Protein AF-K1QV09-F1 (afdb_monomer)

Solvent-accessible surface area (backbone atoms only — not comparable to full-atom values): 29333 Å² total; per-residue (Å²): 128,66,85,68,48,65,48,78,70,72,80,50,76,83,91,47,96,79,44,44,46,46,58,80,57,32,39,61,40,34,36,44,50,85,74,53,89,34,79,96,35,33,31,32,52,22,38,44,39,21,44,44,6,27,54,27,40,76,71,75,44,62,47,79,78,47,77,51,70,56,53,52,32,45,47,36,32,73,70,66,77,38,58,78,74,52,46,80,50,80,74,66,55,49,58,65,60,46,36,56,48,43,30,72,78,66,73,44,90,68,84,87,82,87,71,97,44,84,81,54,48,66,77,42,40,64,58,53,41,49,43,28,72,77,72,8,62,67,42,77,43,52,69,68,88,81,91,79,82,88,81,93,79,92,82,89,78,97,71,68,80,55,29,33,27,36,45,28,34,25,71,92,61,61,28,52,36,57,49,69,15,79,54,73,79,80,84,63,57,77,65,46,70,65,67,60,62,66,88,86,58,73,84,58,80,60,53,53,71,87,56,96,83,80,67,69,67,63,93,88,40,73,59,78,79,57,66,84,75,74,82,74,68,48,34,43,71,57,95,43,94,82,65,30,64,79,49,76,37,46,28,70,37,78,43,79,44,73,62,56,65,45,36,83,86,68,56,68,56,37,39,46,77,78,40,69,57,72,55,68,63,40,46,74,40,35,76,72,37,36,39,36,34,36,36,44,49,38,75,49,77,38,53,30,28,41,34,37,28,40,85,85,74,36,55,36,78,47,62,34,33,39,34,29,36,53,56,69,54,42,79,79,59,68,29,32,85,80,18,48,63,40,67,45,85,87,42,61,46,39,50,50,41,100,59,37,27,65,77,33,20,77,42,49,16,58,76,31,71,66,31,47,59,37,58,87,72,33,41,58,91,34,36,47,61,38,59,57,40,76,94,28,42,49,66,31,21,25,33,92,56,93,66,65,34,14,27,26,63,45,66,85,14,36,46,34,43,42,52,84,66,55,59,45,94,87,70,78,46,69,40,54,36,35,39,26,18,42,33,41,33,24,76,37,95,75,34,15,15,47,22,29,33,43,32,33,13,74,83,78,78,62,71,46,68,45,43,36,98,85,72,46,79,34,74,44,82,44,38,62,54,80,48,76,45,72,46,84,59,69,42,73,40,31,28,44,32,43,32,35,70,39,53,45,92,32,30,25,42,12,35,36,43,11,24,37,67,62,131

InterPro domains:
  IPR000152 EGF-type aspartate/asparagine hydroxylation site [PS00010] (341-352)
  IPR000421 Coagulation factor 5/8, C-terminal domain [PF00754] (433-511)
  IPR000421 Coagulation factor 5/8, C-terminal domain [PS50022] (365-516)
  IPR000742 EGF-like domain [PF00008] (330-360)
  IPR000742 EGF-like domain [PS00022] (350-361)
  IPR000742 EGF-like domain [PS50026] (326-362)
  IPR000742 EGF-like domain [SM00181] (329-362)
  IPR001881 EGF-like calcium-binding domain [SM00179] (326-362)
  IPR008979 Galactose-binding-like domain superfamily [SSF49785] (375-518)
  IPR012462 UFSP1/2/DUB, catalytic domain [PF07910] (21-199)
  IPR013783 Immunoglobulin-like fold [G3DSA:2.60.40.10] (247-321)

Organism: Magallana gigas (NCBI:txid29159)

pLDDT: mean 78.15, std 20.39, range [21.75, 97.75]

Nearest PDB structures (foldseek):
  5xda-assembly1_C-2  TM=8.728E-01  e=5.673E-13  Caenorhabditis elegans
  5xda-assembly1_E  TM=8.739E-01  e=8.399E-13  Caenorhabditis elegans
  5xda-assembly1_B  TM=8.704E-01  e=2.436E-12  Caenorhabditis elegans
  5xda-assembly1_A  TM=8.292E-01  e=2.178E-12  Caenorhabditis elegans
  2vm9-assembly1_A  TM=7.515E-01  e=5.525E-07  Dictyostelium discoideum AX2

Radius of gyration: 44.11 Å; Cα contacts (8 Å, |Δi|>4): 1080; chains: 1; bounding box: 99×53×112 Å

Sequence (519 aa):
MNPLLQNVHASLPPLDPAAVLVRGDYLYYHYGCDGVNDQGWGCGYRTLQTMCSWIQGQRGESMRDVPSIKKFQDALVAMEDKPKSFAGSKEWIGSFELCICIDYFYEVPCRLLHVTSGDRLVDHLPDLQKHFWEFGSIIMMGKTFSPKLLTSYIFWGDSDNASKGIVGVSIEKKSLLVVDPHFSGSLPSVEDLYDSGMSGYNLKDVYIRPGPGGTVLFDNEDIFKLIEIAKSLPPVWSKHAHMGFFGTFTGEQRINIKLEAEDPERTRLHFEVVSGDLPKGVSLNNATGYVTGIAPDVDDIFKFTIRAIDEHGKYADAIFKMETVAKDHCATTPCLHGGTCIDTRGWFNCSCTDRYGGPRCEFTCASQSLGVSDKRKIPDAQMSGYLTYSTYLESNGRYGSSGYGWVGSNANSWLQLIRSVITGKDTGKCNLTKVYAVRNQGYSSSYYSTGYTLSISIDGTTFLPVNNTNGGKHTFHASTGNYQYSLPKPVDARFVRFHPTSYHNKPQLKVELYGCHYK

Secondary structure (DSSP, 8-state):
---PPB-TTTTSPPS-TT-EE--S--B---TTTTS---TTT-HHHHHHHHHHHHHHHHTTS-TT----HHHHHHHHHHTTSS-GGGTT------HHHHHHHHHHHH---------SSGGGGGGGHHHHHHHHHHT---EEEP-------------S-------EEEEEEETTTTEEEEE-TT--SSPPPHHHHHH---SSS-TTTT---PPTTS--EETTEEGGGGTTT-S-PPPEE-S-TTT-EEEEEETTPEEEEE--EE-TT-PPPEEEEEES-PPTTEEEETTTTEEEEE--SS-EEEEEEEEEE-TTS-EEEEEEEEEEE---TTTT----TTPEEEEETTEEEEE--TTEESTTS-EEGGGSB-STT-TTTS-GGGEEEESB-TTS-GGGGBTT-SSPPEEBSSTT-EEEEEPPPEE-TTT--EEPEEEEEEEEE---SSSEEEEEEEEEESSSS--EEPB-TTSSBPEEE--SSEEEEEEEEEEE-SEEEEEEEEEESS-EEEEEEEEEE--

Foldseek 3Di:
DADWDKPLVVPDDPPDPQKQFFDFMWTQAAACRVPDRLAPACQQVRLLLRLCLRLCRVVVHHSPPGDDPLRLQVQCVVVVVDPPVSRVDSHHDWPVSSQSSCCSPPVDHDDDDDDPDPVCVLVCLVVVNVCCVPPSGKDKDFDDDDDDDDDDDDDDDPDPRFIWIFGMGDNVQSFTAIRGRHDDDRDDDSVCVVVPCDDDDHPPPGGDGDDPPRFDDDPNDGPVVVVPQPPFDAKAFPPPVDAQEPEEAEFFDKAWDAGGIATPVRAFKFKDWDFWDDAPQWDADRRGRITTGGHWQDFDKTKTKMWIAGPSGHIDIDIHIYGYYHDFQCPVVQAPDPWDWDGDGVHIATREDPQADDRRSPDGQLPAWCALQPCVQFPLVQKDKDQWDPPQGLNQLAPPDPDAFTWHPDQAMKIKGAGDQPQDPPPSDGFWWKFFKKKKAHDDPQKEFQKKWKWFDDVVPDTDTQAAPVRHTDMDGIDNHIDMDTRNDIDTHRMMMIGRNGIHPTYGIHMITGGYTDD

Structure (mmCIF, N/CA/C/O backbone):
data_AF-K1QV09-F1
#
_entry.id   AF-K1QV09-F1
#
loop_
_atom_site.group_PDB
_atom_site.id
_atom_site.type_symbol
_atom_site.label_atom_id
_atom_site.label_alt_id
_atom_site.label_comp_id
_atom_site.label_asym_id
_atom_site.label_entity_id
_atom_site.label_seq_id
_atom_site.pdbx_PDB_ins_code
_atom_site.Cartn_x
_atom_site.Cartn_y
_atom_site.Cartn_z
_atom_site.occupancy
_atom_site.B_iso_or_equiv
_atom_site.auth_seq_id
_atom_site.auth_comp_id
_atom_site.auth_asym_id
_atom_site.auth_atom_id
_atom_site.pdbx_PDB_model_num
ATOM 1 N N . MET A 1 1 ? -45.127 -31.231 25.685 1.00 51.00 1 MET A N 1
ATOM 2 C CA . MET A 1 1 ? -44.381 -30.124 26.320 1.00 51.00 1 MET A CA 1
ATOM 3 C C . MET A 1 1 ? -44.914 -29.973 27.727 1.00 51.00 1 MET A C 1
ATOM 5 O O . MET A 1 1 ? -46.131 -30.000 27.886 1.00 51.00 1 MET A O 1
ATOM 9 N N . ASN A 1 2 ? -44.032 -29.880 28.717 1.00 55.31 2 ASN A N 1
ATOM 10 C CA . ASN A 1 2 ? -44.434 -29.638 30.100 1.00 55.31 2 ASN A CA 1
ATOM 11 C C . ASN A 1 2 ? -45.026 -28.214 30.215 1.00 55.31 2 ASN A C 1
ATOM 13 O O . ASN A 1 2 ? -44.462 -27.293 29.621 1.00 55.31 2 ASN A O 1
ATOM 17 N N . PRO A 1 3 ? -46.175 -28.006 30.886 1.00 70.06 3 PRO A N 1
ATOM 18 C CA . PRO A 1 3 ? -46.755 -26.671 31.037 1.00 70.06 3 PRO A CA 1
ATOM 19 C C . PRO A 1 3 ? -45.872 -25.737 31.883 1.00 70.06 3 PRO A C 1
ATOM 21 O O . PRO A 1 3 ? -45.727 -25.928 33.079 1.00 70.06 3 PRO A O 1
ATOM 24 N N . LEU A 1 4 ? -45.304 -24.694 31.275 1.00 81.88 4 LEU A N 1
ATOM 25 C CA . LEU A 1 4 ? -44.550 -23.672 32.014 1.00 81.88 4 LEU A CA 1
ATOM 26 C C . LEU A 1 4 ? -45.464 -22.901 32.976 1.00 81.88 4 LEU A C 1
ATOM 28 O O . LEU A 1 4 ? -46.599 -22.573 32.621 1.00 81.88 4 LEU A O 1
ATOM 32 N N . LEU A 1 5 ? -44.949 -22.582 34.163 1.00 80.50 5 LEU A N 1
ATOM 33 C CA . LEU A 1 5 ? -45.654 -21.777 35.159 1.00 80.50 5 LEU A CA 1
ATOM 34 C C . LEU A 1 5 ? -45.549 -20.287 34.818 1.00 80.50 5 LEU A C 1
ATOM 36 O O . LEU A 1 5 ? -44.491 -19.816 34.401 1.00 80.50 5 LEU A O 1
ATOM 40 N N . GLN A 1 6 ? -46.638 -19.548 35.015 1.00 84.88 6 GLN A N 1
ATOM 41 C CA . GLN A 1 6 ? -46.689 -18.099 34.820 1.00 84.88 6 GLN A CA 1
ATOM 42 C C . GLN A 1 6 ? -46.534 -17.387 36.164 1.00 84.88 6 GLN A C 1
ATOM 44 O O . GLN A 1 6 ? -47.170 -17.782 37.137 1.00 84.88 6 GLN A O 1
ATOM 49 N N . ASN A 1 7 ? -45.721 -16.328 36.204 1.00 79.19 7 ASN A N 1
ATOM 50 C CA . ASN A 1 7 ? -45.558 -15.446 37.364 1.00 79.19 7 ASN A CA 1
ATOM 51 C C . ASN A 1 7 ? -45.355 -16.192 38.691 1.00 79.19 7 ASN A C 1
ATOM 53 O O . ASN A 1 7 ? -46.034 -15.910 39.672 1.00 79.19 7 ASN A O 1
ATOM 57 N N . VAL A 1 8 ? -44.387 -17.110 38.744 1.00 73.44 8 VAL A N 1
ATOM 58 C CA . VAL A 1 8 ? -44.103 -17.937 39.939 1.00 73.44 8 VAL A CA 1
ATOM 59 C C . VAL A 1 8 ? -43.869 -17.121 41.218 1.00 73.44 8 VAL A C 1
ATOM 61 O O . VAL A 1 8 ? -44.097 -17.603 42.319 1.00 73.44 8 VAL A O 1
ATOM 64 N N . HIS A 1 9 ? -43.470 -15.857 41.073 1.00 69.69 9 HIS A N 1
ATOM 65 C CA . HIS A 1 9 ? -43.311 -14.913 42.174 1.00 69.69 9 HIS A CA 1
ATOM 66 C C . HIS A 1 9 ? -44.628 -14.409 42.799 1.00 69.69 9 HIS A C 1
ATOM 68 O O . HIS A 1 9 ? -44.619 -13.954 43.938 1.00 69.69 9 HIS A O 1
ATOM 74 N N . ALA A 1 10 ? -45.750 -14.442 42.074 1.00 66.62 10 ALA A N 1
ATOM 75 C CA . ALA A 1 10 ? -47.013 -13.834 42.502 1.00 66.62 10 ALA A CA 1
ATOM 76 C C . ALA A 1 10 ? -47.698 -14.608 43.636 1.00 66.62 10 ALA A C 1
ATOM 78 O O . ALA A 1 10 ? -48.482 -14.035 44.389 1.00 66.62 10 ALA A O 1
ATOM 79 N N . SER A 1 11 ? -47.380 -15.892 43.778 1.00 57.38 11 SER A N 1
ATOM 80 C CA . SER A 1 11 ? -47.891 -16.728 44.862 1.00 57.38 11 SER A CA 1
ATOM 81 C C . SER A 1 11 ? -47.088 -16.581 46.161 1.00 57.38 11 SER A C 1
ATOM 83 O O . SER A 1 11 ? -47.414 -17.231 47.154 1.00 57.38 11 SER A O 1
ATOM 85 N N . LEU A 1 12 ? -46.042 -15.734 46.178 1.00 58.56 12 LEU A N 1
ATOM 86 C CA . LEU A 1 12 ? -45.199 -15.526 47.359 1.00 58.56 12 LEU A CA 1
ATOM 87 C C . LEU A 1 12 ? -45.936 -14.682 48.392 1.00 58.56 12 LEU A C 1
ATOM 89 O O . LEU A 1 12 ? -46.602 -13.710 48.029 1.00 58.56 12 LEU A O 1
ATOM 93 N N . PRO A 1 13 ? -45.773 -14.989 49.694 1.00 54.19 13 PRO A N 1
ATOM 94 C CA . PRO A 1 13 ? -46.144 -14.053 50.739 1.00 54.19 13 PRO A CA 1
ATOM 95 C C . PRO A 1 13 ? -45.518 -12.680 50.447 1.00 54.19 13 PRO A C 1
ATOM 97 O O . PRO A 1 13 ? -44.365 -12.631 50.004 1.00 54.19 13 PRO A O 1
ATOM 100 N N . PRO A 1 14 ? -46.225 -11.564 50.703 1.00 52.19 14 PRO A N 1
ATOM 101 C CA . PRO A 1 14 ? -45.691 -10.234 50.440 1.00 52.19 14 PRO A CA 1
ATOM 102 C C . PRO A 1 14 ? -44.336 -10.053 51.137 1.00 52.19 14 PRO A C 1
ATOM 104 O O . PRO A 1 14 ? -44.251 -10.122 52.363 1.00 52.19 14 PRO A O 1
ATOM 107 N N . LEU A 1 15 ? -43.274 -9.843 50.352 1.00 51.12 15 LEU A N 1
ATOM 108 C CA . LEU A 1 15 ? -41.904 -9.652 50.848 1.00 51.12 15 LEU A CA 1
ATOM 109 C C . LEU A 1 15 ? -41.826 -8.482 51.842 1.00 51.12 15 LEU A C 1
ATOM 111 O O . LEU A 1 15 ? -41.184 -8.586 52.890 1.00 51.12 15 LEU A O 1
ATOM 115 N N . ASP A 1 16 ? -42.472 -7.379 51.458 1.00 61.12 16 ASP A N 1
ATOM 116 C CA . ASP A 1 16 ? -42.495 -6.058 52.088 1.00 61.12 16 ASP A CA 1
ATOM 117 C C . ASP A 1 16 ? -43.430 -5.154 51.239 1.00 61.12 16 ASP A C 1
ATOM 119 O O . ASP A 1 16 ? -43.328 -5.215 50.011 1.00 61.12 16 ASP A O 1
ATOM 123 N N . PRO A 1 17 ? -44.332 -4.329 51.816 1.00 65.25 17 PRO A N 1
ATOM 124 C CA . PRO A 1 17 ? -45.145 -3.372 51.053 1.00 65.25 17 PRO A CA 1
ATOM 125 C C . PRO A 1 17 ? -44.344 -2.393 50.179 1.00 65.25 17 PRO A C 1
ATOM 127 O O . PRO A 1 17 ? -44.890 -1.873 49.208 1.00 65.25 17 PRO A O 1
ATOM 130 N N . ALA A 1 18 ? -43.075 -2.133 50.513 1.00 67.50 18 ALA A N 1
ATOM 131 C CA . ALA A 1 18 ? -42.184 -1.248 49.759 1.00 67.50 18 ALA A CA 1
ATOM 132 C C . ALA A 1 18 ? -41.360 -1.965 48.666 1.00 67.50 18 ALA A C 1
ATOM 134 O O . ALA A 1 18 ? -40.564 -1.322 47.971 1.00 67.50 18 ALA A O 1
ATOM 135 N N . ALA A 1 19 ? -41.520 -3.285 48.501 1.00 68.94 19 ALA A N 1
ATOM 136 C CA . ALA A 1 19 ? -40.838 -4.031 47.450 1.00 68.94 19 ALA A CA 1
ATOM 137 C C . ALA A 1 19 ? -41.364 -3.634 46.063 1.00 68.94 19 ALA A C 1
ATOM 139 O O . ALA A 1 19 ? -42.570 -3.537 45.840 1.00 68.94 19 ALA A O 1
ATOM 140 N N . VAL A 1 20 ? -40.450 -3.448 45.111 1.00 80.06 20 VAL A N 1
ATOM 141 C CA . VAL A 1 20 ? -40.792 -3.175 43.711 1.00 80.06 20 VAL A CA 1
ATOM 142 C C . VAL A 1 20 ? -40.515 -4.436 42.910 1.00 80.06 20 VAL A C 1
ATOM 144 O O . VAL A 1 20 ? -39.412 -4.979 42.964 1.00 80.06 20 VAL A O 1
ATOM 147 N N . LEU A 1 21 ? -41.539 -4.922 42.216 1.00 80.75 21 LEU A N 1
ATOM 148 C CA . LEU A 1 21 ? -41.515 -6.181 41.479 1.00 80.75 21 LEU A CA 1
ATOM 149 C C . LEU A 1 21 ? -41.510 -5.928 39.968 1.00 80.75 21 LEU A C 1
ATOM 151 O O . LEU A 1 21 ? -41.811 -4.826 39.500 1.00 80.75 21 LEU A O 1
ATOM 155 N N . VAL A 1 22 ? -41.189 -6.976 39.214 1.00 84.75 22 VAL A N 1
ATOM 156 C CA . VAL A 1 22 ? -41.410 -7.048 37.767 1.00 84.75 22 VAL A CA 1
ATOM 157 C C . VAL A 1 22 ? -42.859 -6.684 37.430 1.00 84.75 22 VAL A C 1
ATOM 159 O O . VAL A 1 22 ? -43.793 -7.018 38.161 1.00 84.75 22 VAL A O 1
ATOM 162 N N . ARG A 1 23 ? -43.050 -5.973 36.319 1.00 87.50 23 ARG A N 1
ATOM 163 C CA . ARG A 1 23 ? -44.355 -5.502 35.857 1.00 87.50 23 ARG A CA 1
ATOM 164 C C . ARG A 1 23 ? -44.702 -6.196 34.548 1.00 87.50 23 ARG A C 1
ATOM 166 O O . ARG A 1 23 ? -43.941 -6.117 33.591 1.00 87.50 23 ARG A O 1
ATOM 173 N N . GLY A 1 24 ? -45.857 -6.851 34.512 1.00 86.19 24 GLY A N 1
ATOM 174 C CA . GLY A 1 24 ? -46.278 -7.687 33.390 1.00 86.19 24 GLY A CA 1
ATOM 175 C C . GLY A 1 24 ? -45.937 -9.164 33.584 1.00 86.19 24 GLY A C 1
ATOM 176 O O . GLY A 1 24 ? -45.254 -9.542 34.535 1.00 86.19 24 GLY A O 1
ATOM 177 N N . ASP A 1 25 ? -46.456 -9.991 32.682 1.00 89.62 25 ASP A N 1
ATOM 178 C CA . ASP A 1 25 ? -46.416 -11.444 32.811 1.00 89.62 25 ASP A CA 1
ATOM 179 C C . ASP A 1 25 ? -45.140 -12.058 32.222 1.00 89.62 25 ASP A C 1
ATOM 181 O O . ASP A 1 25 ? -44.584 -11.547 31.249 1.00 89.62 25 ASP A O 1
ATOM 185 N N . TYR A 1 26 ? -44.693 -13.178 32.794 1.00 89.06 26 TYR A N 1
ATOM 186 C CA . TYR A 1 26 ? -43.620 -14.011 32.246 1.00 89.06 26 TYR A CA 1
ATOM 187 C C . TYR A 1 26 ? -43.848 -15.500 32.531 1.00 89.06 26 TYR A C 1
ATOM 189 O O . TYR A 1 26 ? -44.560 -15.874 33.468 1.00 89.06 26 TYR A O 1
ATOM 197 N N . LEU A 1 27 ? -43.193 -16.357 31.746 1.00 87.62 27 LEU A N 1
ATOM 198 C CA . LEU A 1 27 ? -43.155 -17.806 31.942 1.00 87.62 27 LEU A CA 1
ATOM 199 C C . LEU A 1 27 ? -41.819 -18.244 32.545 1.00 87.62 27 LEU A C 1
ATOM 201 O O . LEU A 1 27 ? -40.757 -17.778 32.140 1.00 87.62 27 LEU A O 1
ATOM 205 N N . TYR A 1 28 ? -41.875 -19.177 33.491 1.00 83.75 28 TYR A N 1
ATOM 206 C CA . TYR A 1 28 ? -40.709 -19.734 34.166 1.00 83.75 28 TYR A CA 1
ATOM 207 C C . TYR A 1 28 ? -40.062 -20.852 33.338 1.00 83.75 28 TYR A C 1
ATOM 209 O O . TYR A 1 28 ? -40.565 -21.977 33.306 1.00 83.75 28 TYR A O 1
ATOM 217 N N . TYR A 1 29 ? -38.941 -20.545 32.679 1.00 87.88 29 TYR A N 1
ATOM 218 C CA . TYR A 1 29 ? -38.113 -21.537 31.985 1.00 87.88 29 TYR A CA 1
ATOM 219 C C . TYR A 1 29 ? -37.031 -22.081 32.922 1.00 87.88 29 TYR A C 1
ATOM 221 O O . TYR A 1 29 ? -36.324 -21.326 33.588 1.00 87.88 29 TYR A O 1
ATOM 229 N N . HIS A 1 30 ? -36.874 -23.402 32.927 1.00 79.62 30 HIS A N 1
ATOM 230 C CA . HIS A 1 30 ? -35.949 -24.135 33.793 1.00 79.62 30 HIS A CA 1
ATOM 231 C C . HIS A 1 30 ? -35.324 -25.324 33.047 1.00 79.62 30 HIS A C 1
ATOM 233 O O . HIS A 1 30 ? -35.689 -25.609 31.899 1.00 79.62 30 HIS A O 1
ATOM 239 N N . TYR A 1 31 ? -34.385 -26.031 33.677 1.00 81.19 31 TYR A N 1
ATOM 240 C CA . TYR A 1 31 ? -33.729 -27.187 33.059 1.00 81.19 31 TYR A CA 1
ATOM 241 C C . TYR A 1 31 ? -34.718 -28.239 32.553 1.00 81.19 31 TYR A C 1
ATOM 243 O O . TYR A 1 31 ? -35.668 -28.619 33.239 1.00 81.19 31 TYR A O 1
ATOM 251 N N . GLY A 1 32 ? -34.484 -28.721 31.329 1.00 83.38 32 GLY A N 1
ATOM 252 C CA . GLY A 1 32 ? -35.280 -29.784 30.716 1.00 83.38 32 GLY A CA 1
ATOM 253 C C . GLY A 1 32 ? -36.707 -29.412 30.301 1.00 83.38 32 GLY A C 1
ATOM 254 O O . GLY A 1 32 ? -37.416 -30.282 29.794 1.00 83.38 32 GLY A O 1
ATOM 255 N N . CYS A 1 33 ? -37.155 -28.163 30.479 1.00 82.50 33 CYS A N 1
ATOM 256 C CA . CYS A 1 33 ? -38.563 -27.789 30.275 1.00 82.50 33 CYS A CA 1
ATOM 257 C C . CYS A 1 33 ? -39.073 -27.990 28.829 1.00 82.50 33 CYS A C 1
ATOM 259 O O . CYS A 1 33 ? -40.247 -28.306 28.618 1.00 82.50 33 CYS A O 1
ATOM 261 N N . ASP A 1 34 ? -38.185 -27.884 27.838 1.00 88.56 34 ASP A N 1
ATOM 262 C CA . ASP A 1 34 ? -38.455 -28.075 26.405 1.00 88.56 34 ASP A CA 1
ATOM 263 C C . ASP A 1 34 ? -37.910 -29.406 25.847 1.00 88.56 34 ASP A C 1
ATOM 265 O O . ASP A 1 34 ? -37.913 -29.623 24.635 1.00 88.56 34 ASP A O 1
ATOM 269 N N . GLY A 1 35 ? -37.471 -30.319 26.721 1.00 87.25 35 GLY A N 1
ATOM 270 C CA . GLY A 1 35 ? -36.917 -31.626 26.353 1.00 87.25 35 GLY A CA 1
ATOM 271 C C . GLY A 1 35 ? -35.411 -31.638 26.066 1.00 87.25 35 GLY A C 1
ATOM 272 O O . GLY A 1 35 ? -34.852 -32.711 25.839 1.00 87.25 35 GLY A O 1
ATOM 273 N N . VAL A 1 36 ? -34.729 -30.487 26.100 1.00 89.75 36 VAL A N 1
ATOM 274 C CA . VAL A 1 36 ? -33.262 -30.420 25.994 1.00 89.75 36 VAL A CA 1
ATOM 275 C C . VAL A 1 36 ? -32.627 -30.724 27.353 1.00 89.75 36 VAL A C 1
ATOM 277 O O . VAL A 1 36 ? -32.971 -30.092 28.343 1.00 89.75 36 VAL A O 1
ATOM 280 N N . ASN A 1 37 ? -31.670 -31.660 27.414 1.00 88.75 37 ASN A N 1
ATOM 281 C CA . ASN A 1 37 ? -30.888 -31.900 28.633 1.00 88.75 37 ASN A CA 1
ATOM 282 C C . ASN A 1 37 ? -29.763 -30.861 28.769 1.00 88.75 37 ASN A C 1
ATOM 284 O O . ASN A 1 37 ? -28.649 -31.048 28.266 1.00 88.75 37 ASN A O 1
ATOM 288 N N . ASP A 1 38 ? -30.083 -29.765 29.447 1.00 87.56 38 ASP A N 1
ATOM 289 C CA . ASP A 1 38 ? -29.214 -28.608 29.635 1.00 87.56 38 ASP A CA 1
ATOM 290 C C . ASP A 1 38 ? -28.715 -28.420 31.080 1.00 87.56 38 ASP A C 1
ATOM 292 O O . ASP A 1 38 ? -28.178 -27.372 31.441 1.00 87.56 38 ASP A O 1
ATOM 296 N N . GLN A 1 39 ? -28.837 -29.457 31.911 1.00 81.62 39 GLN A N 1
ATOM 297 C CA . GLN A 1 39 ? -28.374 -29.426 33.295 1.00 81.62 39 GLN A CA 1
ATOM 298 C C . GLN A 1 39 ? -26.857 -29.176 33.370 1.00 81.62 39 GLN A C 1
ATOM 300 O O . GLN A 1 39 ? -26.063 -29.846 32.706 1.00 81.62 39 GLN A O 1
ATOM 305 N N . GLY A 1 40 ? -26.459 -28.201 34.192 1.00 77.19 40 GLY A N 1
ATOM 306 C CA . GLY A 1 40 ? -25.058 -27.842 34.438 1.00 77.19 40 GLY A CA 1
ATOM 307 C C . GLY A 1 40 ? -24.457 -26.814 33.471 1.00 77.19 40 GLY A C 1
ATOM 308 O O . GLY A 1 40 ? -23.327 -26.387 33.689 1.00 77.19 40 GLY A O 1
ATOM 309 N N . TRP A 1 41 ? -25.182 -26.394 32.429 1.00 81.75 41 TRP A N 1
ATOM 310 C CA . TRP A 1 41 ? -24.689 -25.392 31.465 1.00 81.75 41 TRP A CA 1
ATOM 311 C C . TRP A 1 41 ? -25.774 -24.465 30.891 1.00 81.75 41 TRP A C 1
ATOM 313 O O . TRP A 1 41 ? -25.466 -23.401 30.354 1.00 81.75 41 TRP A O 1
ATOM 323 N N . GLY A 1 42 ? -27.047 -24.841 31.017 1.00 86.25 42 GLY A N 1
ATOM 324 C CA . GLY A 1 42 ? -28.185 -24.163 30.403 1.00 86.25 42 GLY A CA 1
ATOM 325 C C . GLY A 1 42 ? -28.715 -22.926 31.134 1.00 86.25 42 GLY A C 1
ATOM 326 O O . GLY A 1 42 ? -29.570 -22.229 30.592 1.00 86.25 42 GLY A O 1
ATOM 327 N N . CYS A 1 43 ? -28.252 -22.634 32.357 1.00 82.12 43 CYS A N 1
ATOM 328 C CA . CYS A 1 43 ? -28.901 -21.667 33.257 1.00 82.12 43 CYS A CA 1
ATOM 329 C C . CYS A 1 43 ? -29.031 -20.263 32.644 1.00 82.12 43 CYS A C 1
ATOM 331 O O . CYS A 1 43 ? -30.073 -19.615 32.791 1.00 82.12 43 CYS A O 1
ATOM 333 N N . GLY A 1 44 ? -28.012 -19.816 31.901 1.00 87.44 44 GLY A N 1
ATOM 334 C CA . GLY A 1 44 ? -28.041 -18.549 31.171 1.00 87.44 44 GLY A CA 1
ATOM 335 C C . GLY A 1 44 ? -29.122 -18.520 30.089 1.00 87.44 44 GLY A C 1
ATOM 336 O O . GLY A 1 44 ? -29.896 -17.569 30.011 1.00 87.44 44 GLY A O 1
ATOM 337 N N . TYR A 1 45 ? -29.261 -19.605 29.322 1.00 94.50 45 TYR A N 1
ATOM 338 C CA . TYR A 1 45 ? -30.284 -19.721 28.281 1.00 94.50 45 TYR A CA 1
ATOM 339 C C . TYR A 1 45 ? -31.702 -19.776 28.857 1.00 94.50 45 TYR A C 1
ATOM 341 O O . TYR A 1 45 ? -32.609 -19.167 28.300 1.00 94.50 45 TYR A O 1
ATOM 349 N N . ARG A 1 46 ? -31.913 -20.465 29.984 1.00 91.44 46 ARG A N 1
ATOM 350 C CA . ARG A 1 46 ? -33.229 -20.536 30.645 1.00 91.44 46 ARG A CA 1
ATOM 351 C C . ARG A 1 46 ? -33.651 -19.198 31.247 1.00 91.44 46 ARG A C 1
ATOM 353 O O . ARG A 1 46 ? -34.809 -18.796 31.123 1.00 91.44 46 ARG A O 1
ATOM 360 N N . THR A 1 47 ? -32.696 -18.458 31.808 1.00 88.44 47 THR A N 1
ATOM 361 C CA . THR A 1 47 ? -32.937 -17.076 32.249 1.00 88.44 47 THR A CA 1
ATOM 362 C C . THR A 1 47 ? -33.283 -16.179 31.056 1.00 88.44 47 THR A C 1
ATOM 364 O O . THR A 1 47 ? -34.257 -15.431 31.114 1.00 88.44 47 THR A O 1
ATOM 367 N N . LEU A 1 48 ? -32.562 -16.318 29.938 1.00 94.75 48 LEU A N 1
ATOM 368 C CA . LEU A 1 48 ? -32.851 -15.609 28.690 1.00 94.75 48 LEU A CA 1
ATOM 369 C C . LEU A 1 48 ? -34.246 -15.939 28.139 1.00 94.75 48 LEU A C 1
ATOM 371 O O . LEU A 1 48 ? -34.990 -15.021 27.823 1.00 94.75 48 LEU A O 1
ATOM 375 N N . GLN A 1 49 ? -34.662 -17.208 28.102 1.00 96.38 49 GLN A N 1
ATOM 376 C CA . GLN A 1 49 ? -36.017 -17.587 27.669 1.00 96.38 49 GLN A CA 1
ATOM 377 C C . GLN A 1 49 ? -37.109 -16.991 28.566 1.00 96.38 49 GLN A C 1
ATOM 379 O O . GLN A 1 49 ? -38.127 -16.515 28.063 1.00 96.38 49 GLN A O 1
ATOM 384 N N . THR A 1 50 ? -36.874 -16.954 29.880 1.00 90.56 50 THR A N 1
ATOM 385 C CA . THR A 1 50 ? -37.766 -16.288 30.841 1.00 90.56 50 THR A CA 1
ATOM 386 C C . THR A 1 50 ? -37.904 -14.797 30.504 1.00 90.56 50 THR A C 1
ATOM 388 O O . THR A 1 50 ? -39.023 -14.294 30.401 1.00 90.56 50 THR A O 1
ATOM 391 N N . MET A 1 51 ? -36.798 -14.100 30.218 1.00 93.81 51 MET A N 1
ATOM 392 C CA . MET A 1 51 ? -36.817 -12.697 29.774 1.00 93.81 51 MET A CA 1
ATOM 393 C C . MET A 1 51 ? -37.513 -12.512 28.416 1.00 93.81 51 MET A C 1
ATOM 395 O O . MET A 1 51 ? -38.332 -11.608 28.270 1.00 93.81 51 MET A O 1
ATOM 399 N N . CYS A 1 52 ? -37.251 -13.379 27.434 1.00 95.06 52 CYS A N 1
ATOM 400 C CA . CYS A 1 52 ? -37.919 -13.347 26.131 1.00 95.06 52 CYS A CA 1
ATOM 401 C C . CYS A 1 52 ? -39.435 -13.518 26.264 1.00 95.06 52 CYS A C 1
ATOM 403 O O . CYS A 1 52 ? -40.189 -12.831 25.582 1.00 95.06 52 CYS A O 1
ATOM 405 N N . SER A 1 53 ? -39.892 -14.387 27.170 1.00 95.50 53 SER A N 1
ATOM 406 C CA . SER A 1 53 ? -41.324 -14.582 27.413 1.00 95.50 53 SER A CA 1
ATOM 407 C C . SER A 1 53 ? -41.994 -13.314 27.942 1.00 95.50 53 SER A C 1
ATOM 409 O O . SER A 1 53 ? -43.092 -12.981 27.504 1.00 95.50 53 SER A O 1
ATOM 411 N N . TRP A 1 54 ? -41.295 -12.563 28.802 1.00 93.75 54 TRP A N 1
ATOM 412 C CA . TRP A 1 54 ? -41.755 -11.268 29.296 1.00 93.75 54 TRP A CA 1
ATOM 413 C C . TRP A 1 54 ? -41.854 -10.238 28.165 1.00 93.75 54 TRP A C 1
ATOM 415 O O . TRP A 1 54 ? -42.882 -9.577 28.033 1.00 93.75 54 TRP A O 1
ATOM 425 N N . ILE A 1 55 ? -40.828 -10.144 27.305 1.00 90.38 55 ILE A N 1
ATOM 426 C CA . ILE A 1 55 ? -40.818 -9.233 26.143 1.00 90.38 55 ILE A CA 1
ATOM 427 C C . ILE A 1 55 ? -42.001 -9.530 25.214 1.00 90.38 55 ILE A C 1
ATOM 429 O O . ILE A 1 55 ? -42.723 -8.609 24.834 1.00 90.38 55 ILE A O 1
ATOM 433 N N . GLN A 1 56 ? -42.235 -10.805 24.894 1.00 89.88 56 GLN A N 1
ATOM 434 C CA . GLN A 1 56 ? -43.370 -11.226 24.068 1.00 89.88 56 GLN A CA 1
ATOM 435 C C . GLN A 1 56 ? -44.709 -10.871 24.723 1.00 89.88 56 GLN A C 1
ATOM 437 O O . GLN A 1 56 ? -45.588 -10.318 24.062 1.00 89.88 56 GLN A O 1
ATOM 442 N N . GLY A 1 57 ? -44.836 -11.091 26.036 1.00 87.75 57 GLY A N 1
ATOM 443 C CA . GLY A 1 57 ? -46.010 -10.679 26.804 1.00 87.75 57 GLY A CA 1
ATOM 444 C C . GLY A 1 57 ? -46.277 -9.173 26.716 1.00 87.75 57 GLY A C 1
ATOM 445 O O . GLY A 1 57 ? -47.417 -8.767 26.501 1.00 87.75 57 GLY A O 1
ATOM 446 N N . GLN A 1 58 ? -45.234 -8.336 26.784 1.00 85.00 58 GLN A N 1
ATOM 447 C CA . GLN A 1 58 ? -45.376 -6.878 26.636 1.00 85.00 58 GLN A CA 1
ATOM 448 C C . GLN A 1 58 ? -45.775 -6.446 25.218 1.00 85.00 58 GLN A C 1
ATOM 450 O O . GLN A 1 58 ? -46.374 -5.387 25.044 1.00 85.00 58 GLN A O 1
ATOM 455 N N . ARG A 1 59 ? -45.470 -7.259 24.202 1.00 86.31 59 ARG A N 1
ATOM 456 C CA . ARG A 1 59 ? -45.863 -7.022 22.802 1.00 86.31 59 ARG A CA 1
ATOM 457 C C . ARG A 1 59 ? -47.272 -7.512 22.471 1.00 86.31 59 ARG A C 1
ATOM 459 O O . ARG A 1 59 ? -47.739 -7.290 21.358 1.00 86.31 59 ARG A O 1
ATOM 466 N N . GLY A 1 60 ? -47.956 -8.161 23.416 1.00 85.19 60 GLY A N 1
ATOM 467 C CA . GLY A 1 60 ? -49.231 -8.831 23.157 1.00 85.19 60 GLY A CA 1
ATOM 468 C C . GLY A 1 60 ? -49.082 -10.094 22.301 1.00 85.19 60 GLY A C 1
ATOM 469 O O . GLY A 1 60 ? -50.059 -10.554 21.711 1.00 85.19 60 GLY A O 1
ATOM 470 N N . GLU A 1 61 ? -47.869 -10.645 22.219 1.00 89.69 61 GLU A N 1
ATOM 471 C CA . GLU A 1 61 ? -47.562 -11.886 21.514 1.00 89.69 61 GLU A CA 1
ATOM 472 C C . GLU A 1 61 ? -47.628 -13.096 22.462 1.00 89.69 61 GLU A C 1
ATOM 474 O O . GLU A 1 61 ? -47.728 -12.977 23.686 1.00 89.69 61 GLU A O 1
ATOM 479 N N . SER A 1 62 ? -47.574 -14.304 21.899 1.00 92.69 62 SER A N 1
ATOM 480 C CA . SER A 1 62 ? -47.518 -15.536 22.688 1.00 92.69 62 SER A CA 1
ATOM 481 C C . SER A 1 62 ? -46.216 -15.596 23.494 1.00 92.69 62 SER A C 1
ATOM 483 O O . SER A 1 62 ? -45.127 -15.696 22.933 1.00 92.69 62 SER A O 1
ATOM 485 N N . MET A 1 63 ? -46.317 -15.648 24.828 1.00 90.06 63 MET A N 1
ATOM 486 C CA . MET A 1 63 ? -45.161 -15.821 25.729 1.00 90.06 63 MET A CA 1
ATOM 487 C C . MET A 1 63 ? -44.399 -17.145 25.518 1.00 90.06 63 MET A C 1
ATOM 489 O O . MET A 1 63 ? -43.311 -17.338 26.066 1.00 90.06 63 MET A O 1
ATOM 493 N N . ARG A 1 64 ? -44.967 -18.086 24.752 1.00 91.00 64 ARG A N 1
ATOM 494 C CA . ARG A 1 64 ? -44.316 -19.352 24.379 1.00 91.00 64 ARG A CA 1
ATOM 495 C C . ARG A 1 64 ? -43.478 -19.244 23.107 1.00 91.00 64 ARG A C 1
ATOM 497 O O . ARG A 1 64 ? -42.668 -20.134 22.857 1.00 91.00 64 ARG A O 1
ATOM 504 N N . ASP A 1 65 ? -43.626 -18.167 22.341 1.00 92.62 65 ASP A N 1
ATOM 505 C CA . ASP A 1 65 ? -42.914 -17.963 21.080 1.00 92.62 65 ASP A CA 1
ATOM 506 C C . ASP A 1 65 ? -41.533 -17.349 21.356 1.00 92.62 65 ASP A C 1
ATOM 508 O O . ASP A 1 65 ? -41.220 -16.231 20.949 1.00 92.62 65 ASP A O 1
ATOM 512 N N . VAL A 1 66 ? -40.702 -18.089 22.095 1.00 95.56 66 VAL A N 1
ATOM 513 C CA . VAL A 1 66 ? -39.322 -17.709 22.430 1.00 95.56 66 VAL A CA 1
ATOM 514 C C . VAL A 1 66 ? -38.314 -18.589 21.677 1.00 95.56 66 VAL A C 1
ATOM 516 O O . VAL A 1 66 ? -38.607 -19.751 21.368 1.00 95.56 66 VAL A O 1
ATOM 519 N N . PRO A 1 67 ? -37.102 -18.092 21.366 1.00 96.69 67 PRO A N 1
ATOM 520 C CA . PRO A 1 67 ? -36.080 -18.906 20.728 1.00 96.69 67 PRO A CA 1
ATOM 521 C C . PRO A 1 67 ? -35.664 -20.113 21.587 1.00 96.69 67 PRO A C 1
ATOM 523 O O . PRO A 1 67 ? -35.563 -20.059 22.814 1.00 96.69 67 PRO A O 1
ATOM 526 N N . SER A 1 68 ? -35.398 -21.235 20.916 1.00 96.56 68 SER A N 1
ATOM 527 C CA . SER A 1 68 ? -34.751 -22.399 21.539 1.00 96.56 68 SER A CA 1
ATOM 528 C C . SER A 1 68 ? -33.276 -22.113 21.849 1.00 96.56 68 SER A C 1
ATOM 530 O O . SER A 1 68 ? -32.674 -21.260 21.195 1.00 96.56 68 SER A O 1
ATOM 532 N N . ILE A 1 69 ? -32.659 -22.899 22.741 1.00 96.50 69 ILE A N 1
ATOM 533 C CA . ILE A 1 69 ? -31.209 -22.838 23.020 1.00 96.50 69 ILE A CA 1
ATOM 534 C C . ILE A 1 69 ? -30.392 -22.845 21.722 1.00 96.50 69 ILE A C 1
ATOM 536 O O . ILE A 1 69 ? -29.531 -21.991 21.525 1.00 96.50 69 ILE A O 1
ATOM 540 N N . LYS A 1 70 ? -30.722 -23.744 20.785 1.00 95.69 70 LYS A N 1
ATOM 541 C CA . LYS A 1 70 ? -30.029 -23.821 19.494 1.00 95.69 70 LYS A CA 1
ATOM 542 C C . LYS A 1 70 ? -30.152 -22.521 18.690 1.00 95.69 70 LYS A C 1
ATOM 544 O O . LYS A 1 70 ? -29.169 -22.084 18.110 1.00 95.69 70 LYS A O 1
ATOM 549 N N . LYS A 1 71 ? -31.328 -21.881 18.678 1.00 97.12 71 LYS A N 1
ATOM 550 C CA . LYS A 1 71 ? -31.522 -20.600 17.973 1.00 97.12 71 LYS A CA 1
ATOM 551 C C . LYS A 1 71 ? -30.676 -19.480 18.581 1.00 97.12 71 LYS A C 1
ATOM 553 O O . LYS A 1 71 ? -30.139 -18.683 17.824 1.00 97.12 71 LYS A O 1
ATOM 558 N N . PHE A 1 72 ? -30.525 -19.434 19.906 1.00 97.75 72 PHE A N 1
ATOM 559 C CA . PHE A 1 72 ? -29.616 -18.476 20.545 1.00 97.75 72 PHE A CA 1
ATOM 560 C C . PHE A 1 72 ? -28.161 -18.726 20.145 1.00 97.75 72 PHE A C 1
ATOM 562 O O . PHE A 1 72 ? -27.461 -17.792 19.772 1.00 97.75 72 PHE A O 1
ATOM 569 N N . GLN A 1 73 ? -27.717 -19.984 20.142 1.00 96.19 73 GLN A N 1
ATOM 570 C CA . GLN A 1 73 ? -26.361 -20.324 19.702 1.00 96.19 73 GLN A CA 1
ATOM 571 C C . GLN A 1 73 ? -26.133 -19.989 18.221 1.00 96.19 73 GLN A C 1
ATOM 573 O O . GLN A 1 73 ? -25.106 -19.412 17.879 1.00 96.19 73 GLN A O 1
ATOM 578 N N . ASP A 1 74 ? -27.096 -20.307 17.350 1.00 95.88 74 ASP A N 1
ATOM 579 C CA . ASP A 1 74 ? -27.038 -19.971 15.924 1.00 95.88 74 ASP A CA 1
ATOM 580 C C . ASP A 1 74 ? -26.970 -18.445 15.718 1.00 95.88 74 ASP A C 1
ATOM 582 O O . ASP A 1 74 ? -26.212 -17.983 14.868 1.00 95.88 74 ASP A O 1
ATOM 586 N N . ALA A 1 75 ? -27.705 -17.658 16.514 1.00 92.69 75 ALA A N 1
ATOM 587 C CA . ALA A 1 75 ? -27.654 -16.196 16.472 1.00 92.69 75 ALA A CA 1
ATOM 588 C C . ALA A 1 75 ? -26.288 -15.651 16.914 1.00 92.69 75 ALA A C 1
ATOM 590 O O . ALA A 1 75 ? -25.728 -14.800 16.232 1.00 92.69 75 ALA A O 1
ATOM 591 N N . LEU A 1 76 ? -25.711 -16.178 17.998 1.00 88.19 76 LEU A N 1
ATOM 592 C CA . LEU A 1 76 ? -24.369 -15.798 18.460 1.00 88.19 76 LEU A CA 1
ATOM 593 C C . LEU A 1 76 ? -23.284 -16.106 17.417 1.00 88.19 76 LEU A C 1
ATOM 595 O O . LEU A 1 76 ? -22.348 -15.329 17.244 1.00 88.19 76 LEU A O 1
ATOM 599 N N . VAL A 1 77 ? -23.431 -17.205 16.671 1.00 91.62 77 VAL A N 1
ATOM 600 C CA . VAL A 1 77 ? -22.557 -17.517 15.530 1.00 91.62 77 VAL A CA 1
ATOM 601 C C . VAL A 1 77 ? -22.809 -16.574 14.351 1.00 91.62 77 VAL A C 1
ATOM 603 O O . VAL A 1 77 ? -21.858 -16.127 13.715 1.00 91.62 77 VAL A O 1
ATOM 606 N N . ALA A 1 78 ? -24.071 -16.262 14.045 1.00 83.06 78 ALA A N 1
ATOM 607 C CA . ALA A 1 78 ? -24.436 -15.361 12.950 1.00 83.06 78 ALA A CA 1
ATOM 608 C C . ALA A 1 78 ? -23.970 -13.915 13.188 1.00 83.06 78 ALA A C 1
ATOM 610 O O . ALA A 1 78 ? -23.641 -13.221 12.232 1.00 83.06 78 ALA A O 1
ATOM 611 N N . MET A 1 79 ? -23.915 -13.484 14.450 1.00 89.88 79 MET A N 1
ATOM 612 C CA . MET A 1 79 ? -23.360 -12.195 14.876 1.00 89.88 79 MET A CA 1
ATOM 613 C C . MET A 1 79 ? -21.826 -12.192 14.966 1.00 89.88 79 MET A C 1
ATOM 615 O O . MET A 1 79 ? -21.250 -11.182 15.357 1.00 89.88 79 MET A O 1
ATOM 619 N N . GLU A 1 80 ? -21.168 -13.307 14.628 1.00 87.94 80 GLU A N 1
ATOM 620 C CA . GLU A 1 80 ? -19.715 -13.496 14.736 1.00 87.94 80 GLU A CA 1
ATOM 621 C C . GLU A 1 80 ? -19.153 -13.331 16.168 1.00 87.94 80 GLU A C 1
ATOM 623 O O . GLU A 1 80 ? -17.944 -13.200 16.344 1.00 87.94 80 GLU A O 1
ATOM 628 N N . ASP A 1 81 ? -20.003 -13.402 17.202 1.00 82.62 81 ASP A N 1
ATOM 629 C CA . ASP A 1 81 ? -19.593 -13.388 18.618 1.00 82.62 81 ASP A CA 1
ATOM 630 C C . ASP A 1 81 ? -18.971 -14.729 19.039 1.00 82.62 81 ASP A C 1
ATOM 632 O O . ASP A 1 81 ? -18.012 -14.787 19.813 1.00 82.62 81 ASP A O 1
ATOM 636 N N . LYS A 1 82 ? -19.494 -15.834 18.490 1.00 83.88 82 LYS A N 1
ATOM 637 C CA . LYS A 1 82 ? -19.021 -17.196 18.766 1.00 83.88 82 LYS A CA 1
ATOM 638 C C . LYS A 1 82 ? -18.586 -17.926 17.490 1.00 83.88 82 LYS A C 1
ATOM 640 O O . LYS A 1 82 ? -19.155 -17.710 16.419 1.00 83.88 82 LYS A O 1
ATOM 645 N N . PRO A 1 83 ? -17.606 -18.849 17.572 1.00 85.50 83 PRO A N 1
ATOM 646 C CA . PRO A 1 83 ? -17.188 -19.648 16.423 1.00 85.50 83 PRO A CA 1
ATOM 647 C C . PRO A 1 83 ? -18.296 -20.610 15.976 1.00 85.50 83 PRO A C 1
ATOM 649 O O . PRO A 1 83 ? -19.116 -21.042 16.779 1.00 85.50 83 PRO A O 1
ATOM 652 N N . LYS A 1 84 ? -18.267 -21.060 14.714 1.00 90.56 84 LYS A N 1
ATOM 653 C CA . LYS A 1 84 ? -19.261 -22.010 14.161 1.00 90.56 84 LYS A CA 1
ATOM 654 C C . LYS A 1 84 ? -19.429 -23.301 14.974 1.00 90.56 84 LYS A C 1
ATOM 656 O O . LYS A 1 84 ? -20.499 -23.897 14.934 1.00 90.56 84 LYS A O 1
ATOM 661 N N . SER A 1 85 ? -18.396 -23.726 15.704 1.00 92.12 85 SER A N 1
ATOM 662 C CA . SER A 1 85 ? -18.432 -24.891 16.599 1.00 92.12 85 SER A CA 1
ATOM 663 C C . SER A 1 85 ? -19.306 -24.697 17.844 1.00 92.12 85 SER A C 1
ATOM 665 O O . SER A 1 85 ? -19.639 -25.679 18.500 1.00 92.12 85 SER A O 1
ATOM 667 N N . PHE A 1 86 ? -19.672 -23.457 18.177 1.00 91.56 86 PHE A N 1
ATOM 668 C CA . PHE A 1 86 ? -20.517 -23.129 19.323 1.00 91.56 86 PHE A CA 1
ATOM 669 C C . PHE A 1 86 ? -21.977 -23.556 19.114 1.00 91.56 86 PHE A C 1
ATOM 671 O O . PHE A 1 86 ? -22.651 -23.951 20.067 1.00 91.56 86 PHE A O 1
ATOM 678 N N . ALA A 1 87 ? -22.464 -23.525 17.870 1.00 92.44 87 ALA A N 1
ATOM 679 C CA . ALA A 1 87 ? -23.810 -23.968 17.527 1.00 92.44 87 ALA A CA 1
ATOM 680 C C . ALA A 1 87 ? -23.983 -25.474 17.787 1.00 92.44 87 ALA A C 1
ATOM 682 O O . ALA A 1 87 ? -23.320 -26.309 17.173 1.00 92.44 87 ALA A O 1
ATOM 683 N N . GLY A 1 88 ? -24.894 -25.829 18.696 1.00 91.38 88 GLY A N 1
ATOM 684 C CA . GLY A 1 88 ? -25.101 -27.203 19.160 1.00 91.38 88 GLY A CA 1
ATOM 685 C C . GLY A 1 88 ? -24.138 -27.657 20.265 1.00 91.38 88 GLY A C 1
ATOM 686 O O . GLY A 1 88 ? -24.190 -28.821 20.664 1.00 91.38 88 GLY A O 1
ATOM 687 N N . SER A 1 89 ? -23.271 -26.771 20.767 1.00 91.62 89 SER A N 1
ATOM 688 C CA . SER A 1 89 ? -22.398 -27.054 21.910 1.00 91.62 89 SER A CA 1
ATOM 689 C C . SER A 1 89 ? -23.172 -27.057 23.239 1.00 91.62 89 SER A C 1
ATOM 691 O O . SER A 1 89 ? -24.346 -26.687 23.304 1.00 91.62 89 SER A O 1
ATOM 693 N N . LYS A 1 90 ? -22.492 -27.462 24.317 1.00 91.31 90 LYS A N 1
ATOM 694 C CA . LYS A 1 90 ? -22.976 -27.365 25.706 1.00 91.31 90 LYS A CA 1
ATOM 695 C C . LYS A 1 90 ? -22.282 -26.237 26.477 1.00 91.31 90 LYS A C 1
ATOM 697 O O . LYS A 1 90 ? -22.085 -26.336 27.684 1.00 91.31 90 LYS A O 1
ATOM 702 N N . GLU A 1 91 ? -21.819 -25.208 25.773 1.00 85.38 91 GLU A N 1
ATOM 703 C CA . GLU A 1 91 ? -21.172 -24.061 26.405 1.00 85.38 91 GLU A CA 1
ATOM 704 C C . GLU A 1 91 ? -22.206 -23.122 27.040 1.00 85.38 91 GLU A C 1
ATOM 706 O O . GLU A 1 91 ? -23.304 -22.924 26.510 1.00 85.38 91 GLU A O 1
ATOM 711 N N . TRP A 1 92 ? -21.850 -22.552 28.192 1.00 82.12 92 TRP A N 1
ATOM 712 C CA . TRP A 1 92 ? -22.675 -21.590 28.924 1.00 82.12 92 TRP A CA 1
ATOM 713 C C . TRP A 1 92 ? -22.594 -20.192 28.287 1.00 82.12 92 TRP A C 1
ATOM 715 O O . TRP A 1 92 ? -21.633 -19.875 27.587 1.00 82.12 92 TRP A O 1
ATOM 725 N N . ILE A 1 93 ? -23.595 -19.351 28.559 1.00 80.56 93 ILE A N 1
ATOM 726 C CA . ILE A 1 93 ? -23.628 -17.936 28.155 1.00 80.56 93 ILE A CA 1
ATOM 727 C C . ILE A 1 93 ? -23.800 -17.029 29.374 1.00 80.56 93 ILE A C 1
ATOM 729 O O . ILE A 1 93 ? -24.415 -17.430 30.366 1.00 80.56 93 ILE A O 1
ATOM 733 N N . GLY A 1 94 ? -23.253 -15.816 29.310 1.00 77.62 94 GLY A N 1
ATOM 734 C CA . GLY A 1 94 ? -23.343 -14.812 30.362 1.00 77.62 94 GLY A CA 1
ATOM 735 C C . GLY A 1 94 ? -24.294 -13.665 30.024 1.00 77.62 94 GLY A C 1
ATOM 736 O O . GLY A 1 94 ? -25.060 -13.700 29.061 1.00 77.62 94 GLY A O 1
ATOM 737 N N . SER A 1 95 ? -24.235 -12.617 30.848 1.00 75.62 95 SER A N 1
ATOM 738 C CA . SER A 1 95 ? -25.079 -11.428 30.694 1.00 75.62 95 SER A CA 1
ATOM 739 C C . SER A 1 95 ? -24.816 -10.674 29.389 1.00 75.62 95 SER A C 1
ATOM 741 O O . SER A 1 95 ? -25.744 -10.094 28.840 1.00 75.62 95 SER A O 1
ATOM 743 N N . PHE A 1 96 ? -23.583 -10.701 28.870 1.00 77.00 96 PHE A N 1
ATOM 744 C CA . PHE A 1 96 ? -23.249 -10.049 27.602 1.00 77.00 96 PHE A CA 1
ATOM 745 C C . PHE A 1 96 ? -23.897 -10.757 26.408 1.00 77.00 96 PHE A C 1
ATOM 747 O O . PHE A 1 96 ? -24.614 -10.115 25.641 1.00 77.00 96 PHE A O 1
ATOM 754 N N . GLU A 1 97 ? -23.723 -12.079 26.291 1.00 84.94 97 GLU A N 1
ATOM 755 C CA . GLU A 1 97 ? -24.345 -12.876 25.228 1.00 84.94 97 GLU A CA 1
ATOM 756 C C . GLU A 1 97 ? -25.877 -12.776 25.262 1.00 84.94 97 GLU A C 1
ATOM 758 O O . GLU A 1 97 ? -26.525 -12.721 24.216 1.00 84.94 97 GLU A O 1
ATOM 763 N N . LEU A 1 98 ? -26.464 -12.703 26.462 1.00 88.88 98 LEU A N 1
ATOM 764 C CA . LEU A 1 98 ? -27.892 -12.454 26.633 1.00 88.88 98 LEU A CA 1
ATOM 765 C C . LEU A 1 98 ? -28.305 -11.109 26.020 1.00 88.88 98 LEU A C 1
ATOM 767 O O . LEU A 1 98 ? -29.287 -11.065 25.281 1.00 88.88 98 LEU A O 1
ATOM 771 N N . CYS A 1 99 ? -27.572 -10.027 26.305 1.00 79.88 99 CYS A N 1
ATOM 772 C CA . CYS A 1 99 ? -27.892 -8.692 25.797 1.00 79.88 99 CYS A CA 1
ATOM 773 C C . CYS A 1 99 ? -27.912 -8.649 24.268 1.00 79.88 99 CYS A C 1
ATOM 775 O O . CYS A 1 99 ? -28.877 -8.155 23.688 1.00 79.88 99 CYS A O 1
ATOM 777 N N . ILE A 1 100 ? -26.885 -9.205 23.620 1.00 78.94 100 ILE A N 1
ATOM 778 C CA . ILE A 1 100 ? -26.814 -9.229 22.153 1.00 78.94 100 ILE A CA 1
ATOM 779 C C . ILE A 1 100 ? -27.866 -10.164 21.543 1.00 78.94 100 ILE A C 1
ATOM 781 O O . ILE A 1 100 ? -28.393 -9.869 20.477 1.00 78.94 100 ILE A O 1
ATOM 785 N N . CYS A 1 101 ? -28.257 -11.247 22.227 1.00 88.44 101 CYS A N 1
ATOM 786 C CA . CYS A 1 101 ? -29.367 -12.092 21.776 1.00 88.44 101 CYS A CA 1
ATOM 787 C C . CYS A 1 101 ? -30.719 -11.370 21.851 1.00 88.44 101 CYS A C 1
ATOM 789 O O . CYS A 1 101 ? -31.528 -11.495 20.934 1.00 88.44 101 CYS A O 1
ATOM 791 N N . ILE A 1 102 ? -30.991 -10.636 22.934 1.00 85.06 102 ILE A N 1
ATOM 792 C CA . ILE A 1 102 ? -32.245 -9.884 23.077 1.00 85.06 102 ILE A CA 1
ATOM 793 C C . ILE A 1 102 ? -32.347 -8.801 22.000 1.00 85.06 102 ILE A C 1
ATOM 795 O O . ILE A 1 102 ? -33.401 -8.669 21.378 1.00 85.06 102 ILE A O 1
ATOM 799 N N . ASP A 1 103 ? -31.259 -8.077 21.742 1.00 77.19 103 ASP A N 1
ATOM 800 C CA . ASP A 1 103 ? -31.209 -7.078 20.674 1.00 77.19 103 ASP A CA 1
ATOM 801 C C . ASP A 1 103 ? -31.412 -7.721 19.292 1.00 77.19 103 ASP A C 1
ATOM 803 O O . ASP A 1 103 ? -32.254 -7.276 18.519 1.00 77.19 103 ASP A O 1
ATOM 807 N N . TYR A 1 104 ? -30.753 -8.851 19.017 1.00 83.94 104 TYR A N 1
ATOM 808 C CA . TYR A 1 104 ? -30.885 -9.569 17.746 1.00 83.94 104 TYR A CA 1
ATOM 809 C C . TYR A 1 104 ? -32.313 -10.053 17.448 1.00 83.94 104 TYR A C 1
ATOM 811 O O . TYR A 1 104 ? -32.773 -9.965 16.312 1.00 83.94 104 TYR A O 1
ATOM 819 N N . PHE A 1 105 ? -33.012 -10.611 18.443 1.00 86.62 105 PHE A N 1
ATOM 820 C CA . PHE A 1 105 ? -34.343 -11.195 18.231 1.00 86.62 105 PHE A CA 1
ATOM 821 C C . PHE A 1 105 ? -35.488 -10.199 18.395 1.00 86.62 105 PHE A C 1
ATOM 823 O O . PHE A 1 105 ? -36.556 -10.411 17.819 1.00 86.62 105 PHE A O 1
ATOM 830 N N . TYR A 1 106 ? -35.293 -9.152 19.196 1.00 80.81 106 TYR A N 1
ATOM 831 C CA . TYR A 1 106 ? -36.375 -8.263 19.599 1.00 80.81 106 TYR A CA 1
ATOM 832 C C . TYR A 1 106 ? -36.060 -6.782 19.404 1.00 80.81 106 TYR A C 1
ATOM 834 O O . TYR A 1 106 ? -36.963 -5.983 19.610 1.00 80.81 106 TYR A O 1
ATOM 842 N N . GLU A 1 107 ? -34.852 -6.378 19.012 1.00 77.88 107 GLU A N 1
ATOM 843 C CA . GLU A 1 107 ? -34.460 -4.961 18.903 1.00 77.88 107 GLU A CA 1
ATOM 844 C C . GLU A 1 107 ? -34.669 -4.205 20.233 1.00 77.88 107 GLU A C 1
ATOM 846 O O . GLU A 1 107 ? -35.104 -3.051 20.271 1.00 77.88 107 GLU A O 1
ATOM 851 N N . VAL A 1 108 ? -34.436 -4.895 21.360 1.00 73.56 108 VAL A N 1
ATOM 852 C CA . VAL A 1 108 ? -34.562 -4.327 22.708 1.00 73.56 108 VAL A CA 1
ATOM 853 C C . VAL A 1 108 ? -33.164 -4.067 23.279 1.00 73.56 108 VAL A C 1
ATOM 855 O O . VAL A 1 108 ? -32.446 -5.017 23.605 1.00 73.56 108 VAL A O 1
ATOM 858 N N . PRO A 1 109 ? -32.774 -2.794 23.474 1.00 60.62 109 PRO A N 1
ATOM 859 C CA . PRO A 1 109 ? -31.462 -2.468 24.005 1.00 60.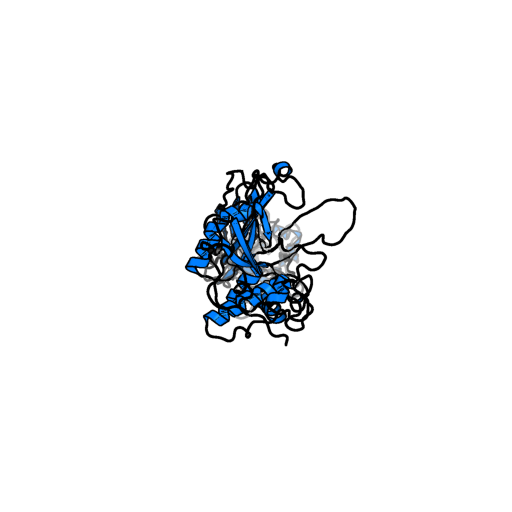62 109 PRO A CA 1
ATOM 860 C C . PRO A 1 109 ? -31.364 -2.866 25.479 1.00 60.62 109 PRO A C 1
ATOM 862 O O . PRO A 1 109 ? -32.213 -2.517 26.302 1.00 60.62 109 PRO A O 1
ATOM 865 N N . CYS A 1 110 ? -30.286 -3.563 25.827 1.00 69.25 110 CYS A N 1
ATOM 866 C CA . CYS A 1 110 ? -30.002 -3.959 27.201 1.00 69.25 110 CYS A CA 1
ATOM 867 C C . CYS A 1 110 ? -28.914 -3.078 27.826 1.00 69.25 110 CYS A C 1
ATOM 869 O O . CYS A 1 110 ? -27.981 -2.636 27.157 1.00 69.25 110 CYS A O 1
ATOM 871 N N . ARG A 1 111 ? -28.996 -2.870 29.145 1.00 67.69 111 ARG A N 1
ATOM 872 C CA . ARG A 1 111 ? -27.949 -2.214 29.937 1.00 67.69 111 ARG A CA 1
ATOM 873 C C . ARG A 1 111 ? -27.260 -3.242 30.826 1.00 67.69 111 ARG A C 1
ATOM 875 O O . ARG A 1 111 ? -27.917 -3.895 31.630 1.00 67.69 111 ARG A O 1
ATOM 882 N N . LEU A 1 112 ? -25.937 -3.323 30.730 1.00 72.06 112 LEU A N 1
ATOM 883 C CA . LEU A 1 112 ? -25.124 -4.119 31.645 1.00 72.06 112 LEU A CA 1
ATOM 884 C C . LEU A 1 112 ? -24.760 -3.284 32.873 1.00 72.06 112 LEU A C 1
ATOM 886 O O . LEU A 1 112 ? -24.129 -2.233 32.760 1.00 72.06 112 LEU A O 1
ATOM 890 N N . LEU A 1 113 ? -25.165 -3.763 34.046 1.00 62.28 113 LEU A N 1
ATOM 891 C CA . LEU A 1 113 ? -24.720 -3.239 35.331 1.00 62.28 113 LEU A CA 1
ATOM 892 C C . LEU A 1 113 ? -23.636 -4.170 35.870 1.00 62.28 113 LEU A C 1
ATOM 894 O O . LEU A 1 113 ? -23.920 -5.296 36.275 1.00 62.28 113 LEU A O 1
ATOM 898 N N . HIS A 1 114 ? -22.390 -3.709 35.839 1.00 65.06 114 HIS A N 1
ATOM 899 C CA . HIS A 1 114 ? -21.278 -4.473 36.383 1.00 65.06 114 HIS A CA 1
ATOM 900 C C . HIS A 1 114 ? -21.198 -4.264 37.897 1.00 65.06 114 HIS A C 1
ATOM 902 O O . HIS A 1 114 ? -20.958 -3.150 38.355 1.00 65.06 114 HIS A O 1
ATOM 908 N N . VAL A 1 115 ? -21.392 -5.339 38.661 1.00 53.78 115 VAL A N 1
ATOM 909 C CA . VAL A 1 115 ? -21.235 -5.350 40.118 1.00 53.78 115 VAL A CA 1
ATOM 910 C C . VAL A 1 115 ? -19.946 -6.097 40.437 1.00 53.78 115 VAL A C 1
ATOM 912 O O . VAL A 1 115 ? -19.801 -7.269 40.095 1.00 53.78 115 VAL A O 1
ATOM 915 N N . THR A 1 116 ? -18.991 -5.407 41.058 1.00 50.03 116 THR A N 1
ATOM 916 C CA . THR A 1 116 ? -17.614 -5.897 41.234 1.00 50.03 116 THR A CA 1
ATOM 917 C C . THR A 1 116 ? -17.485 -7.011 42.276 1.00 50.03 116 THR A C 1
ATOM 919 O O . THR A 1 116 ? -16.527 -7.782 42.223 1.00 50.03 116 THR A O 1
ATOM 922 N N . SER A 1 117 ? -18.446 -7.130 43.195 1.00 47.66 117 SER A N 1
ATOM 923 C CA . SER A 1 117 ? -18.529 -8.199 44.194 1.00 47.66 117 SER A CA 1
ATOM 924 C C . SER A 1 117 ? -19.943 -8.305 44.791 1.00 47.66 117 SER A C 1
ATOM 926 O O . SER A 1 117 ? -20.707 -7.339 44.794 1.00 47.66 117 SER A O 1
ATOM 928 N N . GLY A 1 118 ? -20.329 -9.488 45.283 1.00 48.62 118 GLY A N 1
ATOM 929 C CA . GLY A 1 118 ? -21.705 -9.759 45.734 1.00 48.62 118 GLY A CA 1
ATOM 930 C C . GLY A 1 118 ? -22.184 -8.888 46.906 1.00 48.62 118 GLY A C 1
ATOM 931 O O . GLY A 1 118 ? -23.367 -8.585 47.010 1.00 48.62 118 GLY A O 1
ATOM 932 N N . ASP A 1 119 ? -21.269 -8.419 47.749 1.00 46.81 119 ASP A N 1
ATOM 933 C CA . ASP A 1 119 ? -21.507 -7.489 48.859 1.00 46.81 119 ASP A CA 1
ATOM 934 C C . ASP A 1 119 ? -21.827 -6.056 48.397 1.00 46.81 119 ASP A C 1
ATOM 936 O O . ASP A 1 119 ? -22.575 -5.347 49.070 1.00 46.81 119 ASP A O 1
ATOM 940 N N . ARG A 1 120 ? -21.357 -5.650 47.209 1.00 50.00 120 ARG A N 1
ATOM 941 C CA . ARG A 1 120 ? -21.673 -4.347 46.593 1.00 50.00 120 ARG A CA 1
ATOM 942 C C . ARG A 1 120 ? -23.027 -4.333 45.885 1.00 50.00 120 ARG A C 1
ATOM 944 O O . ARG A 1 120 ? -23.509 -3.269 45.513 1.00 50.00 120 ARG A O 1
ATOM 951 N N . LEU A 1 121 ? -23.688 -5.484 45.741 1.00 56.09 121 LEU A N 1
ATOM 952 C CA . LEU A 1 121 ? -25.039 -5.560 45.175 1.00 56.09 121 LEU A CA 1
ATOM 953 C C . LEU A 1 121 ? -26.046 -4.724 45.981 1.00 56.09 121 LEU A C 1
ATOM 955 O O . LEU A 1 121 ? -26.976 -4.159 45.408 1.00 56.09 121 LEU A O 1
ATOM 959 N N . VAL A 1 122 ? -25.822 -4.592 47.295 1.00 58.59 122 VAL A N 1
ATOM 960 C CA . VAL A 1 122 ? -26.629 -3.745 48.187 1.00 58.59 122 VAL A CA 1
ATOM 961 C C . VAL A 1 122 ? -26.578 -2.267 47.781 1.00 58.59 122 VAL A C 1
ATOM 963 O O . VAL A 1 122 ? -27.593 -1.577 47.880 1.00 58.59 122 VAL A O 1
ATOM 966 N N . ASP A 1 123 ? -25.439 -1.787 47.278 1.00 65.06 123 ASP A N 1
ATOM 967 C CA . ASP A 1 123 ? -25.277 -0.392 46.843 1.00 65.06 123 ASP A CA 1
ATOM 968 C C . ASP A 1 123 ? -26.076 -0.088 45.575 1.00 65.06 123 ASP A C 1
ATOM 970 O O . ASP A 1 123 ? -26.446 1.058 45.329 1.00 65.06 123 ASP A O 1
ATOM 974 N N . HIS A 1 124 ? -26.365 -1.125 44.790 1.00 66.88 124 HIS A N 1
ATOM 975 C CA . HIS A 1 124 ? -27.109 -1.029 43.541 1.00 66.88 124 HIS A CA 1
ATOM 976 C C . HIS A 1 124 ? -28.602 -1.318 43.699 1.00 66.88 124 HIS A C 1
ATOM 978 O O . HIS A 1 124 ? -29.345 -1.199 42.728 1.00 66.88 124 HIS A O 1
ATOM 984 N N . LEU A 1 125 ? -29.094 -1.634 44.903 1.00 68.56 125 LEU A N 1
ATOM 985 C CA . LEU A 1 125 ? -30.535 -1.798 45.129 1.00 68.56 125 LEU A CA 1
ATOM 986 C C . LEU A 1 125 ? -31.351 -0.569 44.695 1.00 68.56 125 LEU A C 1
ATOM 988 O O . LEU A 1 125 ? -32.401 -0.782 44.091 1.00 68.56 125 LEU A O 1
ATOM 992 N N . PRO A 1 126 ? -30.900 0.688 44.904 1.00 77.88 126 PRO A N 1
ATOM 993 C CA . PRO A 1 126 ? -31.582 1.858 44.351 1.00 77.88 126 PRO A CA 1
ATOM 994 C C . PRO A 1 126 ? -31.638 1.865 42.817 1.00 77.88 126 PRO A C 1
ATOM 996 O O . PRO A 1 126 ? -32.667 2.228 42.251 1.00 77.88 126 PRO A O 1
ATOM 999 N N . ASP A 1 127 ? -30.576 1.421 42.138 1.00 73.19 127 ASP A N 1
ATOM 1000 C CA . ASP A 1 127 ? -30.538 1.323 40.673 1.00 73.19 127 ASP A CA 1
ATOM 1001 C C . ASP A 1 127 ? -31.500 0.242 40.158 1.00 73.19 127 ASP A C 1
ATOM 1003 O O . ASP A 1 127 ? -32.224 0.463 39.185 1.00 73.19 127 ASP A O 1
ATOM 1007 N N . LEU A 1 128 ? -31.552 -0.912 40.833 1.00 73.50 128 LEU A N 1
ATOM 1008 C CA . LEU A 1 128 ? -32.486 -1.996 40.513 1.00 73.50 128 LEU A CA 1
ATOM 1009 C C . LEU A 1 128 ? -33.934 -1.567 40.778 1.00 73.50 128 LEU A C 1
ATOM 1011 O O . LEU A 1 128 ? -34.819 -1.824 39.966 1.00 73.50 128 LEU A O 1
ATOM 1015 N N . GLN A 1 129 ? -34.183 -0.860 41.881 1.00 79.88 129 GLN A N 1
ATOM 1016 C CA . GLN A 1 129 ? -35.507 -0.341 42.215 1.00 79.88 129 GLN A CA 1
ATOM 1017 C C . GLN A 1 129 ? -35.972 0.676 41.167 1.00 79.88 129 GLN A C 1
ATOM 1019 O O . GLN A 1 129 ? -37.085 0.572 40.647 1.00 79.88 129 GLN A O 1
ATOM 1024 N N . LYS A 1 130 ? -35.081 1.597 40.775 1.00 80.44 130 LYS A N 1
ATOM 1025 C CA . LYS A 1 130 ? -35.296 2.527 39.662 1.00 80.44 130 LYS A CA 1
ATOM 1026 C C . LYS A 1 130 ? -35.617 1.796 38.360 1.00 80.44 130 LYS A C 1
ATOM 1028 O O . LYS A 1 130 ? -36.573 2.171 37.686 1.00 80.44 130 LYS A O 1
ATOM 1033 N N . HIS A 1 131 ? -34.883 0.733 38.038 1.00 81.25 131 HIS A N 1
ATOM 1034 C CA . HIS A 1 131 ? -35.147 -0.079 36.854 1.00 81.25 131 HIS A CA 1
ATOM 1035 C C . HIS A 1 131 ? -36.557 -0.688 36.864 1.00 81.25 131 HIS A C 1
ATOM 1037 O O . HIS A 1 131 ? -37.251 -0.629 35.849 1.00 81.25 131 HIS A O 1
ATOM 1043 N N . PHE A 1 132 ? -37.015 -1.234 37.994 1.00 80.31 132 PHE A N 1
ATOM 1044 C CA . PHE A 1 132 ? -38.366 -1.793 38.073 1.00 80.31 132 PHE A CA 1
ATOM 1045 C C . PHE A 1 132 ? -39.464 -0.724 37.965 1.00 80.31 132 PHE A C 1
ATOM 1047 O O . PHE A 1 132 ? -40.505 -0.979 37.359 1.00 80.31 132 PHE A O 1
ATOM 1054 N N . TRP A 1 133 ? -39.241 0.490 38.476 1.00 81.31 133 TRP A N 1
ATOM 1055 C CA . TRP A 1 133 ? -40.189 1.590 38.278 1.00 81.31 133 TRP A CA 1
ATOM 1056 C C . TRP A 1 133 ? -40.262 2.054 36.822 1.00 81.31 133 TRP A C 1
ATOM 1058 O O . TRP A 1 133 ? -41.363 2.156 36.267 1.00 81.31 133 TRP A O 1
ATOM 1068 N N . GLU A 1 134 ? -39.107 2.316 36.209 1.00 76.56 134 GLU A N 1
ATOM 1069 C CA . GLU A 1 134 ? -39.011 2.866 34.853 1.00 76.56 134 GLU A CA 1
ATOM 1070 C C . GLU A 1 134 ? -39.394 1.831 33.791 1.00 76.56 134 GLU A C 1
ATOM 1072 O O . GLU A 1 134 ? -40.248 2.102 32.951 1.00 76.56 134 GLU A O 1
ATOM 1077 N N . PHE A 1 135 ? -38.827 0.627 33.865 1.00 80.62 135 PHE A N 1
ATOM 1078 C CA . PHE A 1 135 ? -38.983 -0.410 32.843 1.00 80.62 135 PHE A CA 1
ATOM 1079 C C . PHE A 1 135 ? -39.863 -1.554 33.342 1.00 80.62 135 PHE A C 1
ATOM 1081 O O . PHE A 1 135 ? -40.849 -1.905 32.696 1.00 80.62 135 PHE A O 1
ATOM 1088 N N . GLY A 1 136 ? -39.575 -2.082 34.533 1.00 79.12 136 GLY A N 1
ATOM 1089 C CA . GLY A 1 136 ? -40.323 -3.206 35.102 1.00 79.12 136 GLY A CA 1
ATOM 1090 C C . GLY A 1 136 ? -39.969 -4.564 34.495 1.00 79.12 136 GLY A C 1
ATOM 1091 O O . GLY A 1 136 ? -40.712 -5.515 34.714 1.00 79.12 136 GLY A O 1
ATOM 1092 N N . SER A 1 137 ? -38.868 -4.660 33.745 1.00 84.81 137 SER A N 1
ATOM 1093 C CA . SER A 1 137 ? -38.377 -5.911 33.161 1.00 84.81 137 SER A CA 1
ATOM 1094 C C . SER A 1 137 ? -37.616 -6.780 34.165 1.00 84.81 137 SER A C 1
ATOM 1096 O O . SER A 1 137 ? -37.145 -6.312 35.199 1.00 84.81 137 SER A O 1
ATOM 1098 N N . ILE A 1 138 ? -37.481 -8.063 33.832 1.00 85.88 138 ILE A N 1
ATOM 1099 C CA . ILE A 1 138 ? -36.649 -9.030 34.562 1.00 85.88 138 ILE A CA 1
ATOM 1100 C C . ILE A 1 138 ? -35.166 -8.682 34.365 1.00 85.88 138 ILE A C 1
ATOM 1102 O O . ILE A 1 138 ? -34.766 -8.299 33.267 1.00 85.88 138 ILE A O 1
ATOM 1106 N N . ILE A 1 139 ? -34.339 -8.857 35.399 1.00 83.88 139 ILE A N 1
ATOM 1107 C CA . ILE A 1 139 ? -32.893 -8.587 35.345 1.00 83.88 139 ILE A CA 1
ATOM 1108 C C . ILE A 1 139 ? -32.122 -9.903 35.484 1.00 83.88 139 ILE A C 1
ATOM 1110 O O . ILE A 1 139 ? -32.273 -10.603 36.479 1.00 83.88 139 ILE A O 1
ATOM 1114 N N . MET A 1 140 ? -31.260 -10.250 34.529 1.00 82.38 140 MET A N 1
ATOM 1115 C CA . MET A 1 140 ? -30.358 -11.400 34.679 1.00 82.38 140 MET A CA 1
ATOM 1116 C C . MET A 1 140 ? -29.153 -11.038 35.551 1.00 82.38 140 MET A C 1
ATOM 1118 O O . MET A 1 140 ? -28.467 -10.050 35.295 1.00 82.38 140 MET A O 1
ATOM 1122 N N . MET A 1 141 ? -28.824 -11.909 36.502 1.00 73.69 141 MET A N 1
ATOM 1123 C CA . MET A 1 141 ? -27.551 -11.904 37.218 1.00 73.69 141 MET A CA 1
ATOM 1124 C C . MET A 1 141 ? -26.630 -13.012 36.681 1.00 73.69 141 MET A C 1
ATOM 1126 O O . MET A 1 141 ? -27.000 -14.189 36.685 1.00 73.69 141 MET A O 1
ATOM 1130 N N . GLY A 1 142 ? -25.446 -12.619 36.197 1.00 64.00 142 GLY A N 1
ATOM 1131 C CA . GLY A 1 142 ? -24.384 -13.510 35.712 1.00 64.00 142 GLY A CA 1
ATOM 1132 C C . GLY A 1 142 ? -23.407 -13.974 36.809 1.00 64.00 142 GLY A C 1
ATOM 1133 O O . GLY A 1 142 ? -23.459 -13.504 37.939 1.00 64.00 142 GLY A O 1
ATOM 1134 N N . LYS A 1 143 ? -22.521 -14.913 36.449 1.00 63.62 143 LYS A N 1
ATOM 1135 C CA . LYS A 1 143 ? -21.539 -15.662 37.270 1.00 63.62 143 LYS A CA 1
ATOM 1136 C C . LYS A 1 143 ? -20.917 -14.948 38.496 1.00 63.62 143 LYS A C 1
ATOM 1138 O O . LYS A 1 143 ? -20.399 -13.842 38.380 1.00 63.62 143 LYS A O 1
ATOM 1143 N N . THR A 1 144 ? -20.774 -15.692 39.604 1.00 41.12 144 THR A N 1
ATOM 1144 C CA . THR A 1 144 ? -19.826 -15.433 40.714 1.00 41.12 144 THR A CA 1
ATOM 1145 C C . THR A 1 144 ? -18.651 -16.422 40.615 1.00 41.12 144 THR A C 1
ATOM 1147 O O . THR A 1 144 ? -18.869 -17.621 40.474 1.00 41.12 144 THR A O 1
ATOM 1150 N N . PHE A 1 145 ? -17.397 -15.958 40.631 1.00 31.31 145 PHE A N 1
ATOM 1151 C CA . PHE A 1 145 ? -16.203 -16.822 40.616 1.00 31.31 145 PHE A CA 1
ATOM 1152 C C . PHE A 1 145 ? -15.618 -16.900 42.032 1.00 31.31 145 PHE A C 1
ATOM 1154 O O . PHE A 1 145 ? -15.255 -15.865 42.583 1.00 31.31 145 PHE A O 1
ATOM 1161 N N . SER A 1 146 ? -15.500 -18.100 42.607 1.00 30.50 146 SER A N 1
ATOM 1162 C CA . SER A 1 146 ? -14.720 -18.338 43.829 1.00 30.50 146 SER A CA 1
ATOM 1163 C C . SER A 1 146 ? -13.568 -19.294 43.502 1.00 30.50 146 SER A C 1
ATOM 1165 O O . SER A 1 146 ? -13.827 -20.436 43.122 1.00 30.50 146 SER A O 1
ATOM 1167 N N . PRO A 1 147 ? -12.298 -18.864 43.579 1.00 25.06 147 PRO A N 1
ATOM 1168 C CA . PRO A 1 147 ? -11.163 -19.766 43.478 1.00 25.06 147 PRO A CA 1
ATOM 1169 C C . PRO A 1 147 ? -10.795 -20.265 44.882 1.00 25.06 147 PRO A C 1
ATOM 1171 O O . PRO A 1 147 ? -10.348 -19.473 45.710 1.00 25.06 147 PRO A O 1
ATOM 1174 N N . LYS A 1 148 ? -10.906 -21.570 45.164 1.00 27.52 148 LYS A N 1
ATOM 1175 C CA . LYS A 1 148 ? -10.212 -22.168 46.319 1.00 27.52 148 LYS A CA 1
ATOM 1176 C C . LYS A 1 148 ? -9.081 -23.089 45.879 1.00 27.52 148 LYS A C 1
ATOM 1178 O O . LYS A 1 148 ? -9.268 -24.089 45.191 1.00 27.52 148 LYS A O 1
ATOM 1183 N N . LEU A 1 149 ? -7.891 -22.708 46.332 1.00 24.98 149 LEU A N 1
ATOM 1184 C CA . LEU A 1 149 ? -6.711 -23.544 46.462 1.00 24.98 149 LEU A CA 1
ATOM 1185 C C . LEU A 1 149 ? -6.985 -24.606 47.550 1.00 24.98 149 LEU A C 1
ATOM 1187 O O . LEU A 1 149 ? -7.391 -24.257 48.653 1.00 24.98 149 LEU A O 1
ATOM 1191 N N . LEU A 1 150 ? -6.757 -25.876 47.204 1.00 27.52 150 LEU A N 1
ATOM 1192 C CA . LEU A 1 150 ? -6.432 -27.038 48.049 1.00 27.52 150 LEU A CA 1
ATOM 1193 C C . LEU A 1 150 ? -6.754 -26.952 49.560 1.00 27.52 150 LEU A C 1
ATOM 1195 O O . LEU A 1 150 ? -5.994 -26.377 50.332 1.00 27.52 150 LEU A O 1
ATOM 1199 N N . THR A 1 151 ? -7.762 -27.700 50.014 1.00 22.64 151 THR A N 1
ATOM 1200 C CA . THR A 1 151 ? -7.569 -28.867 50.905 1.00 22.64 151 THR A CA 1
ATOM 1201 C C . THR A 1 151 ? -8.884 -29.631 51.086 1.00 22.64 151 THR A C 1
ATOM 1203 O O . THR A 1 151 ? -9.968 -29.075 51.197 1.00 22.64 151 THR A O 1
ATOM 1206 N N . SER A 1 152 ? -8.747 -30.949 51.037 1.00 26.48 152 SER A N 1
ATOM 1207 C CA . SER A 1 152 ? -9.755 -32.004 51.082 1.00 26.48 152 SER A CA 1
ATOM 1208 C C . SER A 1 152 ? -10.676 -31.970 52.306 1.00 26.48 152 SER A C 1
ATOM 1210 O O . SER A 1 152 ? -10.170 -32.056 53.418 1.00 26.48 152 SER A O 1
ATOM 1212 N N . TYR A 1 153 ? -11.996 -32.001 52.098 1.00 22.88 153 TYR A N 1
ATOM 1213 C CA . TYR A 1 153 ? -12.906 -33.057 52.576 1.00 22.88 153 TYR A CA 1
ATOM 1214 C C . TYR A 1 153 ? -14.261 -32.899 51.858 1.00 22.88 153 TYR A C 1
ATOM 1216 O O . TYR A 1 153 ? -14.864 -31.835 51.841 1.00 22.88 153 TYR A O 1
ATOM 1224 N N . ILE A 1 154 ? -14.675 -33.974 51.194 1.00 25.28 154 ILE A N 1
ATOM 1225 C CA . ILE A 1 154 ? -15.841 -34.113 50.310 1.00 25.28 154 ILE A CA 1
ATOM 1226 C C . ILE A 1 154 ? -17.154 -33.927 51.087 1.00 25.28 154 ILE A C 1
ATOM 1228 O O . ILE A 1 154 ? -17.293 -34.573 52.115 1.00 25.28 154 ILE A O 1
ATOM 1232 N N . PHE A 1 155 ? -18.111 -33.141 50.563 1.00 21.75 155 PHE A N 1
ATOM 1233 C CA . PHE A 1 155 ? -19.479 -33.573 50.185 1.00 21.75 155 PHE A CA 1
ATOM 1234 C C . PHE A 1 155 ? -20.169 -32.494 49.303 1.00 21.75 155 PHE A C 1
ATOM 1236 O O . PHE A 1 155 ? -20.715 -31.525 49.805 1.00 21.75 155 PHE A O 1
ATOM 1243 N N . TRP A 1 156 ? -20.090 -32.711 47.980 1.00 23.73 156 TRP A N 1
ATOM 1244 C CA . TRP A 1 156 ? -20.948 -32.259 46.860 1.00 23.73 156 TRP A CA 1
ATOM 1245 C C . TRP A 1 156 ? -21.523 -30.828 46.829 1.00 23.73 156 TRP A C 1
ATOM 1247 O O . TRP A 1 156 ? -22.545 -30.542 47.443 1.00 23.73 156 TRP A O 1
ATOM 1257 N N . GLY A 1 157 ? -20.941 -29.996 45.954 1.00 27.20 157 GLY A N 1
ATOM 1258 C CA . GLY A 1 157 ? -21.497 -28.699 45.538 1.00 27.20 157 GLY A CA 1
ATOM 1259 C C . GLY A 1 157 ? -20.475 -27.613 45.177 1.00 27.20 157 GLY A C 1
ATOM 1260 O O . GLY A 1 157 ? -20.855 -26.472 44.982 1.00 27.20 157 GLY A O 1
ATOM 1261 N N . ASP A 1 158 ? -19.182 -27.929 45.103 1.00 31.08 158 ASP A N 1
ATOM 1262 C CA . ASP A 1 158 ? -18.134 -27.002 44.654 1.00 31.08 158 ASP A CA 1
ATOM 1263 C C . ASP A 1 158 ? -18.218 -26.787 43.120 1.00 31.08 158 ASP A C 1
ATOM 1265 O O . ASP A 1 158 ? -17.565 -27.521 42.382 1.00 31.08 158 ASP A O 1
ATOM 1269 N N . SER A 1 159 ? -19.050 -25.846 42.625 1.00 35.31 159 SER A N 1
ATOM 1270 C CA . SER A 1 159 ? -18.865 -25.085 41.355 1.00 35.31 159 SER A CA 1
ATOM 1271 C C . SER A 1 159 ? -20.136 -24.347 40.870 1.00 35.31 159 SER A C 1
ATOM 1273 O O . SER A 1 159 ? -20.704 -24.701 39.832 1.00 35.31 159 SER A O 1
ATOM 1275 N N . ASP A 1 160 ? -20.596 -23.287 41.528 1.00 41.31 160 ASP A N 1
ATOM 1276 C CA . ASP A 1 160 ? -21.880 -22.684 41.120 1.00 41.31 160 ASP A CA 1
ATOM 1277 C C . ASP A 1 160 ? -21.714 -21.613 40.024 1.00 41.31 160 ASP A C 1
ATOM 1279 O O . ASP A 1 160 ? -21.794 -20.406 40.254 1.00 41.31 160 ASP A O 1
ATOM 1283 N N . ASN A 1 161 ? -21.519 -22.061 38.778 1.00 48.38 161 ASN A N 1
ATOM 1284 C CA . ASN A 1 161 ? -21.688 -21.247 37.564 1.00 48.38 161 ASN A CA 1
ATOM 1285 C C . ASN A 1 161 ? -23.193 -21.005 37.284 1.00 48.38 161 ASN A C 1
ATOM 1287 O O . ASN A 1 161 ? -23.740 -21.507 36.304 1.00 48.38 161 ASN A O 1
ATOM 1291 N N . ALA A 1 162 ? -23.887 -20.269 38.156 1.00 59.69 162 ALA A N 1
ATOM 1292 C CA . ALA A 1 162 ? -25.352 -20.211 38.166 1.00 59.69 162 ALA A CA 1
ATOM 1293 C C . ALA A 1 162 ? -25.911 -18.827 37.780 1.00 59.69 162 ALA A C 1
ATOM 1295 O O . ALA A 1 162 ? -25.879 -17.897 38.585 1.00 59.69 162 ALA A O 1
ATOM 1296 N N . SER A 1 163 ? -26.478 -18.695 36.573 1.00 65.88 163 SER A N 1
ATOM 1297 C CA . SER A 1 163 ? -27.310 -17.532 36.206 1.00 65.88 163 SER A CA 1
ATOM 1298 C C . SER A 1 163 ? -28.661 -17.567 36.916 1.00 65.88 163 SER A C 1
ATOM 1300 O O . SER A 1 163 ? -29.218 -18.650 37.098 1.00 65.88 163 SER A O 1
ATOM 1302 N N . LYS A 1 164 ? -29.188 -16.395 37.290 1.00 71.81 164 LYS A N 1
ATOM 1303 C CA . LYS A 1 164 ? -30.499 -16.256 37.947 1.00 71.81 164 LYS A CA 1
ATOM 1304 C C . LYS A 1 164 ? -31.260 -15.020 37.448 1.00 71.81 164 LYS A C 1
ATOM 1306 O O . LYS A 1 164 ? -30.631 -14.041 37.045 1.00 71.81 164 LYS A O 1
ATOM 1311 N N . GLY A 1 165 ? -32.594 -15.047 37.489 1.00 75.38 165 GLY A N 1
ATOM 1312 C CA . GLY A 1 165 ? -33.445 -13.910 37.115 1.00 75.38 165 GLY A CA 1
ATOM 1313 C C . GLY A 1 165 ? -33.956 -13.147 38.336 1.00 75.38 165 GLY A C 1
ATOM 1314 O O . GLY A 1 165 ? -34.678 -13.706 39.147 1.00 75.38 165 GLY A O 1
ATOM 1315 N N . ILE A 1 166 ? -33.621 -11.870 38.479 1.00 79.81 166 ILE A N 1
ATOM 1316 C CA . ILE A 1 166 ? -34.160 -10.987 39.516 1.00 79.81 166 ILE A CA 1
ATOM 1317 C C . ILE A 1 166 ? -35.502 -10.437 39.027 1.00 79.81 166 ILE A C 1
ATOM 1319 O O . ILE A 1 166 ? -35.589 -9.825 37.961 1.00 79.81 166 ILE A O 1
ATOM 1323 N N . VAL A 1 167 ? -36.543 -10.640 39.828 1.00 78.38 167 VAL A N 1
ATOM 1324 C CA . VAL A 1 167 ? -37.929 -10.229 39.545 1.00 78.38 167 VAL A CA 1
ATOM 1325 C C . VAL A 1 167 ? -38.490 -9.289 40.614 1.00 78.38 167 VAL A C 1
ATOM 1327 O O . VAL A 1 167 ? -39.668 -8.943 40.583 1.00 78.38 167 VAL A O 1
ATOM 1330 N N . GLY A 1 168 ? -37.659 -8.864 41.564 1.00 73.94 168 GLY A N 1
ATOM 1331 C CA . GLY A 1 168 ? -38.036 -7.848 42.535 1.00 73.94 168 GLY A CA 1
ATOM 1332 C C . GLY A 1 168 ? -36.906 -7.437 43.466 1.00 73.94 168 GLY A C 1
ATOM 1333 O O . GLY A 1 168 ? -35.885 -8.118 43.582 1.00 73.94 168 GLY A O 1
ATOM 1334 N N . VAL A 1 169 ? -37.105 -6.308 44.140 1.00 72.00 169 VAL A N 1
ATOM 1335 C CA . VAL A 1 169 ? -36.141 -5.709 45.068 1.00 72.00 169 VAL A CA 1
ATOM 1336 C C . VAL A 1 169 ? -36.853 -5.025 46.234 1.00 72.00 169 VAL A C 1
ATOM 1338 O O . VAL A 1 169 ? -37.841 -4.319 46.042 1.00 72.00 169 VAL A O 1
ATOM 1341 N N . SER A 1 170 ? -36.324 -5.192 47.448 1.00 70.56 170 SER A N 1
ATOM 1342 C CA . SER A 1 170 ? -36.689 -4.388 48.622 1.00 70.56 170 SER A CA 1
ATOM 1343 C C . SER A 1 170 ? -35.443 -3.702 49.174 1.00 70.56 170 SER A C 1
ATOM 1345 O O . SER A 1 170 ? -34.490 -4.362 49.600 1.00 70.56 170 SER A O 1
ATOM 1347 N N . ILE A 1 171 ? -35.467 -2.364 49.186 1.00 65.75 171 ILE A N 1
ATOM 1348 C CA . ILE A 1 171 ? -34.415 -1.550 49.807 1.00 65.75 171 ILE A CA 1
ATOM 1349 C C . ILE A 1 171 ? -34.458 -1.695 51.326 1.00 65.75 171 ILE A C 1
ATOM 1351 O O . ILE A 1 171 ? -33.410 -1.876 51.945 1.00 65.75 171 ILE A O 1
ATOM 1355 N N . GLU A 1 172 ? -35.650 -1.663 51.929 1.00 65.25 172 GLU A N 1
ATOM 1356 C CA . GLU A 1 172 ? -35.798 -1.726 53.387 1.00 65.25 172 GLU A CA 1
ATOM 1357 C C . GLU A 1 172 ? -35.255 -3.038 53.956 1.00 65.25 172 GLU A C 1
ATOM 1359 O O . GLU A 1 172 ? -34.566 -3.048 54.978 1.00 65.25 172 GLU A O 1
ATOM 1364 N N . LYS A 1 173 ? -35.524 -4.156 53.273 1.00 61.34 173 LYS A N 1
ATOM 1365 C CA . LYS A 1 173 ? -35.026 -5.482 53.660 1.00 61.34 173 LYS A CA 1
ATOM 1366 C C . LYS A 1 173 ? -33.644 -5.801 53.099 1.00 61.34 173 LYS A C 1
ATOM 1368 O O . LYS A 1 173 ? -33.085 -6.824 53.481 1.00 61.34 173 LYS A O 1
ATOM 1373 N N . LYS A 1 174 ? -33.096 -4.947 52.228 1.00 60.28 174 LYS A N 1
ATOM 1374 C CA . LYS A 1 174 ? -31.858 -5.186 51.470 1.00 60.28 174 LYS A CA 1
ATOM 1375 C C . LYS A 1 174 ? -31.852 -6.561 50.797 1.00 60.28 174 LYS A C 1
ATOM 1377 O O . LYS A 1 174 ? -30.915 -7.339 50.953 1.00 60.28 174 LYS A O 1
ATOM 1382 N N . SER A 1 175 ? -32.937 -6.872 50.096 1.00 60.97 175 SER A N 1
ATOM 1383 C CA . SER A 1 175 ? -33.186 -8.211 49.558 1.00 60.97 175 SER A CA 1
ATOM 1384 C C . SER A 1 175 ? -33.629 -8.163 48.101 1.00 60.97 175 SER A C 1
ATOM 1386 O O . SER A 1 175 ? -34.192 -7.166 47.641 1.00 60.97 175 SER A O 1
ATOM 1388 N N . LEU A 1 176 ? -33.366 -9.258 47.392 1.00 64.75 176 LEU A N 1
ATOM 1389 C CA . LEU A 1 176 ? -33.773 -9.475 46.011 1.00 64.75 176 LEU A CA 1
ATOM 1390 C C . LEU A 1 176 ? -34.721 -10.657 45.943 1.00 64.75 176 LEU A C 1
ATOM 1392 O O . LEU A 1 176 ? -34.552 -11.634 46.672 1.00 64.75 176 LEU A O 1
ATOM 1396 N N . LEU A 1 177 ? -35.670 -10.571 45.021 1.00 67.56 177 LEU A N 1
ATOM 1397 C CA . LEU A 1 177 ? -36.510 -11.688 44.655 1.00 67.56 177 LEU A CA 1
ATOM 1398 C C . LEU A 1 177 ? -35.966 -12.331 43.387 1.00 67.56 177 LEU A C 1
ATOM 1400 O O . LEU A 1 177 ? -35.832 -11.659 42.364 1.00 67.56 177 LEU A O 1
ATOM 1404 N N . VAL A 1 178 ? -35.652 -13.621 43.465 1.00 68.38 178 VAL A N 1
ATOM 1405 C CA . VAL A 1 178 ? -34.905 -14.330 42.428 1.00 68.38 178 VAL A CA 1
ATOM 1406 C C . VAL A 1 178 ? -35.660 -15.571 41.962 1.00 68.38 178 VAL A C 1
ATOM 1408 O O . VAL A 1 178 ? -36.184 -16.338 42.762 1.00 68.38 178 VAL A O 1
ATOM 1411 N N . VAL A 1 179 ? -35.694 -15.755 40.648 1.00 69.00 179 VAL A N 1
ATOM 1412 C CA . VAL A 1 179 ? -36.184 -16.934 39.944 1.00 69.00 179 VAL A CA 1
ATOM 1413 C C . VAL A 1 179 ? -34.972 -17.745 39.510 1.00 69.00 179 VAL A C 1
ATOM 1415 O O . VAL A 1 179 ? -34.156 -17.295 38.697 1.00 69.00 179 VAL A O 1
ATOM 1418 N N . ASP A 1 180 ? -34.846 -18.937 40.082 1.00 70.38 180 ASP A N 1
ATOM 1419 C CA . ASP A 1 180 ? -33.728 -19.834 39.829 1.00 70.38 180 ASP A CA 1
ATOM 1420 C C . ASP A 1 180 ? -34.061 -20.817 38.686 1.00 70.38 180 ASP A C 1
ATOM 1422 O O . ASP A 1 180 ? -35.025 -21.572 38.807 1.00 70.38 180 ASP A O 1
ATOM 1426 N N . PRO A 1 181 ? -33.298 -20.860 37.577 1.00 77.06 181 PRO A N 1
ATOM 1427 C CA . PRO A 1 181 ? -33.568 -21.763 36.456 1.00 77.06 181 PRO A CA 1
ATOM 1428 C C . PRO A 1 181 ? -33.122 -23.225 36.667 1.00 77.06 181 PRO A C 1
ATOM 1430 O O . PRO A 1 181 ? -33.333 -24.047 35.774 1.00 77.06 181 PRO A O 1
ATOM 1433 N N . HIS A 1 182 ? -32.484 -23.578 37.790 1.00 74.06 182 HIS A N 1
ATOM 1434 C CA . HIS A 1 182 ? -31.863 -24.898 37.990 1.00 74.06 182 HIS A CA 1
ATOM 1435 C C . HIS A 1 182 ? -32.854 -26.020 38.331 1.00 74.06 182 HIS A C 1
ATOM 1437 O O . HIS A 1 182 ? -32.447 -27.181 38.435 1.00 74.06 182 HIS A O 1
ATOM 1443 N N . PHE A 1 183 ? -34.146 -25.713 38.480 1.00 69.94 183 PHE A N 1
ATOM 1444 C CA . PHE A 1 183 ? -35.164 -26.722 38.753 1.00 69.94 183 PHE A CA 1
ATOM 1445 C C . PHE A 1 183 ? -35.164 -27.819 37.676 1.00 69.94 183 PHE A C 1
ATOM 1447 O O . PHE A 1 183 ? -35.274 -27.550 36.477 1.00 69.94 183 PHE A O 1
ATOM 1454 N N . SER A 1 184 ? -35.054 -29.072 38.121 1.00 63.12 184 SER A N 1
ATOM 1455 C CA . SER A 1 184 ? -35.103 -30.266 37.277 1.00 63.12 184 SER A CA 1
ATOM 1456 C C . SER A 1 184 ? -36.086 -31.272 37.885 1.00 63.12 184 SER A C 1
ATOM 1458 O O . SER A 1 184 ? -35.869 -31.789 38.976 1.00 63.12 184 SER A O 1
ATOM 1460 N N . GLY A 1 185 ? -37.211 -31.515 37.205 1.00 62.06 185 GLY A N 1
ATOM 1461 C CA . GLY A 1 185 ? -38.281 -32.386 37.705 1.00 62.06 185 GLY A CA 1
ATOM 1462 C C . GLY A 1 185 ? -39.584 -32.291 36.903 1.00 62.06 185 GLY A C 1
ATOM 1463 O O . GLY A 1 185 ? -39.705 -31.479 35.983 1.00 62.06 185 GLY A O 1
ATOM 1464 N N . SER A 1 186 ? -40.564 -33.140 37.237 1.00 56.16 186 SER A N 1
ATOM 1465 C CA . SER A 1 186 ? -41.955 -32.996 36.782 1.00 56.16 186 SER A CA 1
ATOM 1466 C C . SER A 1 186 ? -42.621 -31.848 37.538 1.00 56.16 186 SER A C 1
ATOM 1468 O O . SER A 1 186 ? -42.448 -31.752 38.749 1.00 56.16 186 SER A O 1
ATOM 1470 N N . LEU A 1 187 ? -43.343 -30.990 36.812 1.00 52.00 187 LEU A N 1
ATOM 1471 C CA . LEU A 1 187 ? -43.858 -29.714 37.315 1.00 52.00 187 LEU A CA 1
ATOM 1472 C C . LEU A 1 187 ? -44.560 -29.850 38.671 1.00 52.00 187 LEU A C 1
ATOM 1474 O O . LEU A 1 187 ? -45.542 -30.591 38.759 1.00 52.00 187 LEU A O 1
ATOM 1478 N N . PRO A 1 188 ? -44.095 -29.120 39.690 1.00 51.41 188 PRO A N 1
ATOM 1479 C CA . PRO A 1 188 ? -44.797 -29.007 40.950 1.00 51.41 188 PRO A CA 1
ATOM 1480 C C . PRO A 1 188 ? -46.016 -28.078 40.775 1.00 51.41 188 PRO A C 1
ATOM 1482 O O . PRO A 1 188 ? -46.018 -27.206 39.898 1.00 51.41 188 PRO A O 1
ATOM 1485 N N . SER A 1 189 ? -47.060 -28.232 41.595 1.00 51.81 189 SER A N 1
ATOM 1486 C CA . SER A 1 189 ? -47.984 -27.112 41.840 1.00 51.81 189 SER A CA 1
ATOM 1487 C C . SER A 1 189 ? -47.192 -25.905 42.366 1.00 51.81 189 SER A C 1
ATOM 1489 O O . SER A 1 189 ? -46.045 -26.050 42.793 1.00 51.81 189 SER A O 1
ATOM 1491 N N . VAL A 1 190 ? -47.749 -24.690 42.318 1.00 50.38 190 VAL A N 1
ATOM 1492 C CA . VAL A 1 190 ? -47.013 -23.531 42.845 1.00 50.38 190 VAL A CA 1
ATOM 1493 C C . VAL A 1 190 ? -46.675 -23.759 44.321 1.00 50.38 190 VAL A C 1
ATOM 1495 O O . VAL A 1 190 ? -45.549 -23.490 44.713 1.00 50.38 190 VAL A O 1
ATOM 1498 N N . GLU A 1 191 ? -47.578 -24.377 45.084 1.00 47.91 191 GLU A N 1
ATOM 1499 C CA . GLU A 1 191 ? -47.367 -24.848 46.456 1.00 47.91 191 GLU A CA 1
ATOM 1500 C C . GLU A 1 191 ? -46.223 -25.867 46.602 1.00 47.91 191 GLU A C 1
ATOM 1502 O O . GLU A 1 191 ? -45.446 -25.767 47.544 1.00 47.91 191 GLU A O 1
ATOM 1507 N N . ASP A 1 192 ? -46.031 -26.795 45.665 1.00 47.31 192 ASP A N 1
ATOM 1508 C CA . ASP A 1 192 ? -44.916 -27.749 45.736 1.00 47.31 192 ASP A CA 1
ATOM 1509 C C . ASP A 1 192 ? -43.545 -27.073 45.486 1.00 47.31 192 ASP A C 1
ATOM 1511 O O . ASP A 1 192 ? -42.532 -27.573 45.968 1.00 47.31 192 ASP A O 1
ATOM 1515 N N . LEU A 1 193 ? -43.488 -25.923 44.787 1.00 48.47 193 LEU A N 1
ATOM 1516 C CA . LEU A 1 193 ? -42.275 -25.082 44.724 1.00 48.47 193 LEU A CA 1
ATOM 1517 C C . LEU A 1 193 ? -41.983 -24.383 46.065 1.00 48.47 193 LEU A C 1
ATOM 1519 O O . LEU A 1 193 ? -40.825 -24.063 46.337 1.00 48.47 193 LEU A O 1
ATOM 1523 N N . TYR A 1 194 ? -43.006 -24.152 46.902 1.00 45.94 194 TYR A N 1
ATOM 1524 C CA . TYR A 1 194 ? -42.830 -23.667 48.280 1.00 45.94 194 TYR A CA 1
ATOM 1525 C C . TYR A 1 194 ? -42.404 -24.779 49.230 1.00 45.94 194 TYR A C 1
ATOM 1527 O O . TYR A 1 194 ? -41.467 -24.594 50.007 1.00 45.94 194 TYR A O 1
ATOM 1535 N N . ASP A 1 195 ? -43.109 -25.911 49.190 1.00 37.88 195 ASP A N 1
ATOM 1536 C CA . ASP A 1 195 ? -42.985 -26.993 50.169 1.00 37.88 195 ASP A CA 1
ATOM 1537 C C . ASP A 1 195 ? -41.779 -27.909 49.898 1.00 37.88 195 ASP A C 1
ATOM 1539 O O . ASP A 1 195 ? -41.340 -28.634 50.796 1.00 37.88 195 ASP A O 1
ATOM 1543 N N . SER A 1 196 ? -41.151 -27.834 48.714 1.00 40.75 196 SER A N 1
ATOM 1544 C CA . SER A 1 196 ? -39.909 -28.548 48.385 1.00 40.75 196 SER A CA 1
ATOM 1545 C C . SER A 1 196 ? -38.652 -28.004 49.079 1.00 40.75 196 SER A C 1
ATOM 1547 O O . SER A 1 196 ? -37.555 -28.074 48.524 1.00 40.75 196 SER A O 1
ATOM 1549 N N . GLY A 1 197 ? -38.747 -27.575 50.337 1.00 48.75 197 GLY A N 1
ATOM 1550 C CA . GLY A 1 197 ? -37.610 -27.547 51.265 1.00 48.75 197 GLY A CA 1
ATOM 1551 C C . GLY A 1 197 ? -37.037 -28.949 51.556 1.00 48.75 197 GLY A C 1
ATOM 1552 O O . GLY A 1 197 ? -36.735 -29.272 52.704 1.00 48.75 197 GLY A O 1
ATOM 1553 N N . MET A 1 198 ? -36.924 -29.826 50.554 1.00 30.30 198 MET A N 1
ATOM 1554 C CA . MET A 1 198 ? -36.717 -31.259 50.723 1.00 30.30 198 MET A CA 1
ATOM 1555 C C . MET A 1 198 ? -35.244 -31.654 50.563 1.00 30.30 198 MET A C 1
ATOM 1557 O O . MET A 1 198 ? -34.693 -31.761 49.471 1.00 30.30 198 MET A O 1
ATOM 1561 N N . SER A 1 199 ? -34.643 -31.909 51.727 1.00 27.66 199 SER A N 1
ATOM 1562 C CA . SER A 1 199 ? -33.491 -32.787 51.972 1.00 27.66 199 SER A CA 1
ATOM 1563 C C . SER A 1 199 ? -32.182 -32.475 51.237 1.00 27.66 199 SER A C 1
ATOM 1565 O O . SER A 1 199 ? -31.610 -33.346 50.586 1.00 27.66 199 SER A O 1
ATOM 1567 N N . GLY A 1 200 ? -31.659 -31.259 51.410 1.00 27.41 200 GLY A N 1
ATOM 1568 C CA . GLY A 1 200 ? -30.253 -30.956 51.097 1.00 27.41 200 GLY A CA 1
ATOM 1569 C C . GLY A 1 200 ? -29.977 -29.514 50.695 1.00 27.41 200 GLY A C 1
ATOM 1570 O O . GLY A 1 200 ? -28.862 -29.040 50.877 1.00 27.41 200 GLY A O 1
ATOM 1571 N N . TYR A 1 201 ? -30.994 -28.790 50.234 1.00 28.52 201 TYR A N 1
ATOM 1572 C CA . TYR A 1 201 ? -30.850 -27.414 49.772 1.00 28.52 201 TYR A CA 1
ATOM 1573 C C . TYR A 1 201 ? -31.834 -26.526 50.536 1.00 28.52 201 TYR A C 1
ATOM 1575 O O . TYR A 1 201 ? -33.042 -26.748 50.549 1.00 28.52 201 TYR A O 1
ATOM 1583 N N . ASN A 1 202 ? -31.270 -25.595 51.303 1.00 27.58 202 ASN A N 1
ATOM 1584 C CA . ASN A 1 202 ? -31.987 -24.691 52.192 1.00 27.58 202 ASN A CA 1
ATOM 1585 C C . ASN A 1 202 ? -32.830 -23.699 51.373 1.00 27.58 202 ASN A C 1
ATOM 1587 O O . ASN A 1 202 ? -32.326 -23.105 50.428 1.00 27.58 202 ASN A O 1
ATOM 1591 N N . LEU A 1 203 ? -34.036 -23.383 51.851 1.00 30.95 203 LEU A N 1
ATOM 1592 C CA . LEU A 1 203 ? -34.872 -22.225 51.472 1.00 30.95 203 LEU A CA 1
ATOM 1593 C C . LEU A 1 203 ? -34.218 -20.853 51.803 1.00 30.95 203 LEU A C 1
ATOM 1595 O O . LEU A 1 203 ? -34.889 -19.872 52.118 1.00 30.95 203 LEU A O 1
ATOM 1599 N N . LYS A 1 204 ? -32.884 -20.771 51.751 1.00 33.41 204 LYS A N 1
ATOM 1600 C CA . LYS A 1 204 ? -32.077 -19.558 51.930 1.00 33.41 204 LYS A CA 1
ATOM 1601 C C . LYS A 1 204 ? -31.844 -18.795 50.620 1.00 33.41 204 LYS A C 1
ATOM 1603 O O . LYS A 1 204 ? -31.392 -17.658 50.683 1.00 33.41 204 LYS A O 1
ATOM 1608 N N . ASP A 1 205 ? -32.229 -19.348 49.471 1.00 35.97 205 ASP A N 1
ATOM 1609 C CA . ASP A 1 205 ? -31.962 -18.729 48.162 1.00 35.97 205 ASP A CA 1
ATOM 1610 C C . ASP A 1 205 ? -33.034 -17.727 47.692 1.00 35.97 205 ASP A C 1
ATOM 1612 O O . ASP A 1 205 ? -32.883 -17.106 46.642 1.00 35.97 205 ASP A O 1
ATOM 1616 N N . VAL A 1 206 ? -34.090 -17.501 48.487 1.00 35.91 206 VAL A N 1
ATOM 1617 C CA . VAL A 1 206 ? -35.146 -16.504 48.193 1.00 35.91 206 VAL A CA 1
ATOM 1618 C C . VAL A 1 206 ? -35.163 -15.339 49.202 1.00 35.91 206 VAL A C 1
ATOM 1620 O O . VAL A 1 206 ? -35.934 -14.397 49.056 1.00 35.91 206 VAL A O 1
ATOM 1623 N N . TYR A 1 207 ? -34.273 -15.321 50.203 1.00 31.53 207 TYR A N 1
ATOM 1624 C CA . TYR A 1 207 ? -34.197 -14.223 51.176 1.00 31.53 207 TYR A CA 1
ATOM 1625 C C . TYR A 1 207 ? -32.765 -13.963 51.665 1.00 31.53 207 TYR A C 1
ATOM 1627 O O . TYR A 1 207 ? -32.212 -14.743 52.437 1.00 31.53 207 TYR A O 1
ATOM 1635 N N . ILE A 1 208 ? -32.208 -12.792 51.335 1.00 34.38 208 ILE A N 1
ATOM 1636 C CA . ILE A 1 208 ? -31.050 -12.229 52.048 1.00 34.38 208 ILE A CA 1
ATOM 1637 C C . ILE A 1 208 ? -31.584 -11.459 53.269 1.00 34.38 208 ILE A C 1
ATOM 1639 O O . ILE A 1 208 ? -32.307 -10.477 53.110 1.00 34.38 208 ILE A O 1
ATOM 1643 N N . ARG A 1 209 ? -31.249 -11.892 54.496 1.00 30.80 209 ARG A N 1
ATOM 1644 C CA . ARG A 1 209 ? -31.433 -11.102 55.733 1.00 30.80 209 ARG A CA 1
ATOM 1645 C C . ARG A 1 209 ? -30.072 -10.860 56.405 1.00 30.80 209 ARG A C 1
ATOM 1647 O O . ARG A 1 209 ? -29.362 -11.834 56.645 1.00 30.80 209 ARG A O 1
ATOM 1654 N N . PRO A 1 210 ? -29.721 -9.616 56.783 1.00 28.77 210 PRO A N 1
ATOM 1655 C CA . PRO A 1 210 ? -28.578 -9.365 57.656 1.00 28.77 210 PRO A CA 1
ATOM 1656 C C . PRO A 1 210 ? -28.866 -9.863 59.083 1.00 28.77 210 PRO A C 1
ATOM 1658 O O . PRO A 1 210 ? -29.930 -9.589 59.640 1.00 28.77 210 PRO A O 1
ATOM 1661 N N . GLY A 1 211 ? -27.923 -10.602 59.673 1.00 28.86 211 GLY A N 1
ATOM 1662 C CA . GLY A 1 211 ? -28.003 -11.082 61.057 1.00 28.86 211 GLY A CA 1
ATOM 1663 C C . GLY A 1 211 ? -27.729 -9.989 62.108 1.00 28.86 211 GLY A C 1
ATOM 1664 O O . GLY A 1 211 ? -27.241 -8.904 61.774 1.00 28.86 211 GLY A O 1
ATOM 1665 N N . PRO A 1 212 ? -28.026 -10.254 63.395 1.00 26.86 212 PRO A N 1
ATOM 1666 C CA . PRO A 1 212 ? -27.839 -9.287 64.470 1.00 26.86 212 PRO A CA 1
ATOM 1667 C C . PRO A 1 212 ? -26.344 -9.090 64.749 1.00 26.86 212 PRO A C 1
ATOM 1669 O O . PRO A 1 212 ? -25.656 -10.034 65.126 1.00 26.86 212 PRO A O 1
ATOM 1672 N N . GLY A 1 213 ? -25.849 -7.861 64.564 1.00 32.69 213 GLY A N 1
ATOM 1673 C CA . GLY A 1 213 ? -24.456 -7.479 64.847 1.00 32.69 213 GLY A CA 1
ATOM 1674 C C . GLY A 1 213 ? -23.648 -6.958 63.653 1.00 32.69 213 GLY A C 1
ATOM 1675 O O . GLY A 1 213 ? -22.511 -6.543 63.843 1.00 32.69 213 GLY A O 1
ATOM 1676 N N . GLY A 1 214 ? -24.214 -6.923 62.440 1.00 31.27 214 GLY A N 1
ATOM 1677 C CA . GLY A 1 214 ? -23.561 -6.289 61.283 1.00 31.27 214 GLY A CA 1
ATOM 1678 C C . GLY A 1 214 ? -22.413 -7.088 60.650 1.00 31.27 214 GLY A C 1
ATOM 1679 O O . GLY A 1 214 ? -21.681 -6.540 59.832 1.00 31.27 214 GLY A O 1
ATOM 1680 N N . THR A 1 215 ? -22.256 -8.369 60.987 1.00 29.33 215 THR A N 1
ATOM 1681 C CA . THR A 1 215 ? -21.273 -9.267 60.360 1.00 29.33 215 THR A CA 1
ATOM 1682 C C . THR A 1 215 ? -21.907 -9.996 59.172 1.00 29.33 215 THR A C 1
ATOM 1684 O O . THR A 1 215 ? -22.963 -10.616 59.311 1.00 29.33 215 THR A O 1
ATOM 1687 N N . VAL A 1 216 ? -21.276 -9.911 57.997 1.00 33.38 216 VAL A N 1
ATOM 1688 C CA . VAL A 1 216 ? -21.672 -10.648 56.787 1.00 33.38 216 VAL A CA 1
ATOM 1689 C C . VAL A 1 216 ? -20.863 -11.940 56.746 1.00 33.38 216 VAL A C 1
ATOM 1691 O O . VAL A 1 216 ? -19.651 -11.903 56.559 1.00 33.38 216 VAL A O 1
ATOM 1694 N N . LEU A 1 217 ? -21.534 -13.071 56.962 1.00 32.78 217 LEU A N 1
ATOM 1695 C CA . LEU A 1 217 ? -20.948 -14.406 56.861 1.00 32.78 217 LEU A CA 1
ATOM 1696 C C . LEU A 1 217 ? -21.402 -15.043 55.547 1.00 32.78 217 LEU A C 1
ATOM 1698 O O . LEU A 1 217 ? -22.605 -15.171 55.309 1.00 32.78 217 LEU A O 1
ATOM 1702 N N . PHE A 1 218 ? -20.444 -15.460 54.721 1.00 33.22 218 PHE A N 1
ATOM 1703 C CA . PHE A 1 218 ? -20.680 -16.323 53.566 1.00 33.22 218 PHE A CA 1
ATOM 1704 C C . PHE A 1 218 ? -20.008 -17.663 53.860 1.00 33.22 218 PHE A C 1
ATOM 1706 O O . PHE A 1 218 ? -18.805 -17.705 54.099 1.00 33.22 218 PHE A O 1
ATOM 1713 N N . ASP A 1 219 ? -20.803 -18.730 53.933 1.00 34.47 219 ASP A N 1
ATOM 1714 C CA . ASP A 1 219 ? -20.346 -20.085 54.276 1.00 34.47 219 ASP A CA 1
ATOM 1715 C C . ASP A 1 219 ? -19.461 -20.168 55.542 1.00 34.47 219 ASP A C 1
ATOM 1717 O O . ASP A 1 219 ? -18.391 -20.768 55.556 1.00 34.47 219 ASP A O 1
ATOM 1721 N N . ASN A 1 220 ? -19.909 -19.524 56.628 1.00 32.50 220 ASN A N 1
ATOM 1722 C CA . ASN A 1 220 ? -19.235 -19.511 57.937 1.00 32.50 220 ASN A CA 1
ATOM 1723 C C . ASN A 1 220 ? -17.818 -18.898 57.990 1.00 32.50 220 ASN A C 1
ATOM 1725 O O . ASN A 1 220 ? -17.165 -19.010 59.027 1.00 32.50 220 ASN A O 1
ATOM 1729 N N . GLU A 1 221 ? -17.370 -18.179 56.960 1.00 32.97 221 GLU A N 1
ATOM 1730 C CA . GLU A 1 221 ? -16.086 -17.465 56.980 1.00 32.97 221 GLU A CA 1
ATOM 1731 C C . GLU A 1 221 ? -16.253 -15.945 57.160 1.00 32.97 221 GLU A C 1
ATOM 1733 O O . GLU A 1 221 ? -17.166 -15.316 56.615 1.00 32.97 221 GLU A O 1
ATOM 1738 N N . ASP A 1 222 ? -15.343 -15.356 57.946 1.00 38.00 222 ASP A N 1
ATOM 1739 C CA . ASP A 1 222 ? -15.264 -13.918 58.227 1.00 38.00 222 ASP A CA 1
ATOM 1740 C C . ASP A 1 222 ? -14.614 -13.173 57.046 1.00 38.00 222 ASP A C 1
ATOM 1742 O O . ASP A 1 222 ? -13.409 -13.277 56.786 1.00 38.00 222 ASP A O 1
ATOM 1746 N N . ILE A 1 223 ? -15.431 -12.395 56.329 1.00 35.62 223 ILE A N 1
ATOM 1747 C CA . ILE A 1 223 ? -15.063 -11.705 55.086 1.00 35.62 223 ILE A CA 1
ATOM 1748 C C . ILE A 1 223 ? -14.012 -10.597 55.293 1.00 35.62 223 ILE A C 1
ATOM 1750 O O . ILE A 1 223 ? -13.339 -10.193 54.341 1.00 35.62 223 ILE A O 1
ATOM 1754 N N . PHE A 1 224 ? -13.799 -10.133 56.533 1.00 31.27 224 PHE A N 1
ATOM 1755 C CA . PHE A 1 224 ? -12.837 -9.070 56.839 1.00 31.27 224 PHE A CA 1
ATOM 1756 C C . PHE A 1 224 ? -11.368 -9.513 56.703 1.00 31.27 224 PHE A C 1
ATOM 1758 O O . PHE A 1 224 ? -10.469 -8.672 56.728 1.00 31.27 224 PHE A O 1
ATOM 1765 N N . LYS A 1 225 ? -11.092 -10.806 56.478 1.00 31.70 225 LYS A N 1
ATOM 1766 C CA . LYS A 1 225 ? -9.738 -11.304 56.164 1.00 31.70 225 LYS A CA 1
ATOM 1767 C C . LYS A 1 225 ? -9.358 -11.263 54.676 1.00 31.70 225 LYS A C 1
ATOM 1769 O O . LYS A 1 225 ? -8.195 -11.491 54.362 1.00 31.70 225 LYS A O 1
ATOM 1774 N N . LEU A 1 226 ? -10.274 -10.913 53.767 1.00 32.59 226 LEU A N 1
ATOM 1775 C CA . LEU A 1 226 ? -9.995 -10.748 52.324 1.00 32.59 226 LEU A CA 1
ATOM 1776 C C . LEU A 1 226 ? -9.660 -9.295 51.917 1.00 32.59 226 LEU A C 1
ATOM 1778 O O . LEU A 1 226 ? -9.454 -8.993 50.741 1.00 32.59 226 LEU A O 1
ATOM 1782 N N . ILE A 1 227 ? -9.566 -8.395 52.901 1.00 29.75 227 ILE A N 1
ATOM 1783 C CA . ILE A 1 227 ? -9.457 -6.932 52.754 1.00 29.75 227 ILE A CA 1
ATOM 1784 C C . ILE A 1 227 ? -8.152 -6.436 52.100 1.00 29.75 227 ILE A C 1
ATOM 1786 O O . ILE A 1 227 ? -8.033 -5.249 51.789 1.00 29.75 227 ILE A O 1
ATOM 1790 N N . GLU A 1 228 ? -7.191 -7.311 51.806 1.00 31.48 228 GLU A N 1
ATOM 1791 C CA . GLU A 1 228 ? -5.954 -6.903 51.126 1.00 31.48 228 GLU A CA 1
ATOM 1792 C C . GLU A 1 228 ? -6.022 -6.947 49.587 1.00 31.48 228 GLU A C 1
ATOM 1794 O O . GLU A 1 228 ? -5.203 -6.302 48.944 1.00 31.48 228 GLU A O 1
ATOM 1799 N N . ILE A 1 229 ? -7.018 -7.612 48.976 1.00 32.88 229 ILE A N 1
ATOM 1800 C CA . ILE A 1 229 ? -7.083 -7.786 47.503 1.00 32.88 229 ILE A CA 1
ATOM 1801 C C . ILE A 1 229 ? -8.135 -6.874 46.827 1.00 32.88 229 ILE A C 1
ATOM 1803 O O . ILE A 1 229 ? -8.051 -6.603 45.630 1.00 32.88 229 ILE A O 1
ATOM 1807 N N . ALA A 1 230 ? -9.120 -6.357 47.570 1.00 36.75 230 ALA A N 1
ATOM 1808 C CA . ALA A 1 230 ? -10.308 -5.676 47.025 1.00 36.75 230 ALA A CA 1
ATOM 1809 C C . ALA A 1 230 ? -10.291 -4.134 47.125 1.00 36.75 230 ALA A C 1
ATOM 1811 O O . ALA A 1 230 ? -11.339 -3.513 47.294 1.00 36.75 230 ALA A O 1
ATOM 1812 N N . LYS A 1 231 ? -9.117 -3.497 47.059 1.00 46.03 231 LYS A N 1
ATOM 1813 C CA . LYS A 1 231 ? -8.991 -2.030 47.185 1.00 46.03 231 LYS A CA 1
ATOM 1814 C C . LYS A 1 231 ? -8.796 -1.266 45.868 1.00 46.03 231 LYS A C 1
ATOM 1816 O O . LYS A 1 231 ? -8.651 -0.051 45.947 1.00 46.03 231 LYS A O 1
ATOM 1821 N N . SER A 1 232 ? -8.814 -1.925 44.705 1.00 52.84 232 SER A N 1
ATOM 1822 C CA . SER A 1 232 ? -8.714 -1.237 43.407 1.00 52.84 232 SER A CA 1
ATOM 1823 C C . SER A 1 232 ? -9.813 -1.641 42.416 1.00 52.84 232 SER A C 1
ATOM 1825 O O . SER A 1 232 ? -10.163 -2.822 42.273 1.00 52.84 232 SER A O 1
ATOM 1827 N N . LEU A 1 233 ? -10.395 -0.637 41.766 1.00 63.28 233 LEU A N 1
ATOM 1828 C CA . LEU A 1 233 ? -11.327 -0.721 40.651 1.00 63.28 233 LEU A CA 1
ATOM 1829 C C . LEU A 1 233 ? -10.542 -0.829 39.332 1.00 63.28 233 LEU A C 1
ATOM 1831 O O . LEU A 1 233 ? -9.409 -0.374 39.247 1.00 63.28 233 LEU A O 1
ATOM 1835 N N . PRO A 1 234 ? -11.108 -1.448 38.281 1.00 76.25 234 PRO A N 1
ATOM 1836 C CA . PRO A 1 234 ? -10.457 -1.460 36.980 1.00 76.25 234 PRO A CA 1
ATOM 1837 C C . PRO A 1 234 ? -10.469 -0.064 36.326 1.00 76.25 234 PRO A C 1
ATOM 1839 O O . PRO A 1 234 ? -11.403 0.713 36.553 1.00 76.25 234 PRO A O 1
ATOM 1842 N N . PRO A 1 235 ? -9.500 0.220 35.438 1.00 84.81 235 PRO A N 1
ATOM 1843 C CA . PRO A 1 235 ? -9.470 1.448 34.647 1.00 84.81 235 PRO A CA 1
ATOM 1844 C C . PRO A 1 235 ? -10.740 1.653 33.807 1.00 84.81 235 PRO A C 1
ATOM 1846 O O . PRO A 1 235 ? -11.384 0.697 33.377 1.00 84.81 235 PRO A O 1
ATOM 1849 N N . VAL A 1 236 ? -11.080 2.905 33.501 1.00 84.88 236 VAL A N 1
ATOM 1850 C CA . VAL A 1 236 ? -12.249 3.287 32.694 1.00 84.88 236 VAL A CA 1
ATOM 1851 C C . VAL A 1 236 ? -11.808 4.098 31.479 1.00 84.88 236 VAL A C 1
ATOM 1853 O O . VAL A 1 236 ? -11.038 5.044 31.596 1.00 84.88 236 VAL A O 1
ATOM 1856 N N . TRP A 1 237 ? -12.326 3.764 30.299 1.00 83.56 237 TRP A N 1
ATOM 1857 C CA . TRP A 1 237 ? -12.043 4.494 29.061 1.00 83.56 237 TRP A CA 1
ATOM 1858 C C . TRP A 1 237 ? -12.909 5.755 28.932 1.00 83.56 237 TRP A C 1
ATOM 1860 O O . TRP A 1 237 ? -14.140 5.690 28.992 1.00 83.56 237 TRP A O 1
ATOM 1870 N N . SER A 1 238 ? -12.286 6.909 28.700 1.00 68.31 238 SER A N 1
ATOM 1871 C CA . SER A 1 238 ? -12.971 8.188 28.508 1.00 68.31 238 SER A CA 1
ATOM 1872 C C . SER A 1 238 ? -13.590 8.255 27.102 1.00 68.31 238 SER A C 1
ATOM 1874 O O . SER A 1 238 ? -12.920 8.026 26.101 1.00 68.31 238 SER A O 1
ATOM 1876 N N . LYS A 1 239 ? -14.885 8.586 27.002 1.00 55.12 239 LYS A N 1
ATOM 1877 C CA . LYS A 1 239 ? -15.589 9.056 25.779 1.00 55.12 239 LYS A CA 1
ATOM 1878 C C . LYS A 1 239 ? -15.574 8.207 24.487 1.00 55.12 239 LYS A C 1
ATOM 1880 O O . LYS A 1 239 ? -16.160 8.652 23.502 1.00 55.12 239 LYS A O 1
ATOM 1885 N N . HIS A 1 240 ? -15.046 6.985 24.461 1.00 51.75 240 HIS A N 1
ATOM 1886 C CA . HIS A 1 240 ? -15.006 6.163 23.233 1.00 51.75 240 HIS A CA 1
ATOM 1887 C C . HIS A 1 240 ? -15.831 4.873 23.264 1.00 51.75 240 HIS A C 1
ATOM 1889 O O . HIS A 1 240 ? -15.712 4.059 22.347 1.00 51.75 240 HIS A O 1
ATOM 1895 N N . ALA A 1 241 ? -16.727 4.729 24.246 1.00 42.22 241 ALA A N 1
ATOM 1896 C CA . ALA A 1 241 ? -17.513 3.517 24.498 1.00 42.22 241 ALA A CA 1
ATOM 1897 C C . ALA A 1 241 ? -18.421 3.041 23.341 1.00 42.22 241 ALA A C 1
ATOM 1899 O O . ALA A 1 241 ? -19.038 1.989 23.474 1.00 42.22 241 ALA A O 1
ATOM 1900 N N . HIS A 1 242 ? -18.491 3.754 22.206 1.00 43.88 242 HIS A N 1
ATOM 1901 C CA . HIS A 1 242 ? -19.334 3.336 21.084 1.00 43.88 242 HIS A CA 1
ATOM 1902 C C . HIS A 1 242 ? -18.675 3.180 19.708 1.00 43.88 242 HIS A C 1
ATOM 1904 O O . HIS A 1 242 ? -19.331 2.573 18.874 1.00 43.88 242 HIS A O 1
ATOM 1910 N N . MET A 1 243 ? -17.423 3.593 19.433 1.00 53.06 243 MET A N 1
ATOM 1911 C CA . MET A 1 243 ? -16.802 3.240 18.127 1.00 53.06 243 MET A CA 1
ATOM 1912 C C . MET A 1 243 ? -15.271 3.113 18.081 1.00 53.06 243 MET A C 1
ATOM 1914 O O . MET A 1 243 ? -14.769 2.646 17.059 1.00 53.06 243 MET A O 1
ATOM 1918 N N . GLY A 1 244 ? -14.515 3.533 19.109 1.00 71.50 244 GLY A N 1
ATOM 1919 C CA . GLY A 1 244 ? -13.045 3.402 19.114 1.00 71.50 244 GLY A CA 1
ATOM 1920 C C . GLY A 1 244 ? -12.330 3.918 17.853 1.00 71.50 244 GLY A C 1
ATOM 1921 O O . GLY A 1 244 ? -11.240 3.459 17.524 1.00 71.50 244 GLY A O 1
ATOM 1922 N N . PHE A 1 245 ? -12.953 4.821 17.091 1.00 86.38 245 PHE A N 1
ATOM 1923 C CA . PHE A 1 245 ? -12.473 5.201 15.770 1.00 86.38 245 PHE A CA 1
ATOM 1924 C C . PHE A 1 245 ? -11.438 6.318 15.882 1.00 86.38 245 PHE A C 1
ATOM 1926 O O . PHE A 1 245 ? -11.755 7.434 16.288 1.00 86.38 245 PHE A O 1
ATOM 1933 N N . PHE A 1 246 ? -10.201 6.010 15.505 1.00 86.56 246 PHE A N 1
ATOM 1934 C CA . PHE A 1 246 ? -9.081 6.951 15.493 1.00 86.56 246 PHE A CA 1
ATOM 1935 C C . PHE A 1 246 ? -9.105 7.917 14.310 1.00 86.56 246 PHE A C 1
ATOM 1937 O O . PHE A 1 246 ? -8.391 8.918 14.337 1.00 86.56 246 PHE A O 1
ATOM 1944 N N . GLY A 1 247 ? -9.935 7.648 13.305 1.00 88.56 247 GLY A N 1
ATOM 1945 C CA . GLY A 1 247 ? -10.031 8.444 12.092 1.00 88.56 247 GLY A CA 1
ATOM 1946 C C . GLY A 1 247 ? -9.464 7.732 10.870 1.00 88.56 247 GLY A C 1
ATOM 1947 O O . GLY A 1 247 ? -9.011 6.583 10.929 1.00 88.56 247 GLY A O 1
ATOM 1948 N N . THR A 1 248 ? -9.508 8.462 9.762 1.00 93.69 248 THR A N 1
ATOM 1949 C CA . THR A 1 248 ? -8.968 8.059 8.467 1.00 93.69 248 THR A CA 1
ATOM 1950 C C . THR A 1 248 ? -7.661 8.811 8.223 1.00 93.69 248 THR A C 1
ATOM 1952 O O . THR A 1 248 ? -7.631 10.041 8.313 1.00 93.69 248 THR A O 1
ATOM 1955 N N . PHE A 1 249 ? -6.585 8.083 7.924 1.00 94.81 249 PHE A N 1
ATOM 1956 C CA . PHE A 1 249 ? -5.244 8.631 7.725 1.00 94.81 249 PHE A CA 1
ATOM 1957 C C . PHE A 1 249 ? -4.758 8.370 6.305 1.00 94.81 249 PHE A C 1
ATOM 1959 O O . PHE A 1 249 ? -4.788 7.240 5.824 1.00 94.81 249 PHE A O 1
ATOM 1966 N N . THR A 1 250 ? -4.271 9.401 5.628 1.00 93.81 250 THR A N 1
ATOM 1967 C CA . THR A 1 250 ? -3.639 9.220 4.316 1.00 93.81 250 THR A CA 1
ATOM 1968 C C . THR A 1 250 ? -2.248 8.605 4.487 1.00 93.81 250 THR A C 1
ATOM 1970 O O . THR A 1 250 ? -1.567 8.881 5.477 1.00 93.81 250 THR A O 1
ATOM 1973 N N . GLY A 1 251 ? -1.800 7.794 3.527 1.00 91.19 251 GLY A N 1
ATOM 1974 C CA . GLY A 1 251 ? -0.446 7.244 3.493 1.00 91.19 251 GLY A CA 1
ATOM 1975 C C . GLY A 1 251 ? 0.620 8.306 3.783 1.00 91.19 251 GLY A C 1
ATOM 1976 O O . GLY A 1 251 ? 0.534 9.441 3.311 1.00 91.19 251 GLY A O 1
ATOM 1977 N N . GLU A 1 252 ? 1.617 7.939 4.592 1.00 90.06 252 GLU A N 1
ATOM 1978 C CA . GLU A 1 252 ? 2.700 8.813 5.078 1.00 90.06 252 GLU A CA 1
ATOM 1979 C C . GLU A 1 252 ? 2.294 9.875 6.120 1.00 90.06 252 GLU A C 1
ATOM 1981 O O . GLU A 1 252 ? 3.156 10.589 6.644 1.00 90.06 252 GLU A O 1
ATOM 1986 N N . GLN A 1 253 ? 1.012 9.984 6.482 1.00 93.44 253 GLN A N 1
ATOM 1987 C CA . GLN A 1 253 ? 0.570 10.904 7.527 1.00 93.44 253 GLN A CA 1
ATOM 1988 C C . GLN A 1 253 ? 1.122 10.490 8.897 1.00 93.44 253 GLN A C 1
ATOM 1990 O O . GLN A 1 253 ? 1.098 9.318 9.284 1.00 93.44 253 GLN A O 1
ATOM 1995 N N . ARG A 1 254 ? 1.602 11.471 9.671 1.00 95.38 254 ARG A N 1
ATOM 1996 C CA . ARG A 1 254 ? 2.066 11.240 11.043 1.00 95.38 254 ARG A CA 1
ATOM 1997 C C . ARG A 1 254 ? 0.877 11.035 11.978 1.00 95.38 254 ARG A C 1
ATOM 1999 O O . ARG A 1 254 ? 0.010 11.900 12.078 1.00 95.38 254 ARG A O 1
ATOM 2006 N N . ILE A 1 255 ? 0.897 9.925 12.706 1.00 95.44 255 ILE A N 1
ATOM 2007 C CA . ILE A 1 255 ? -0.089 9.575 13.728 1.00 95.44 255 ILE A CA 1
ATOM 2008 C C . ILE A 1 255 ? 0.489 9.915 15.100 1.00 95.44 255 ILE A C 1
ATOM 2010 O O . ILE A 1 255 ? 1.641 9.586 15.401 1.00 95.44 255 ILE A O 1
ATOM 2014 N N . ASN A 1 256 ? -0.303 10.608 15.917 1.00 95.56 256 ASN A N 1
ATOM 2015 C CA . ASN A 1 256 ? 0.013 10.925 17.305 1.00 95.56 256 ASN A CA 1
ATOM 2016 C C . ASN A 1 256 ? -1.288 11.075 18.099 1.00 95.56 256 ASN A C 1
ATOM 2018 O O . ASN A 1 256 ? -1.844 12.169 18.186 1.00 95.56 256 ASN A O 1
ATOM 2022 N N . ILE A 1 257 ? -1.787 9.961 18.624 1.00 92.31 257 ILE A N 1
ATOM 2023 C CA . ILE A 1 257 ? -3.064 9.887 19.334 1.00 92.31 257 ILE A CA 1
ATOM 2024 C C . ILE A 1 257 ? -2.778 9.492 20.772 1.00 92.31 257 ILE A C 1
ATOM 2026 O O . ILE A 1 257 ? -2.077 8.511 21.016 1.00 92.31 257 ILE A O 1
ATOM 2030 N N . LYS A 1 258 ? -3.319 10.249 21.723 1.00 92.50 258 LYS A N 1
ATOM 2031 C CA . LYS A 1 258 ? -3.267 9.885 23.135 1.00 92.50 258 LYS A CA 1
ATOM 2032 C C . LYS A 1 258 ? -4.527 9.106 23.489 1.00 92.50 258 LYS A C 1
ATOM 2034 O O . LYS A 1 258 ? -5.629 9.592 23.262 1.00 92.50 258 LYS A O 1
ATOM 2039 N N . LEU A 1 259 ? -4.348 7.918 24.047 1.00 91.12 259 LEU A N 1
ATOM 2040 C CA . LEU A 1 259 ? -5.423 7.144 24.645 1.00 91.12 259 LEU A CA 1
ATOM 2041 C C . LEU A 1 259 ? -5.942 7.843 25.906 1.00 91.12 259 LEU A C 1
ATOM 2043 O O . LEU A 1 259 ? -5.158 8.304 26.740 1.00 91.12 259 LEU A O 1
ATOM 2047 N N . GLU A 1 260 ? -7.262 7.896 26.045 1.00 88.12 260 GLU A N 1
ATOM 2048 C CA . GLU A 1 260 ? -7.933 8.460 27.212 1.00 88.12 260 GLU A CA 1
ATOM 2049 C C . GLU A 1 260 ? -8.546 7.320 28.031 1.00 88.12 260 GLU A C 1
ATOM 2051 O O . GLU A 1 260 ? -9.615 6.800 27.713 1.00 88.12 260 GLU A O 1
ATOM 2056 N N . ALA A 1 261 ? -7.818 6.899 29.062 1.00 88.62 261 ALA A N 1
ATOM 2057 C CA . ALA A 1 261 ? -8.300 6.008 30.106 1.00 88.62 261 ALA A CA 1
ATOM 2058 C C . ALA A 1 261 ? -7.890 6.579 31.463 1.00 88.62 261 ALA A C 1
ATOM 2060 O O . ALA A 1 261 ? -6.814 7.171 31.594 1.00 88.62 261 ALA A O 1
ATOM 2061 N N . GLU A 1 262 ? -8.746 6.402 32.458 1.00 87.69 262 GLU A N 1
ATOM 2062 C CA . GLU A 1 262 ? -8.543 6.876 33.818 1.00 87.69 262 GLU A CA 1
ATOM 2063 C C . GLU A 1 262 ? -8.746 5.732 34.800 1.00 87.69 262 GLU A C 1
ATOM 2065 O O . GLU A 1 262 ? -9.729 4.997 34.739 1.00 87.69 262 GLU A O 1
ATOM 2070 N N . ASP A 1 263 ? -7.800 5.595 35.717 1.00 85.69 263 ASP A N 1
ATOM 2071 C CA . ASP A 1 263 ? -7.942 4.735 36.877 1.00 85.69 263 ASP A CA 1
ATOM 2072 C C . ASP A 1 263 ? -8.792 5.454 37.939 1.00 85.69 263 ASP A C 1
ATOM 2074 O O . ASP A 1 263 ? -8.469 6.603 38.274 1.00 85.69 263 ASP A O 1
ATOM 2078 N N . PRO A 1 264 ? -9.860 4.847 38.483 1.00 81.50 264 PRO A N 1
ATOM 2079 C CA . PRO A 1 264 ? -10.662 5.468 39.539 1.00 81.50 264 PRO A CA 1
ATOM 2080 C C . PRO A 1 264 ? -9.836 5.865 40.775 1.00 81.50 264 PRO A C 1
ATOM 2082 O O . PRO A 1 264 ? -10.111 6.892 41.402 1.00 81.50 264 PRO A O 1
ATOM 2085 N N . GLU A 1 265 ? -8.780 5.112 41.085 1.00 82.81 265 GLU A N 1
ATOM 2086 C CA . GLU A 1 265 ? -7.820 5.372 42.160 1.00 82.81 265 GLU A CA 1
ATOM 2087 C C . GLU A 1 265 ? -6.709 6.359 41.756 1.00 82.81 265 GLU A C 1
ATOM 2089 O O . GLU A 1 265 ? -5.873 6.733 42.583 1.00 82.81 265 GLU A O 1
ATOM 2094 N N . ARG A 1 266 ? -6.730 6.853 40.511 1.00 83.62 266 ARG A N 1
ATOM 2095 C CA . ARG A 1 266 ? -5.751 7.777 39.916 1.00 83.62 266 ARG A CA 1
ATOM 2096 C C . ARG A 1 266 ? -4.320 7.233 39.915 1.00 83.62 266 ARG A C 1
ATOM 2098 O O . ARG A 1 266 ? -3.367 8.018 39.960 1.00 83.62 266 ARG A O 1
ATOM 2105 N N . THR A 1 267 ?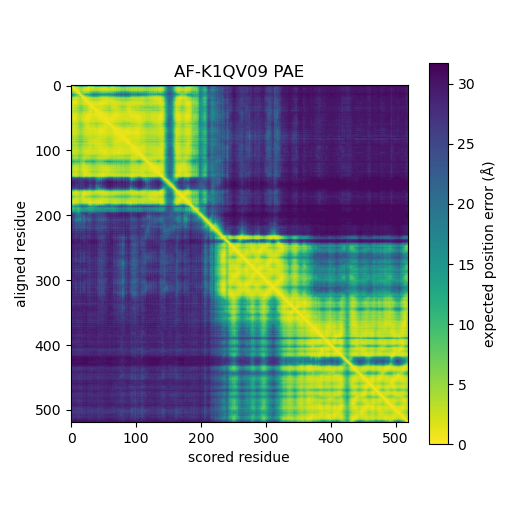 -4.163 5.913 39.854 1.00 86.25 267 THR A N 1
ATOM 2106 C CA . THR A 1 267 ? -2.858 5.275 39.672 1.00 86.25 267 THR A CA 1
ATOM 2107 C C . THR A 1 267 ? -2.393 5.363 38.218 1.00 86.25 267 THR A C 1
ATOM 2109 O O . THR A 1 267 ? -3.129 5.772 37.311 1.00 86.25 267 THR A O 1
ATOM 2112 N N . ARG A 1 268 ? -1.112 5.059 37.984 1.00 89.81 268 ARG A N 1
ATOM 2113 C CA . ARG A 1 268 ? -0.554 5.065 36.632 1.00 89.81 268 ARG A CA 1
ATOM 2114 C C . ARG A 1 268 ? -1.063 3.849 35.860 1.00 89.81 268 ARG A C 1
ATOM 2116 O O . ARG A 1 268 ? -0.961 2.723 36.325 1.00 89.81 268 ARG A O 1
ATOM 2123 N N . LEU A 1 269 ? -1.484 4.091 34.622 1.00 92.50 269 LEU A N 1
ATOM 2124 C CA . LEU A 1 269 ? -1.892 3.036 33.702 1.00 92.50 269 LEU A CA 1
ATOM 2125 C C . LEU A 1 269 ? -0.740 2.549 32.822 1.00 92.50 269 LEU A C 1
ATOM 2127 O O . LEU A 1 269 ? 0.086 3.336 32.350 1.00 92.50 269 LEU A O 1
ATOM 2131 N N . HIS A 1 270 ? -0.748 1.248 32.553 1.00 94.75 270 HIS A N 1
ATOM 2132 C CA . HIS A 1 270 ? 0.017 0.600 31.497 1.00 94.75 270 HIS A CA 1
ATOM 2133 C C . HIS A 1 270 ? -0.933 0.095 30.407 1.00 94.75 270 HIS A C 1
ATOM 2135 O O . HIS A 1 270 ? -2.039 -0.349 30.699 1.00 94.75 270 HIS A O 1
ATOM 2141 N N . PHE A 1 271 ? -0.504 0.138 29.149 1.00 95.19 271 PHE A N 1
ATOM 2142 C CA . PHE A 1 271 ? -1.315 -0.257 28.003 1.00 95.19 271 PHE A CA 1
ATOM 2143 C C . PHE A 1 271 ? -0.680 -1.408 27.230 1.00 95.19 271 PHE A C 1
ATOM 2145 O O . PHE A 1 271 ? 0.538 -1.458 27.080 1.00 95.19 271 PHE A O 1
ATOM 2152 N N . GLU A 1 272 ? -1.494 -2.303 26.685 1.00 95.25 272 GLU A N 1
ATOM 2153 C CA . GLU A 1 272 ? -1.026 -3.379 25.807 1.00 95.25 272 GLU A CA 1
ATOM 2154 C C . GLU A 1 272 ? -2.037 -3.680 24.694 1.00 95.25 272 GLU A C 1
ATOM 2156 O O . GLU A 1 272 ? -3.244 -3.543 24.882 1.00 95.25 272 GLU A O 1
ATOM 2161 N N . VAL A 1 273 ? -1.548 -4.085 23.520 1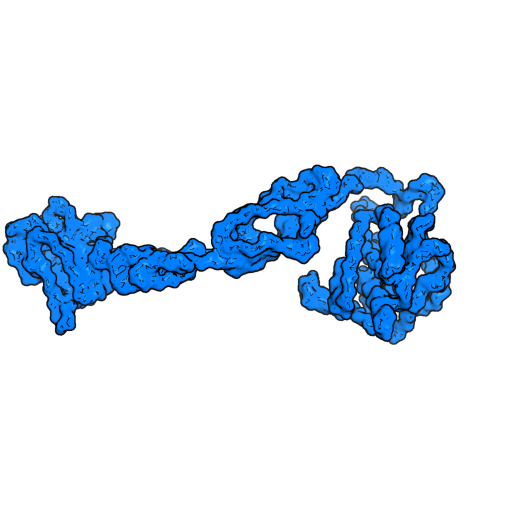.00 94.94 273 VAL A N 1
ATOM 2162 C CA . VAL A 1 273 ? -2.405 -4.601 22.442 1.00 94.94 273 VAL A CA 1
ATOM 2163 C C . VAL A 1 273 ? -2.655 -6.081 22.717 1.00 94.94 273 VAL A C 1
ATOM 2165 O O . VAL A 1 273 ? -1.702 -6.853 22.799 1.00 94.94 273 VAL A O 1
ATOM 2168 N N . VAL A 1 274 ? -3.921 -6.474 22.862 1.00 93.81 274 VAL A N 1
ATOM 2169 C CA . VAL A 1 274 ? -4.312 -7.846 23.250 1.00 93.81 274 VAL A CA 1
ATOM 2170 C C . VAL A 1 274 ? -4.974 -8.636 22.122 1.00 93.81 274 VAL A C 1
ATOM 2172 O O . VAL A 1 274 ? -5.104 -9.853 22.220 1.00 93.81 274 VAL A O 1
ATOM 2175 N N . SER A 1 275 ? -5.398 -7.963 21.050 1.00 92.25 275 SER A N 1
ATOM 2176 C CA . SER A 1 275 ? -5.982 -8.592 19.862 1.00 92.25 275 SER A CA 1
ATOM 2177 C C . SER A 1 275 ? -5.892 -7.662 18.651 1.00 92.25 275 SER A C 1
ATOM 2179 O O . SER A 1 275 ? -6.010 -6.445 18.803 1.00 92.25 275 SER A O 1
ATOM 2181 N N . GLY A 1 276 ? -5.732 -8.229 17.454 1.00 90.44 276 GLY A N 1
ATOM 2182 C CA . GLY A 1 276 ? -5.510 -7.485 16.212 1.00 90.44 276 GLY A CA 1
ATOM 2183 C C . GLY A 1 276 ? -4.128 -6.829 16.134 1.00 90.44 276 GLY A C 1
ATOM 2184 O O . GLY A 1 276 ? -3.367 -6.825 17.100 1.00 90.44 276 GLY A O 1
ATOM 2185 N N . ASP A 1 277 ? -3.819 -6.259 14.972 1.00 91.19 277 ASP A N 1
ATOM 2186 C CA . ASP A 1 277 ? -2.528 -5.628 14.701 1.00 91.19 277 ASP A CA 1
ATOM 2187 C C . ASP A 1 277 ? -2.685 -4.120 14.485 1.00 91.19 277 ASP A C 1
ATOM 2189 O O . ASP A 1 277 ? -3.597 -3.652 13.795 1.00 91.19 277 ASP A O 1
ATOM 2193 N N . LEU A 1 278 ? -1.753 -3.346 15.049 1.00 93.50 278 LEU A N 1
ATOM 2194 C CA . LEU A 1 278 ? -1.582 -1.946 14.666 1.00 93.50 278 LEU A CA 1
ATOM 2195 C C . LEU A 1 278 ? -1.071 -1.867 13.215 1.00 93.50 278 LEU A C 1
ATOM 2197 O O . LEU A 1 278 ? -0.298 -2.732 12.790 1.00 93.50 278 LEU A O 1
ATOM 2201 N N . PRO A 1 279 ? -1.428 -0.810 12.459 1.00 94.94 279 PRO A N 1
ATOM 2202 C CA . PRO A 1 279 ? -0.896 -0.615 11.118 1.00 94.94 279 PRO A CA 1
ATOM 2203 C C . PRO A 1 279 ? 0.635 -0.637 11.114 1.00 94.94 279 PRO A C 1
ATOM 2205 O O . PRO A 1 279 ? 1.291 -0.116 12.020 1.00 94.94 279 PRO A O 1
ATOM 2208 N N . LYS A 1 280 ? 1.235 -1.200 10.063 1.00 93.38 280 LYS A N 1
ATOM 2209 C CA . LYS A 1 280 ? 2.697 -1.261 9.944 1.00 93.38 280 LYS A CA 1
ATOM 2210 C C . LYS A 1 280 ? 3.304 0.146 10.028 1.00 93.38 280 LYS A C 1
ATOM 2212 O O . LYS A 1 280 ? 2.973 1.004 9.219 1.00 93.38 280 LYS A O 1
ATOM 2217 N N . GLY A 1 281 ? 4.246 0.344 10.952 1.00 92.00 281 GLY A N 1
ATOM 2218 C CA . GLY 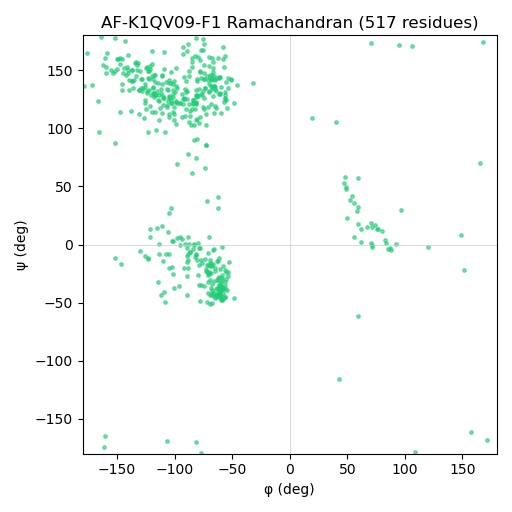A 1 281 ? 4.880 1.648 11.197 1.00 92.00 281 GLY A CA 1
ATOM 2219 C C . GLY A 1 281 ? 4.193 2.486 12.279 1.00 92.00 281 GLY A C 1
ATOM 2220 O O . GLY A 1 281 ? 4.673 3.577 12.585 1.00 92.00 281 GLY A O 1
ATOM 2221 N N . VAL A 1 282 ? 3.119 1.964 12.877 1.00 96.44 282 VAL A N 1
ATOM 2222 C CA . VAL A 1 282 ? 2.422 2.513 14.042 1.00 96.44 282 VAL A CA 1
ATOM 2223 C C . VAL A 1 282 ? 2.714 1.641 15.259 1.00 96.44 282 VAL A C 1
ATOM 2225 O O . VAL A 1 282 ? 2.788 0.419 15.170 1.00 96.44 282 VAL A O 1
ATOM 2228 N N . SER A 1 283 ? 2.914 2.280 16.406 1.00 96.56 283 SER A N 1
ATOM 2229 C CA . SER A 1 283 ? 3.266 1.626 17.663 1.00 96.56 283 SER A CA 1
ATOM 2230 C C . SER A 1 283 ? 2.540 2.272 18.836 1.00 96.56 283 SER A C 1
ATOM 2232 O O . SER A 1 283 ? 2.282 3.478 18.837 1.00 96.56 283 SER A O 1
ATOM 2234 N N . LEU A 1 284 ? 2.229 1.458 19.839 1.00 96.75 284 LEU A N 1
ATOM 2235 C CA . LEU A 1 284 ? 1.711 1.904 21.123 1.00 96.75 284 LEU A CA 1
ATOM 2236 C C . LEU A 1 284 ? 2.879 2.085 22.094 1.00 96.75 284 LEU A C 1
ATOM 2238 O O . LEU A 1 284 ? 3.702 1.189 22.266 1.00 96.75 284 LEU A O 1
ATOM 2242 N N . ASN A 1 285 ? 2.947 3.238 22.752 1.00 97.00 285 ASN A N 1
ATOM 2243 C CA . ASN A 1 285 ? 3.796 3.412 23.918 1.00 97.00 285 ASN A CA 1
ATOM 2244 C C . ASN A 1 285 ? 3.035 2.949 25.164 1.00 97.00 285 ASN A C 1
ATOM 2246 O O . ASN A 1 285 ? 2.193 3.675 25.699 1.00 97.00 285 ASN A O 1
ATOM 2250 N N . ASN A 1 286 ? 3.385 1.758 25.640 1.00 95.69 286 ASN A N 1
ATOM 2251 C CA . ASN A 1 286 ? 2.701 1.088 26.741 1.00 95.69 286 ASN A CA 1
ATOM 2252 C C . ASN A 1 286 ? 2.687 1.886 28.057 1.00 95.69 286 ASN A C 1
ATOM 2254 O O . ASN A 1 286 ? 1.778 1.719 28.856 1.00 95.69 286 ASN A O 1
ATOM 2258 N N . ALA A 1 287 ? 3.656 2.774 28.296 1.00 93.88 287 ALA A N 1
ATOM 2259 C CA . ALA A 1 287 ? 3.738 3.540 29.544 1.00 93.88 287 ALA A CA 1
ATOM 2260 C C . ALA A 1 287 ? 2.954 4.862 29.517 1.00 93.88 287 ALA A C 1
ATOM 2262 O O . ALA A 1 287 ? 2.700 5.456 30.562 1.00 93.88 287 ALA A O 1
ATOM 2263 N N . THR A 1 288 ? 2.641 5.380 28.329 1.00 93.19 288 THR A N 1
ATOM 2264 C CA . THR A 1 288 ? 2.067 6.729 28.170 1.00 93.19 288 THR A CA 1
ATOM 2265 C C . THR A 1 288 ? 0.730 6.739 27.439 1.00 93.19 288 THR A C 1
ATOM 2267 O O . THR A 1 288 ? 0.063 7.772 27.427 1.00 93.19 288 THR A O 1
ATOM 2270 N N . GLY A 1 289 ? 0.349 5.619 26.817 1.00 92.56 289 GLY A N 1
ATOM 2271 C CA . GLY A 1 289 ? -0.876 5.502 26.033 1.00 92.56 289 GLY A CA 1
ATOM 2272 C C . GLY A 1 289 ? -0.826 6.253 24.702 1.00 92.56 289 GLY A C 1
ATOM 2273 O O . GLY A 1 289 ? -1.864 6.493 24.100 1.00 92.56 289 GLY A O 1
ATOM 2274 N N . TYR A 1 290 ? 0.352 6.667 24.227 1.00 95.19 290 TYR A N 1
ATOM 2275 C CA . TYR A 1 290 ? 0.469 7.304 22.916 1.00 95.19 290 TYR A CA 1
ATOM 2276 C C . TYR A 1 290 ? 0.565 6.257 21.806 1.00 95.19 290 TYR A C 1
ATOM 2278 O O . TYR A 1 290 ? 1.502 5.459 21.775 1.00 95.19 290 TYR A O 1
ATOM 2286 N N . VAL A 1 291 ? -0.369 6.306 20.860 1.00 95.69 291 VAL A N 1
ATOM 2287 C CA . VAL A 1 291 ? -0.301 5.595 19.582 1.00 95.69 291 VAL A CA 1
ATOM 2288 C C . VAL A 1 291 ? 0.366 6.522 18.572 1.00 95.69 291 VAL A C 1
ATOM 2290 O O . VAL A 1 291 ? -0.181 7.564 18.200 1.00 95.69 291 VAL A O 1
ATOM 2293 N N . THR A 1 292 ? 1.582 6.172 18.160 1.00 97.12 292 THR A N 1
ATOM 2294 C CA . THR A 1 292 ? 2.425 7.021 17.309 1.00 97.12 292 THR A CA 1
ATOM 2295 C C . THR A 1 292 ? 3.028 6.249 16.154 1.00 97.12 292 THR A C 1
ATOM 2297 O O . THR A 1 292 ? 3.304 5.055 16.262 1.00 97.12 292 THR A O 1
ATOM 2300 N N . GLY A 1 293 ? 3.263 6.942 15.045 1.00 96.31 293 GLY A N 1
ATOM 2301 C CA . GLY A 1 293 ? 3.903 6.342 13.885 1.00 96.31 293 GLY A CA 1
ATOM 2302 C C . GLY A 1 293 ? 3.602 7.074 12.594 1.00 96.31 293 GLY A C 1
ATOM 2303 O O . GLY A 1 293 ? 3.187 8.235 12.603 1.00 96.31 293 GLY A O 1
ATOM 2304 N N . ILE A 1 294 ? 3.816 6.372 11.489 1.00 95.12 294 ILE A N 1
ATOM 2305 C CA . ILE A 1 294 ? 3.491 6.836 10.142 1.00 95.12 294 ILE A CA 1
ATOM 2306 C C . ILE A 1 294 ? 2.444 5.890 9.559 1.00 95.12 294 ILE A C 1
ATOM 2308 O O . ILE A 1 294 ? 2.640 4.675 9.584 1.00 95.12 294 ILE A O 1
ATOM 2312 N N . ALA A 1 295 ? 1.343 6.448 9.055 1.00 94.38 295 ALA A N 1
ATOM 2313 C CA . ALA A 1 295 ? 0.288 5.680 8.411 1.00 94.38 295 ALA A CA 1
ATOM 2314 C C . ALA A 1 295 ? 0.849 4.935 7.183 1.00 94.38 295 ALA A C 1
ATOM 2316 O O . ALA A 1 295 ? 1.531 5.558 6.356 1.00 94.38 295 ALA A O 1
ATOM 2317 N N . PRO A 1 296 ? 0.599 3.622 7.044 1.00 93.56 296 PRO A N 1
ATOM 2318 C CA . PRO A 1 296 ? 1.026 2.889 5.867 1.00 93.56 296 PRO A CA 1
ATOM 2319 C C . PRO A 1 296 ? 0.287 3.394 4.629 1.00 93.56 296 PRO A C 1
ATOM 2321 O O . PRO A 1 296 ? -0.891 3.735 4.675 1.00 93.56 296 PRO A O 1
ATOM 2324 N N . ASP A 1 297 ? 0.995 3.401 3.507 1.00 92.31 297 ASP A N 1
ATOM 2325 C CA . ASP A 1 297 ? 0.438 3.783 2.216 1.00 92.31 297 ASP A CA 1
ATOM 2326 C C . ASP A 1 297 ? -0.323 2.613 1.572 1.00 92.31 297 ASP A C 1
ATOM 2328 O O . ASP A 1 297 ? 0.209 1.896 0.721 1.00 92.31 297 ASP A O 1
ATOM 2332 N N . VAL A 1 298 ? -1.514 2.334 2.105 1.00 90.81 298 VAL A N 1
ATOM 2333 C CA . VAL A 1 298 ? -2.444 1.288 1.655 1.00 90.81 298 VAL A CA 1
ATOM 2334 C C . VAL A 1 298 ? -3.882 1.693 1.981 1.00 90.81 298 VAL A C 1
ATOM 2336 O O . VAL A 1 298 ? -4.123 2.343 2.999 1.00 90.81 298 VAL A O 1
ATOM 2339 N N . ASP A 1 299 ? -4.831 1.252 1.157 1.00 92.56 299 ASP A N 1
ATOM 2340 C CA . ASP A 1 299 ? -6.256 1.297 1.488 1.00 92.56 299 ASP A CA 1
ATOM 2341 C C . ASP A 1 299 ? -6.598 0.106 2.385 1.00 92.56 299 ASP A C 1
ATOM 2343 O O . ASP A 1 299 ? -6.588 -1.038 1.923 1.00 92.56 299 ASP A O 1
ATOM 2347 N N . ASP A 1 300 ? -6.843 0.353 3.672 1.00 94.19 300 ASP A N 1
ATOM 2348 C CA . ASP A 1 300 ? -7.133 -0.720 4.627 1.00 94.19 300 ASP A CA 1
ATOM 2349 C C . ASP A 1 300 ? -7.875 -0.217 5.878 1.00 94.19 300 ASP A C 1
ATOM 2351 O O . ASP A 1 300 ? -7.929 0.980 6.178 1.00 94.19 300 ASP A O 1
ATOM 2355 N N . ILE A 1 301 ? -8.451 -1.156 6.627 1.00 93.44 301 ILE A N 1
ATOM 2356 C CA . ILE A 1 301 ? -9.156 -0.913 7.884 1.00 93.44 301 ILE A CA 1
ATOM 2357 C C . ILE A 1 301 ? -8.565 -1.812 8.971 1.00 93.44 301 ILE A C 1
ATOM 2359 O O . ILE A 1 301 ? -8.831 -3.011 9.030 1.00 93.44 301 ILE A O 1
ATOM 2363 N N . PHE A 1 302 ? -7.840 -1.206 9.906 1.00 93.38 302 PHE A N 1
ATOM 2364 C CA . PHE A 1 302 ? -7.236 -1.891 11.044 1.00 93.38 302 PHE A CA 1
ATOM 2365 C C . PHE A 1 302 ? -8.188 -1.872 12.239 1.00 93.38 302 PHE A C 1
ATOM 2367 O O . PHE A 1 302 ? -8.622 -0.804 12.678 1.00 93.38 302 PHE A O 1
ATOM 2374 N N . LYS A 1 303 ? -8.494 -3.052 12.787 1.00 92.50 303 LYS A N 1
ATOM 2375 C CA . LYS A 1 303 ? -9.247 -3.220 14.037 1.00 92.50 303 LYS A CA 1
ATOM 2376 C C . LYS A 1 303 ? -8.367 -3.931 15.061 1.00 92.50 303 LYS A C 1
ATOM 2378 O O . LYS A 1 303 ? -7.839 -5.000 14.768 1.00 92.50 303 LYS A O 1
ATOM 2383 N N . PHE A 1 304 ? -8.217 -3.351 16.245 1.00 91.81 304 PHE A N 1
ATOM 2384 C CA . PHE A 1 304 ? -7.374 -3.896 17.313 1.00 91.81 304 PHE A CA 1
ATOM 2385 C C . PHE A 1 304 ? -7.951 -3.563 18.690 1.00 91.81 304 PHE A C 1
ATOM 2387 O O . PHE A 1 304 ? -8.693 -2.600 18.851 1.00 91.81 304 PHE A O 1
ATOM 2394 N N . THR A 1 305 ? -7.621 -4.373 19.691 1.00 90.88 305 THR A N 1
ATOM 2395 C CA . THR A 1 305 ? -8.076 -4.213 21.076 1.00 90.88 305 THR A CA 1
ATOM 2396 C C . THR A 1 305 ? -6.901 -3.794 21.946 1.00 90.88 305 THR A C 1
ATOM 2398 O O . THR A 1 305 ? -5.861 -4.457 21.934 1.00 90.88 305 THR A O 1
ATOM 2401 N N . ILE A 1 306 ? -7.065 -2.706 22.700 1.00 93.44 306 ILE A N 1
ATOM 2402 C CA . ILE A 1 306 ? -6.073 -2.236 23.671 1.00 93.44 306 ILE A CA 1
ATOM 2403 C C . ILE A 1 306 ? -6.633 -2.422 25.073 1.00 93.44 306 ILE A C 1
ATOM 2405 O O . ILE A 1 306 ? -7.772 -2.054 25.358 1.00 93.44 306 ILE A O 1
ATOM 2409 N N . ARG A 1 307 ? -5.794 -2.964 25.947 1.00 92.75 307 ARG A N 1
ATOM 2410 C CA . ARG A 1 307 ? -6.029 -3.091 27.376 1.00 92.75 307 ARG A CA 1
ATOM 2411 C C . ARG A 1 307 ? -5.342 -1.960 28.123 1.00 92.75 307 ARG A C 1
ATOM 2413 O O . ARG A 1 307 ? -4.172 -1.695 27.862 1.00 92.75 307 ARG A O 1
ATOM 2420 N N . ALA A 1 308 ? -6.041 -1.345 29.071 1.00 92.62 308 ALA A N 1
ATOM 2421 C CA . ALA A 1 308 ? -5.455 -0.505 30.114 1.00 92.62 308 ALA A CA 1
ATOM 2422 C C . ALA A 1 308 ? -5.377 -1.311 31.417 1.00 92.62 308 ALA A C 1
ATOM 2424 O O . ALA A 1 308 ? -6.363 -1.948 31.776 1.00 92.62 308 ALA A O 1
ATOM 2425 N N . ILE A 1 309 ? -4.232 -1.293 32.102 1.00 92.25 309 ILE A N 1
ATOM 2426 C CA . ILE A 1 309 ? -3.940 -2.048 33.332 1.00 92.25 309 ILE A CA 1
ATOM 2427 C C . ILE A 1 309 ? -3.498 -1.064 34.422 1.00 92.25 309 ILE A C 1
ATOM 2429 O O . ILE A 1 309 ? -2.646 -0.215 34.149 1.00 92.25 309 ILE A O 1
ATOM 2433 N N . ASP A 1 310 ? -4.062 -1.172 35.624 1.00 88.69 310 ASP A N 1
ATOM 2434 C CA . ASP A 1 310 ? -3.667 -0.393 36.807 1.00 88.69 310 ASP A CA 1
ATOM 2435 C C . ASP A 1 310 ? -2.427 -0.989 37.515 1.00 88.69 310 ASP A C 1
ATOM 2437 O O . ASP A 1 310 ? -1.898 -2.040 37.137 1.00 88.69 310 ASP A O 1
ATOM 2441 N N . GLU A 1 311 ? -1.952 -0.335 38.578 1.00 87.00 311 GLU A N 1
ATOM 2442 C CA . GLU A 1 311 ? -0.808 -0.823 39.369 1.00 87.00 311 GLU A CA 1
ATOM 2443 C C . GLU A 1 311 ? -1.109 -2.095 40.189 1.00 87.00 311 GLU A C 1
ATOM 2445 O O . GLU A 1 311 ? -0.185 -2.758 40.665 1.00 87.00 311 GLU A O 1
ATOM 2450 N N . HIS A 1 312 ? -2.381 -2.470 40.329 1.00 79.31 312 HIS A N 1
ATOM 2451 C CA . HIS A 1 312 ? -2.838 -3.642 41.079 1.00 79.31 312 HIS A CA 1
ATOM 2452 C C . HIS A 1 312 ? -3.181 -4.838 40.168 1.00 79.31 312 HIS A C 1
ATOM 2454 O O . HIS A 1 312 ? -3.623 -5.884 40.653 1.00 79.31 312 HIS A O 1
ATOM 2460 N N . GLY A 1 313 ? -2.974 -4.714 38.852 1.00 80.06 313 GLY A N 1
ATOM 2461 C CA . GLY A 1 313 ? -3.247 -5.751 37.856 1.00 80.06 313 GLY A CA 1
ATOM 2462 C C . GLY A 1 313 ? -4.716 -5.871 37.424 1.00 80.06 313 GLY A C 1
ATOM 2463 O O . GLY A 1 313 ? -5.073 -6.848 36.760 1.00 80.06 313 GLY A O 1
ATOM 2464 N N . LYS A 1 314 ? -5.583 -4.917 37.780 1.00 81.31 314 LYS A N 1
ATOM 2465 C CA . LYS A 1 314 ? -6.932 -4.774 37.213 1.00 81.31 314 LYS A CA 1
ATOM 2466 C C . LYS A 1 314 ? -6.847 -4.133 35.839 1.00 81.31 314 LYS A C 1
ATOM 2468 O O . LYS A 1 314 ? -5.954 -3.338 35.569 1.00 81.31 314 LYS A O 1
ATOM 2473 N N . TYR A 1 315 ? -7.784 -4.478 34.961 1.00 86.31 315 TYR A N 1
ATOM 2474 C CA . TYR A 1 315 ? -7.719 -4.032 33.579 1.00 86.31 315 TYR A CA 1
ATOM 2475 C C . TYR A 1 315 ? -9.084 -3.800 32.937 1.00 86.31 315 TYR A C 1
ATOM 2477 O O . TYR A 1 315 ? -10.095 -4.338 33.390 1.00 86.31 315 TYR A O 1
ATOM 2485 N N . ALA A 1 316 ? -9.083 -3.026 31.851 1.00 84.81 316 ALA A N 1
ATOM 2486 C CA . ALA A 1 316 ? -10.227 -2.827 30.971 1.00 84.81 316 ALA A CA 1
ATOM 2487 C C . ALA A 1 316 ? -9.803 -2.806 29.498 1.00 84.81 316 ALA A C 1
ATOM 2489 O O . ALA A 1 316 ? -8.875 -2.089 29.113 1.00 84.81 316 ALA A O 1
ATOM 2490 N N . ASP A 1 317 ? -10.536 -3.549 28.672 1.00 88.12 317 ASP A N 1
ATOM 2491 C CA . ASP A 1 317 ? -10.267 -3.709 27.242 1.00 88.12 317 ASP A CA 1
ATOM 2492 C C . ASP A 1 317 ? -11.200 -2.807 26.416 1.00 88.12 317 ASP A C 1
ATOM 2494 O O . ASP A 1 317 ? -12.381 -2.660 26.734 1.00 88.12 317 ASP A O 1
ATOM 2498 N N . ALA A 1 318 ? -10.678 -2.208 25.343 1.00 84.69 318 ALA A N 1
ATOM 2499 C CA . ALA A 1 318 ? -11.456 -1.428 24.382 1.00 84.69 318 ALA A CA 1
ATOM 2500 C C . ALA A 1 318 ? -11.041 -1.740 22.937 1.00 84.69 318 ALA A C 1
ATOM 2502 O O . ALA A 1 318 ? -9.856 -1.899 22.634 1.00 84.69 318 ALA A O 1
ATOM 2503 N N . ILE A 1 319 ? -12.032 -1.815 22.043 1.00 87.19 319 ILE A N 1
ATOM 2504 C CA . ILE A 1 319 ? -11.835 -2.054 20.608 1.00 87.19 319 ILE A CA 1
ATOM 2505 C C . ILE A 1 319 ? -11.656 -0.714 19.902 1.00 87.19 319 ILE A C 1
ATOM 2507 O O . ILE A 1 319 ? -12.463 0.197 20.077 1.00 87.19 319 ILE A O 1
ATOM 2511 N N . PHE A 1 320 ? -10.635 -0.632 19.057 1.00 89.50 320 PHE A N 1
ATOM 2512 C CA . PHE A 1 320 ? -10.301 0.527 18.249 1.00 89.50 320 PHE A CA 1
ATOM 2513 C C . PHE A 1 320 ? -10.304 0.192 16.760 1.00 89.50 320 PHE A C 1
ATOM 2515 O O . PHE A 1 320 ? -10.027 -0.937 16.348 1.00 89.50 320 PHE A O 1
ATOM 2522 N N . LYS A 1 321 ? -10.613 1.205 15.949 1.00 91.19 321 LYS A N 1
ATOM 2523 C CA . LYS A 1 321 ? -10.620 1.155 14.488 1.00 91.19 321 LYS A CA 1
ATOM 2524 C C . LYS A 1 321 ? -9.780 2.302 13.932 1.00 91.19 321 LYS A C 1
ATOM 2526 O O . LYS A 1 321 ? -9.948 3.448 14.342 1.00 91.19 321 LYS A O 1
ATOM 2531 N N . MET A 1 322 ? -8.934 2.012 12.952 1.00 92.62 322 MET A N 1
ATOM 2532 C CA . MET A 1 322 ? -8.194 3.003 12.173 1.00 92.62 322 MET A CA 1
ATOM 2533 C C . MET A 1 322 ? -8.350 2.695 10.688 1.00 92.62 322 MET A C 1
ATOM 2535 O O . MET A 1 322 ? -8.184 1.551 10.276 1.00 92.62 322 MET A O 1
ATOM 2539 N N . GLU A 1 323 ? -8.659 3.708 9.888 1.00 94.50 323 GLU A N 1
ATOM 2540 C CA . GLU A 1 323 ? -8.715 3.577 8.432 1.00 94.50 323 GLU A CA 1
ATOM 2541 C C . GLU A 1 323 ? -7.491 4.240 7.812 1.00 94.50 323 GLU A C 1
ATOM 2543 O O . GLU A 1 323 ? -7.081 5.320 8.246 1.00 94.50 323 GLU A O 1
ATOM 2548 N N . THR A 1 324 ? -6.916 3.611 6.792 1.00 94.75 324 THR A N 1
ATOM 2549 C CA . THR A 1 324 ? -5.863 4.212 5.977 1.00 94.75 324 THR A CA 1
ATOM 2550 C C . THR A 1 324 ? -6.313 4.318 4.534 1.00 94.75 324 THR A C 1
ATOM 2552 O O . THR A 1 324 ? -7.013 3.442 4.031 1.00 94.75 324 THR A O 1
ATOM 2555 N N . VAL A 1 325 ? -5.920 5.412 3.889 1.00 92.94 325 VAL A N 1
ATOM 2556 C CA . VAL A 1 325 ? -6.171 5.661 2.468 1.00 92.94 325 VAL A CA 1
ATOM 2557 C C . VAL A 1 325 ? -4.829 5.825 1.776 1.00 92.94 325 VAL A C 1
ATOM 2559 O O . VAL A 1 325 ? -3.997 6.620 2.226 1.00 92.94 325 VAL A O 1
ATOM 2562 N N . ALA A 1 326 ? -4.617 5.090 0.690 1.00 90.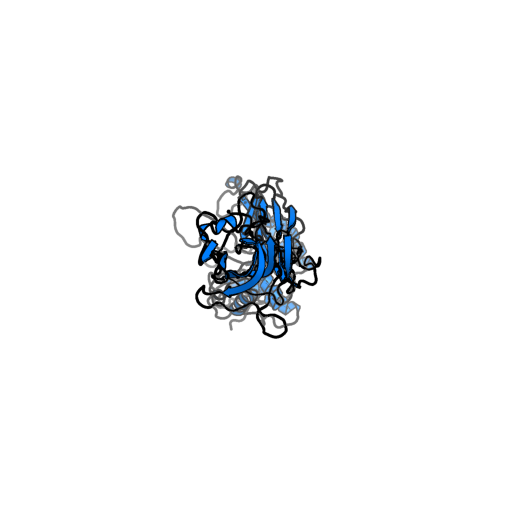69 326 ALA A N 1
ATOM 2563 C CA . ALA A 1 326 ? -3.419 5.202 -0.122 1.00 90.69 326 ALA A CA 1
ATOM 2564 C C . ALA A 1 326 ? -3.279 6.629 -0.675 1.00 90.69 326 ALA A C 1
ATOM 2566 O O . ALA A 1 326 ? -4.234 7.266 -1.129 1.00 90.69 326 ALA A O 1
ATOM 2567 N N . LYS A 1 327 ? -2.066 7.160 -0.597 1.00 90.75 327 LYS A N 1
ATOM 2568 C CA . LYS A 1 327 ? -1.703 8.462 -1.130 1.00 90.75 327 LYS A CA 1
ATOM 2569 C C . LYS A 1 327 ? -1.435 8.319 -2.623 1.00 90.75 327 LYS A C 1
ATOM 2571 O O . LYS A 1 327 ? -0.511 7.622 -3.017 1.00 90.75 327 LYS A O 1
ATOM 2576 N N . ASP A 1 328 ? -2.172 9.065 -3.440 1.00 90.19 328 ASP A N 1
ATOM 2577 C CA . ASP A 1 328 ? -1.883 9.159 -4.872 1.00 90.19 328 ASP A CA 1
ATOM 2578 C C . ASP A 1 328 ? -0.616 10.004 -5.107 1.00 90.19 328 ASP A C 1
ATOM 2580 O O . ASP A 1 328 ? -0.634 11.242 -5.050 1.00 90.19 328 ASP A O 1
ATOM 2584 N N . HIS A 1 329 ? 0.509 9.343 -5.392 1.00 90.06 329 HIS A N 1
ATOM 2585 C CA . HIS A 1 329 ? 1.779 10.014 -5.680 1.00 90.06 329 HIS A CA 1
ATOM 2586 C C . HIS A 1 329 ? 1.796 10.667 -7.072 1.00 90.06 329 HIS A C 1
ATOM 2588 O O . HIS A 1 329 ? 2.664 11.500 -7.359 1.00 90.06 329 HIS A O 1
ATOM 2594 N N . CYS A 1 330 ? 0.824 10.347 -7.927 1.00 93.81 330 CYS A N 1
ATOM 2595 C CA . CYS A 1 330 ? 0.648 10.919 -9.255 1.00 93.81 330 CYS A CA 1
ATOM 2596 C C . CYS A 1 330 ? -0.218 12.183 -9.278 1.00 93.81 330 CYS A C 1
ATOM 2598 O O . CYS A 1 330 ? -0.179 12.902 -10.282 1.00 93.81 330 CYS A O 1
ATOM 2600 N N . ALA A 1 331 ? -0.891 12.532 -8.177 1.00 91.38 331 ALA A N 1
ATOM 2601 C CA . ALA A 1 331 ? -1.747 13.718 -8.076 1.00 91.38 331 ALA A CA 1
ATOM 2602 C C . ALA A 1 331 ? -1.027 15.037 -8.428 1.00 91.38 331 ALA A C 1
ATOM 2604 O O . ALA A 1 331 ? -1.633 15.971 -8.948 1.00 91.38 331 ALA A O 1
ATOM 2605 N N . THR A 1 332 ? 0.286 15.117 -8.188 1.00 89.75 332 THR A N 1
ATOM 2606 C CA . THR A 1 332 ? 1.106 16.304 -8.508 1.00 89.75 332 THR A CA 1
ATOM 2607 C C . THR A 1 332 ? 1.687 16.297 -9.925 1.00 89.75 332 THR A C 1
ATOM 2609 O O . THR A 1 332 ? 2.482 17.171 -10.272 1.00 89.75 332 THR A O 1
ATOM 2612 N N . THR A 1 333 ? 1.311 15.329 -10.768 1.00 91.81 333 THR A N 1
ATOM 2613 C CA . THR A 1 333 ? 1.858 15.125 -12.122 1.00 91.81 333 THR A CA 1
ATOM 2614 C C . THR A 1 333 ? 3.397 15.157 -12.154 1.00 91.81 333 THR A C 1
ATOM 2616 O O . THR A 1 333 ? 4.004 15.984 -12.836 1.00 91.81 333 THR A O 1
ATOM 2619 N N . PRO A 1 334 ? 4.080 14.278 -11.398 1.00 94.50 334 PRO A N 1
ATOM 2620 C CA . PRO A 1 334 ? 5.522 14.392 -11.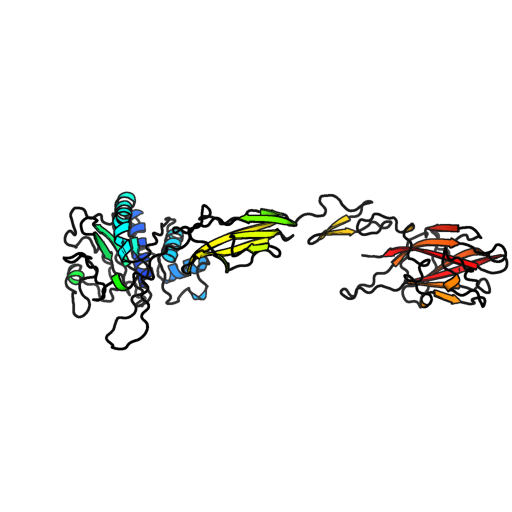187 1.00 94.50 334 PRO A CA 1
ATOM 2621 C C . PRO A 1 334 ? 6.370 14.052 -12.426 1.00 94.50 334 PRO A C 1
ATOM 2623 O O . PRO A 1 334 ? 7.551 14.421 -12.460 1.00 94.50 334 PRO A O 1
ATOM 2626 N N . CYS A 1 335 ? 5.801 13.364 -13.420 1.00 95.44 335 CYS A N 1
ATOM 2627 C CA . CYS A 1 335 ? 6.472 12.965 -14.657 1.00 95.44 335 CYS A CA 1
ATOM 2628 C C . CYS A 1 335 ? 6.526 14.110 -15.674 1.00 95.44 335 CYS A C 1
ATOM 2630 O O . CYS A 1 335 ? 5.510 14.706 -16.021 1.00 95.44 335 CYS A O 1
ATOM 2632 N N . LEU A 1 336 ? 7.722 14.396 -16.185 1.00 94.19 336 LEU A N 1
ATOM 2633 C CA . LEU A 1 336 ? 7.971 15.469 -17.143 1.00 94.19 336 LEU A CA 1
ATOM 2634 C C . LEU A 1 336 ? 7.811 14.986 -18.592 1.00 94.19 336 LEU A C 1
ATOM 2636 O O . LEU A 1 336 ? 7.751 13.789 -18.874 1.00 94.19 336 LEU A O 1
ATOM 2640 N N . HIS A 1 337 ? 7.743 15.941 -19.524 1.00 93.81 337 HIS A N 1
ATOM 2641 C CA . HIS A 1 337 ? 7.753 15.704 -20.976 1.00 93.81 337 HIS A CA 1
ATOM 2642 C C . HIS A 1 337 ? 6.712 14.685 -21.483 1.00 93.81 337 HIS A C 1
ATOM 2644 O O . HIS A 1 337 ? 6.976 13.893 -22.394 1.00 93.81 337 HIS A O 1
ATOM 2650 N N . GLY A 1 338 ? 5.516 14.715 -20.888 1.00 91.19 338 GLY A N 1
ATOM 2651 C CA . GLY A 1 338 ? 4.399 13.851 -21.273 1.00 91.19 338 GLY A CA 1
ATOM 2652 C C . GLY A 1 338 ? 4.550 12.393 -20.838 1.00 91.19 338 GLY A C 1
ATOM 2653 O O . GLY A 1 338 ? 3.868 11.533 -21.386 1.00 91.19 338 GLY A O 1
ATOM 2654 N N . GLY A 1 339 ? 5.450 12.095 -19.893 1.00 93.06 339 GLY A N 1
ATOM 2655 C CA . GLY A 1 339 ? 5.536 10.770 -19.284 1.00 93.06 339 GLY A CA 1
ATOM 2656 C C . GLY A 1 339 ? 4.263 10.410 -18.512 1.00 93.06 339 GLY A C 1
ATOM 2657 O O . GLY A 1 339 ? 3.657 11.260 -17.860 1.00 93.06 339 GLY A O 1
ATOM 2658 N N . THR A 1 340 ? 3.871 9.140 -18.563 1.00 94.56 340 THR A N 1
ATOM 2659 C CA . THR A 1 340 ? 2.720 8.623 -17.814 1.00 94.56 340 THR A CA 1
ATOM 2660 C C . THR A 1 340 ? 3.154 8.271 -16.397 1.00 94.56 340 THR A C 1
ATOM 2662 O O . THR A 1 340 ? 4.093 7.494 -16.213 1.00 94.56 340 THR A O 1
ATOM 2665 N N . CYS A 1 341 ? 2.478 8.845 -15.403 1.00 95.25 341 CYS A N 1
ATOM 2666 C CA . CYS A 1 341 ? 2.706 8.514 -14.003 1.00 95.25 341 CYS A CA 1
ATOM 2667 C C . CYS A 1 341 ? 1.950 7.239 -13.627 1.00 95.25 341 CYS A C 1
ATOM 2669 O O . CYS A 1 341 ? 0.778 7.091 -13.964 1.00 95.25 341 CYS A O 1
ATOM 2671 N N . ILE A 1 342 ? 2.643 6.328 -12.953 1.00 93.31 342 ILE A N 1
ATOM 2672 C CA . ILE A 1 342 ? 2.099 5.085 -12.417 1.00 93.31 342 ILE A CA 1
ATOM 2673 C C . ILE A 1 342 ? 2.302 5.141 -10.907 1.00 93.31 342 ILE A C 1
ATOM 2675 O O . ILE A 1 342 ? 3.447 5.157 -10.442 1.00 93.31 342 ILE A O 1
ATOM 2679 N N . ASP A 1 343 ? 1.201 5.199 -10.164 1.00 90.50 343 ASP A N 1
ATOM 2680 C CA . ASP A 1 343 ? 1.225 5.215 -8.705 1.00 90.50 343 ASP A CA 1
ATOM 2681 C C . ASP A 1 343 ? 1.670 3.847 -8.173 1.00 90.50 343 ASP A C 1
ATOM 2683 O O . ASP A 1 343 ? 1.322 2.794 -8.718 1.00 90.50 343 ASP A O 1
ATOM 2687 N N . THR A 1 344 ? 2.525 3.858 -7.157 1.00 87.75 344 THR A N 1
ATOM 2688 C CA . THR A 1 344 ? 3.107 2.653 -6.561 1.00 87.75 344 THR A CA 1
ATOM 2689 C C . THR A 1 344 ? 3.179 2.817 -5.047 1.00 87.75 344 THR A C 1
ATOM 2691 O O . THR A 1 344 ? 3.121 3.922 -4.528 1.00 87.75 344 THR A O 1
ATOM 2694 N N . ARG A 1 345 ? 3.347 1.720 -4.305 1.00 82.06 345 ARG A N 1
ATOM 2695 C CA . ARG A 1 345 ? 3.378 1.784 -2.838 1.00 82.06 345 ARG A CA 1
ATOM 2696 C C . ARG A 1 345 ? 4.520 2.679 -2.325 1.00 82.06 345 ARG A C 1
ATOM 2698 O O . ARG A 1 345 ? 5.689 2.309 -2.448 1.00 82.06 345 ARG A O 1
ATOM 2705 N N . GLY A 1 346 ? 4.165 3.803 -1.710 1.00 81.94 346 GLY A N 1
ATOM 2706 C CA . GLY A 1 346 ? 5.051 4.819 -1.138 1.00 81.94 346 GLY A CA 1
ATOM 2707 C C . GLY A 1 346 ? 5.884 5.587 -2.166 1.00 81.94 346 GLY A C 1
ATOM 2708 O O . GLY A 1 346 ? 6.915 6.155 -1.802 1.00 81.94 346 GLY A O 1
ATOM 2709 N N . TRP A 1 347 ? 5.542 5.516 -3.459 1.00 87.25 347 TRP A N 1
ATOM 2710 C CA . TRP A 1 347 ? 6.330 6.135 -4.527 1.00 87.25 347 TRP A CA 1
ATOM 2711 C C . TRP A 1 347 ? 5.554 6.251 -5.850 1.00 87.25 347 TRP A C 1
ATOM 2713 O O . TRP A 1 347 ? 4.450 5.751 -5.995 1.00 87.25 347 TRP A O 1
ATOM 2723 N N . PHE A 1 348 ? 6.165 6.821 -6.888 1.00 91.31 348 PHE A N 1
ATOM 2724 C CA . PHE A 1 348 ? 5.628 6.779 -8.253 1.00 91.31 348 PHE A CA 1
ATOM 2725 C C . PHE A 1 348 ? 6.684 6.331 -9.266 1.00 91.31 348 PHE A C 1
ATOM 2727 O O . PHE A 1 348 ? 7.873 6.638 -9.152 1.00 91.31 348 PHE A O 1
ATOM 2734 N N . ASN A 1 349 ? 6.251 5.665 -10.331 1.00 92.06 349 ASN A N 1
ATOM 2735 C CA . ASN A 1 349 ? 7.098 5.358 -11.477 1.00 92.06 349 ASN A CA 1
ATOM 2736 C C . ASN A 1 349 ? 6.624 6.102 -12.721 1.00 92.06 3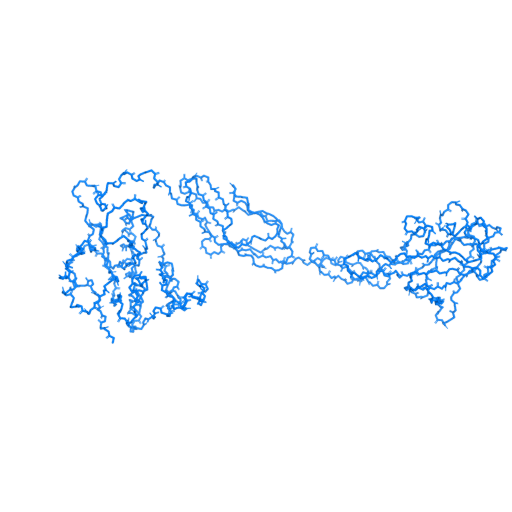49 ASN A C 1
ATOM 2738 O O . ASN A 1 349 ? 5.467 6.015 -13.115 1.00 92.06 349 ASN A O 1
ATOM 2742 N N . CYS A 1 350 ? 7.549 6.793 -13.385 1.00 92.44 350 CYS A N 1
ATOM 2743 C CA . CYS A 1 350 ? 7.275 7.390 -14.685 1.00 92.44 350 CYS A CA 1
ATOM 2744 C C . CYS A 1 350 ? 7.594 6.419 -15.820 1.00 92.44 350 CYS A C 1
ATOM 2746 O O . CYS A 1 350 ? 8.732 5.953 -15.949 1.00 92.44 350 CYS A O 1
ATOM 2748 N N . SER A 1 351 ? 6.600 6.181 -16.674 1.00 91.81 351 SER A N 1
ATOM 2749 C CA . SER A 1 351 ? 6.781 5.607 -18.003 1.00 91.81 351 SER A CA 1
ATOM 2750 C C . SER A 1 351 ? 7.054 6.739 -18.990 1.00 91.81 351 SER A C 1
ATOM 2752 O O . SER A 1 351 ? 6.160 7.517 -19.328 1.00 91.81 351 SER A O 1
ATOM 2754 N N . CYS A 1 352 ? 8.308 6.867 -19.416 1.00 90.75 352 CYS A N 1
ATOM 2755 C CA . CYS A 1 352 ? 8.728 7.964 -20.280 1.00 90.75 352 CYS A CA 1
ATOM 2756 C C . CYS A 1 352 ? 8.317 7.751 -21.733 1.00 90.75 352 CYS A C 1
ATOM 2758 O O . CYS A 1 352 ? 8.290 6.630 -22.237 1.00 90.75 352 CYS A O 1
ATOM 2760 N N . THR A 1 353 ? 8.054 8.859 -22.421 1.00 89.94 353 THR A N 1
ATOM 2761 C CA . THR A 1 353 ? 7.910 8.864 -23.876 1.00 89.94 353 THR A CA 1
ATOM 2762 C C . THR A 1 353 ? 9.252 8.563 -24.544 1.00 89.94 353 THR A C 1
ATOM 2764 O O . THR A 1 353 ? 10.318 8.756 -23.956 1.00 89.94 353 THR A O 1
ATOM 2767 N N . ASP A 1 354 ? 9.210 8.141 -25.809 1.00 85.00 354 ASP A N 1
ATOM 2768 C CA . ASP A 1 354 ? 10.349 7.581 -26.547 1.00 85.00 354 ASP A CA 1
ATOM 2769 C C . ASP A 1 354 ? 11.635 8.418 -26.569 1.00 85.00 354 ASP A C 1
ATOM 2771 O O . ASP A 1 354 ? 12.658 7.888 -26.972 1.00 85.00 354 ASP A O 1
ATOM 2775 N N . ARG A 1 355 ? 11.651 9.706 -26.208 1.00 88.81 355 ARG A N 1
ATOM 2776 C CA . ARG A 1 355 ? 12.866 10.550 -26.268 1.00 88.81 355 ARG A CA 1
ATOM 2777 C C . ARG A 1 355 ? 13.467 10.884 -24.909 1.00 88.81 355 ARG A C 1
ATOM 2779 O O . ARG A 1 355 ? 14.560 11.456 -24.872 1.00 88.81 355 ARG A O 1
ATOM 2786 N N . TYR A 1 356 ? 12.777 10.553 -23.826 1.00 91.06 356 TYR A N 1
ATOM 2787 C CA . TYR A 1 356 ? 13.119 11.006 -22.485 1.00 91.06 356 TYR A CA 1
ATOM 2788 C C . TYR A 1 356 ? 13.408 9.832 -21.560 1.00 91.06 356 TYR A C 1
ATOM 2790 O O . TYR A 1 356 ? 12.941 8.715 -21.768 1.00 91.06 356 TYR A O 1
ATOM 2798 N N . GLY A 1 357 ? 14.199 10.096 -20.529 1.00 88.06 357 GLY A N 1
ATOM 2799 C CA . GLY A 1 357 ? 14.541 9.117 -19.514 1.00 88.06 357 GLY A CA 1
ATOM 2800 C C . GLY A 1 357 ? 14.836 9.772 -18.176 1.00 88.06 357 GLY A C 1
ATOM 2801 O O . GLY A 1 357 ? 14.796 10.994 -18.036 1.00 88.06 357 GLY A O 1
ATOM 2802 N N . GLY A 1 358 ? 15.111 8.919 -17.195 1.00 86.56 358 GLY A N 1
ATOM 2803 C CA . GLY A 1 358 ? 15.286 9.311 -15.801 1.00 86.56 358 GLY A CA 1
ATOM 2804 C C . GLY A 1 358 ? 14.090 8.913 -14.938 1.00 86.56 358 GLY A C 1
ATOM 2805 O O . GLY A 1 358 ? 13.076 8.437 -15.457 1.00 86.56 358 GLY A O 1
ATOM 2806 N N . PRO A 1 359 ? 14.191 9.041 -13.606 1.00 88.88 359 PRO A N 1
ATOM 2807 C CA . PRO A 1 359 ? 13.095 8.727 -12.698 1.00 88.88 359 PRO A CA 1
ATOM 2808 C C . PRO A 1 359 ? 11.828 9.539 -12.969 1.00 88.88 359 PRO A C 1
ATOM 2810 O O . PRO A 1 359 ? 10.740 9.026 -12.727 1.00 88.88 359 PRO A O 1
ATOM 2813 N N . ARG A 1 360 ? 11.975 10.757 -13.504 1.00 92.69 360 ARG A N 1
ATOM 2814 C CA . ARG A 1 360 ? 10.887 11.695 -13.802 1.00 92.69 360 ARG A CA 1
ATOM 2815 C C . ARG A 1 360 ? 10.820 12.085 -15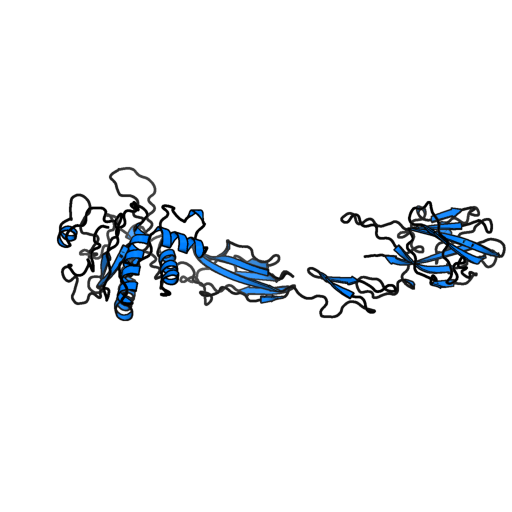.278 1.00 92.69 360 ARG A C 1
ATOM 2817 O O . ARG A 1 360 ? 10.126 13.040 -15.608 1.00 92.69 360 ARG A O 1
ATOM 2824 N N . CYS A 1 361 ? 11.515 11.371 -16.165 1.00 93.06 361 CYS A N 1
ATOM 2825 C CA . CYS A 1 361 ? 11.635 11.731 -17.584 1.00 93.06 361 CYS A CA 1
ATOM 2826 C C . CYS A 1 361 ? 12.264 13.121 -17.800 1.00 93.06 361 CYS A C 1
ATOM 2828 O O . CYS A 1 361 ? 11.916 13.851 -18.731 1.00 93.06 361 CYS A O 1
ATOM 2830 N N . GLU A 1 362 ? 13.169 13.513 -16.904 1.00 92.56 362 GLU A N 1
ATOM 2831 C CA . GLU A 1 362 ? 13.700 14.869 -16.799 1.00 92.56 362 GLU A CA 1
ATOM 2832 C C . GLU A 1 362 ? 14.773 15.208 -17.838 1.00 92.56 362 GLU A C 1
ATOM 2834 O O . GLU A 1 362 ? 15.017 16.387 -18.093 1.00 92.56 362 GLU A O 1
ATOM 2839 N N . PHE A 1 363 ? 15.387 14.208 -18.475 1.00 90.62 363 PHE A N 1
ATOM 2840 C CA . PHE A 1 363 ? 16.421 14.426 -19.484 1.00 90.62 363 PHE A CA 1
ATOM 2841 C C . PHE A 1 363 ? 16.101 13.742 -20.810 1.00 90.62 363 PHE A C 1
ATOM 2843 O O . PHE A 1 363 ? 15.446 12.702 -20.878 1.00 90.62 363 PHE A O 1
ATOM 2850 N N . THR A 1 364 ? 16.621 14.313 -21.894 1.00 92.56 364 THR A N 1
ATOM 2851 C CA . THR A 1 364 ? 16.599 13.696 -23.221 1.00 92.56 364 THR A CA 1
ATOM 2852 C C . THR A 1 364 ? 17.627 12.575 -23.328 1.00 92.56 364 THR A C 1
ATOM 2854 O O . THR A 1 364 ? 18.811 12.759 -23.041 1.00 92.56 364 THR A O 1
ATOM 2857 N N . CYS A 1 365 ? 17.216 11.418 -23.842 1.00 91.38 365 CYS A N 1
ATOM 2858 C CA . CYS A 1 365 ? 18.103 10.268 -24.021 1.00 91.38 365 CYS A CA 1
ATOM 2859 C C . CYS A 1 365 ? 19.262 10.560 -24.982 1.00 91.38 365 CYS A C 1
ATOM 2861 O O . CYS A 1 365 ? 20.365 10.061 -24.792 1.00 91.38 365 CYS A O 1
ATOM 2863 N N . ALA A 1 366 ? 19.056 11.431 -25.974 1.00 91.75 366 ALA A N 1
ATOM 2864 C CA . ALA A 1 366 ? 20.111 11.849 -26.895 1.00 91.75 366 ALA A CA 1
ATOM 2865 C C . ALA A 1 366 ? 21.222 12.687 -26.231 1.00 91.75 366 ALA A C 1
ATOM 2867 O O . ALA A 1 366 ? 22.303 12.797 -26.798 1.00 91.75 366 ALA A O 1
ATOM 2868 N N . SER A 1 367 ? 20.993 13.273 -25.051 1.00 91.25 367 SER A N 1
ATOM 2869 C CA . SER A 1 367 ? 21.997 14.057 -24.311 1.00 91.25 367 SER A CA 1
ATOM 2870 C C . SER A 1 367 ? 22.584 13.316 -23.110 1.00 91.25 367 SER A C 1
ATOM 2872 O O . SER A 1 367 ? 23.558 13.783 -22.523 1.00 91.25 367 SER A O 1
ATOM 2874 N N . GLN A 1 368 ? 22.040 12.150 -22.759 1.00 91.81 368 GLN A N 1
ATOM 2875 C CA . GLN A 1 368 ? 22.495 11.375 -21.612 1.00 91.81 368 GLN A CA 1
ATOM 2876 C C . GLN A 1 368 ? 23.652 10.448 -21.989 1.00 91.81 368 GLN A C 1
ATOM 2878 O O . GLN A 1 368 ? 23.458 9.471 -22.709 1.00 91.81 368 GLN A O 1
ATOM 2883 N N . SER A 1 369 ? 24.857 10.738 -21.489 1.00 91.50 369 SER A N 1
ATOM 2884 C CA . SER A 1 369 ? 26.037 9.900 -21.741 1.00 91.50 369 SER A CA 1
ATOM 2885 C C . SER A 1 369 ? 25.867 8.506 -21.134 1.00 91.50 369 SER A C 1
ATOM 2887 O O . SER A 1 369 ? 25.528 8.338 -19.957 1.00 91.50 369 SER A O 1
ATOM 2889 N N . LEU A 1 370 ? 26.172 7.499 -21.947 1.00 89.75 370 LEU A N 1
ATOM 2890 C CA . LEU A 1 370 ? 26.227 6.099 -21.554 1.00 89.75 370 LEU A CA 1
ATOM 2891 C C . LEU A 1 370 ? 27.569 5.749 -20.885 1.00 89.75 370 LEU A C 1
ATOM 2893 O O . LEU A 1 370 ? 27.662 4.711 -20.229 1.00 89.75 370 LEU A O 1
ATOM 2897 N N . GLY A 1 371 ? 28.567 6.633 -20.932 1.00 89.56 371 GLY A N 1
ATOM 2898 C CA . GLY A 1 371 ? 29.744 6.569 -20.069 1.00 89.56 371 GLY A CA 1
ATOM 2899 C C . GLY A 1 371 ? 30.966 5.901 -20.687 1.00 89.56 371 GLY A C 1
ATOM 2900 O O . GLY A 1 371 ? 31.772 5.349 -19.946 1.00 89.56 371 GLY A O 1
ATOM 2901 N N . VAL A 1 372 ? 31.140 5.960 -22.009 1.00 91.62 372 VAL A N 1
ATOM 2902 C CA . VAL A 1 372 ? 32.386 5.532 -22.672 1.00 91.62 372 VAL A CA 1
ATOM 2903 C C . VAL A 1 372 ? 33.574 6.348 -22.162 1.00 91.62 372 VAL A C 1
ATOM 2905 O O . VAL A 1 372 ? 34.666 5.813 -21.995 1.00 91.62 372 VAL A O 1
ATOM 2908 N N . SER A 1 373 ? 33.364 7.625 -21.851 1.00 91.25 373 SER A N 1
ATOM 2909 C CA . SER A 1 373 ? 34.381 8.495 -21.249 1.00 91.25 373 SER A CA 1
ATOM 2910 C C . SER A 1 373 ? 34.828 8.073 -19.836 1.00 91.25 373 SER A C 1
ATOM 2912 O O . SER A 1 373 ? 35.946 8.398 -19.441 1.00 91.25 373 SER A O 1
ATOM 2914 N N . ASP A 1 374 ? 34.020 7.312 -19.081 1.00 89.94 374 ASP A N 1
ATOM 2915 C CA . ASP A 1 374 ? 34.354 6.856 -17.723 1.00 89.94 374 ASP A CA 1
ATOM 2916 C C . ASP A 1 374 ? 34.731 5.366 -17.720 1.00 89.94 374 ASP A C 1
ATOM 2918 O O . ASP A 1 374 ? 33.880 4.479 -17.839 1.00 89.94 374 ASP A O 1
ATOM 2922 N N . LYS A 1 375 ? 36.019 5.078 -17.501 1.00 87.56 375 LYS A N 1
ATOM 2923 C CA . LYS A 1 375 ? 36.559 3.708 -17.418 1.00 87.56 375 LYS A CA 1
ATOM 2924 C C . LYS A 1 375 ? 35.906 2.836 -16.336 1.00 87.56 375 LYS A C 1
ATOM 2926 O O . LYS A 1 375 ? 36.029 1.618 -16.388 1.00 87.56 375 LYS A O 1
ATOM 2931 N N . ARG A 1 376 ? 35.223 3.430 -15.350 1.00 85.88 376 ARG A N 1
ATOM 2932 C CA . ARG A 1 376 ? 34.468 2.689 -14.322 1.00 85.88 376 ARG A CA 1
ATOM 2933 C C . ARG A 1 376 ? 33.108 2.215 -14.833 1.00 85.88 376 ARG A C 1
ATOM 2935 O O . ARG A 1 376 ? 32.588 1.235 -14.314 1.00 85.88 376 ARG A O 1
ATOM 2942 N N . LYS A 1 377 ? 32.529 2.903 -15.825 1.00 84.88 377 LYS A N 1
ATOM 2943 C CA . LYS A 1 377 ? 31.231 2.555 -16.430 1.00 84.88 377 LYS A CA 1
ATOM 2944 C C . LYS A 1 377 ? 31.385 1.591 -17.597 1.00 84.88 377 LYS A C 1
ATOM 2946 O O . LYS A 1 377 ? 30.622 0.638 -17.697 1.00 84.88 377 LYS A O 1
ATOM 2951 N N . ILE A 1 378 ? 32.369 1.837 -18.458 1.00 86.81 378 ILE A N 1
ATOM 2952 C CA . ILE A 1 378 ? 32.760 0.920 -19.532 1.00 86.81 378 ILE A CA 1
ATOM 2953 C C . ILE A 1 378 ? 34.240 0.608 -19.324 1.00 86.81 378 ILE A C 1
ATOM 2955 O O . ILE A 1 378 ? 35.061 1.426 -19.722 1.00 86.81 378 ILE A O 1
ATOM 2959 N N . PRO A 1 379 ? 34.618 -0.509 -18.680 1.00 88.94 379 PRO A N 1
ATOM 2960 C CA . PRO A 1 379 ? 36.018 -0.903 -18.507 1.00 88.94 379 PRO A CA 1
ATOM 2961 C C . PRO A 1 379 ? 36.732 -1.171 -19.834 1.00 88.94 379 PRO A C 1
ATOM 2963 O O . PRO A 1 379 ? 36.089 -1.415 -20.850 1.00 88.94 379 PRO A O 1
ATOM 2966 N N . ASP A 1 380 ? 38.065 -1.151 -19.843 1.00 90.00 380 ASP A N 1
ATOM 2967 C CA . ASP A 1 380 ? 38.850 -1.376 -21.071 1.00 90.00 380 ASP A CA 1
ATOM 2968 C C . ASP A 1 380 ? 38.574 -2.750 -21.699 1.00 90.00 380 ASP A C 1
ATOM 2970 O O . ASP A 1 380 ? 38.488 -2.859 -22.915 1.00 90.00 380 ASP A O 1
ATOM 2974 N N . ALA A 1 381 ? 38.300 -3.772 -20.879 1.00 85.06 381 ALA A N 1
ATOM 2975 C CA . ALA A 1 381 ? 37.895 -5.106 -21.337 1.00 85.06 381 ALA A CA 1
ATOM 2976 C C . ALA A 1 381 ? 36.562 -5.130 -22.118 1.00 85.06 381 ALA A C 1
ATOM 2978 O O . ALA A 1 381 ? 36.230 -6.128 -22.752 1.00 85.06 381 ALA A O 1
ATOM 2979 N N . GLN A 1 382 ? 35.779 -4.049 -22.059 1.00 88.50 382 GLN A N 1
ATOM 2980 C CA . GLN A 1 382 ? 34.545 -3.875 -22.824 1.00 88.50 382 GLN A CA 1
ATOM 2981 C C . GLN A 1 382 ? 34.752 -3.093 -24.126 1.00 88.50 382 GLN A C 1
ATOM 2983 O O . GLN A 1 382 ? 33.784 -2.770 -24.813 1.00 88.50 382 GLN A O 1
ATOM 2988 N N . MET A 1 383 ? 35.994 -2.787 -24.488 1.00 91.94 383 MET A N 1
ATOM 2989 C CA . MET A 1 383 ? 36.341 -2.185 -25.767 1.00 91.94 383 MET A CA 1
ATOM 2990 C C . MET A 1 383 ? 37.202 -3.169 -26.554 1.00 91.94 383 MET A C 1
ATOM 2992 O O . MET A 1 383 ? 38.146 -3.746 -26.023 1.00 91.94 383 MET A O 1
ATOM 2996 N N . SER A 1 384 ? 36.863 -3.386 -27.820 1.00 92.62 384 SER A N 1
ATOM 2997 C CA . SER A 1 384 ? 37.604 -4.295 -28.701 1.00 92.62 384 SER A CA 1
ATOM 2998 C C . SER A 1 384 ? 37.712 -3.699 -30.097 1.00 92.62 384 SER A C 1
ATOM 3000 O O . SER A 1 384 ? 36.819 -2.969 -30.521 1.00 92.62 384 SER A O 1
ATOM 3002 N N . GLY A 1 385 ? 38.778 -4.006 -30.823 1.00 93.31 385 GLY A N 1
ATOM 3003 C CA . GLY A 1 385 ? 39.048 -3.425 -32.129 1.00 93.31 385 GLY A CA 1
ATOM 3004 C C . GLY A 1 385 ? 39.463 -4.490 -33.125 1.00 93.31 385 GLY A C 1
ATOM 3005 O O . GLY A 1 385 ? 39.942 -5.563 -32.761 1.00 93.31 385 GLY A O 1
ATOM 3006 N N . TYR A 1 386 ? 39.265 -4.192 -34.401 1.00 94.81 386 TYR A N 1
ATOM 3007 C CA . TYR A 1 386 ? 39.768 -5.003 -35.499 1.00 94.81 386 TYR A CA 1
ATOM 3008 C C . TYR A 1 386 ? 40.724 -4.189 -36.350 1.00 94.81 386 TYR A C 1
ATOM 3010 O O . TYR A 1 386 ? 40.445 -3.038 -36.699 1.00 94.81 386 TYR A O 1
ATOM 3018 N N . LEU A 1 387 ? 41.854 -4.816 -36.686 1.00 94.12 387 LEU A N 1
ATOM 3019 C CA . LEU A 1 387 ? 42.971 -4.185 -37.384 1.00 94.12 387 LEU A CA 1
ATOM 3020 C C . LEU A 1 387 ? 43.461 -2.914 -36.664 1.00 94.12 387 LEU A C 1
ATOM 3022 O O . LEU A 1 387 ? 43.737 -1.907 -37.316 1.00 94.12 387 LEU A O 1
ATOM 3026 N N . THR A 1 388 ? 43.554 -2.943 -35.332 1.00 92.38 388 THR A N 1
ATOM 3027 C CA . THR A 1 388 ? 44.069 -1.832 -34.514 1.00 92.38 388 THR A CA 1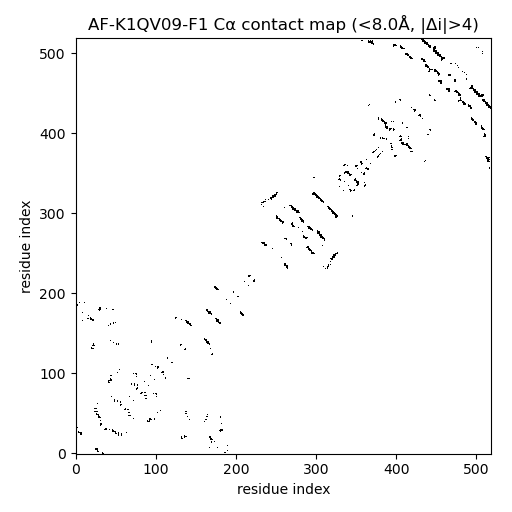
ATOM 3028 C C . THR A 1 388 ? 45.551 -1.580 -34.803 1.00 92.38 388 THR A C 1
ATOM 3030 O O . THR A 1 388 ? 46.355 -2.507 -34.911 1.00 92.38 388 THR A O 1
ATOM 3033 N N . TYR A 1 389 ? 45.924 -0.311 -34.951 1.00 88.50 389 TYR A N 1
ATOM 3034 C CA . TYR A 1 389 ? 47.284 0.115 -35.256 1.00 88.50 389 TYR A CA 1
ATOM 3035 C C . TYR A 1 389 ? 48.124 0.198 -33.973 1.00 88.50 389 TYR A C 1
ATOM 3037 O O . TYR A 1 389 ? 48.204 1.245 -33.335 1.00 88.50 389 TYR A O 1
ATOM 3045 N N . SER A 1 390 ? 48.769 -0.918 -33.619 1.00 82.56 390 SER A N 1
ATOM 3046 C CA . SER A 1 390 ? 49.790 -1.038 -32.562 1.00 82.56 390 SER A CA 1
ATOM 3047 C C . SER A 1 390 ? 49.456 -0.267 -31.266 1.00 82.56 390 SER A C 1
ATOM 3049 O O . SER A 1 390 ? 48.477 -0.592 -30.603 1.00 82.56 390 SER A O 1
ATOM 3051 N N . THR A 1 391 ? 50.242 0.752 -30.894 1.00 80.88 391 THR A N 1
ATOM 3052 C CA . THR A 1 391 ? 50.178 1.477 -29.610 1.00 80.88 391 THR A CA 1
ATOM 3053 C C . THR A 1 391 ? 48.899 2.293 -29.378 1.00 80.88 391 THR A C 1
ATOM 3055 O O . THR A 1 391 ? 48.750 2.880 -28.310 1.00 80.88 391 THR A O 1
ATOM 3058 N N . TYR A 1 392 ? 47.990 2.367 -30.355 1.00 88.69 392 TYR A N 1
ATOM 3059 C CA . TYR A 1 392 ? 46.736 3.124 -30.286 1.00 88.69 392 TYR A CA 1
ATOM 3060 C C . TYR A 1 392 ? 45.567 2.208 -29.911 1.00 88.69 392 TYR A C 1
ATOM 3062 O O . TYR A 1 392 ? 44.693 1.918 -30.732 1.00 88.69 392 TYR A O 1
ATOM 3070 N N . LEU A 1 393 ? 45.589 1.743 -28.662 1.00 90.62 393 LEU A N 1
ATOM 3071 C CA . LEU A 1 393 ? 44.654 0.765 -28.113 1.00 90.62 393 LEU A CA 1
ATOM 3072 C C . LEU A 1 393 ? 43.197 1.227 -28.219 1.00 90.62 393 LEU A C 1
ATOM 3074 O O . LEU A 1 393 ? 42.873 2.412 -28.294 1.00 90.62 393 LEU A O 1
ATOM 3078 N N . GLU A 1 394 ? 42.281 0.276 -28.146 1.00 93.62 394 GLU A N 1
ATOM 3079 C CA . GLU A 1 394 ? 40.838 0.503 -28.170 1.00 93.62 394 GLU A CA 1
ATOM 3080 C C . GLU A 1 394 ? 40.387 1.459 -27.065 1.00 93.62 394 GLU A C 1
ATOM 3082 O O . GLU A 1 394 ? 39.557 2.336 -27.305 1.00 93.62 394 GLU A O 1
ATOM 3087 N N . SER A 1 395 ? 40.986 1.348 -25.876 1.00 91.81 395 SER A N 1
ATOM 3088 C CA . SER A 1 395 ? 40.717 2.224 -24.731 1.00 91.81 395 SER A CA 1
ATOM 3089 C C . SER A 1 395 ? 41.122 3.682 -24.971 1.00 91.81 395 SER A C 1
ATOM 3091 O O . SER A 1 395 ? 40.577 4.585 -24.334 1.00 91.81 395 SER A O 1
ATOM 3093 N N . ASN A 1 396 ? 42.012 3.956 -25.932 1.00 93.25 396 ASN A N 1
ATOM 3094 C CA . ASN A 1 396 ? 42.317 5.316 -26.377 1.00 93.25 396 ASN A CA 1
ATOM 3095 C C . ASN A 1 396 ? 41.159 5.926 -27.188 1.00 93.25 396 ASN A C 1
ATOM 3097 O O . ASN A 1 396 ? 41.040 7.143 -27.300 1.00 93.25 396 ASN A O 1
ATOM 3101 N N . GLY A 1 397 ? 40.235 5.105 -27.689 1.00 93.50 397 GLY A N 1
ATOM 3102 C CA . GLY A 1 397 ? 39.029 5.532 -28.396 1.00 93.50 397 GLY A CA 1
ATOM 3103 C C . GLY A 1 397 ? 37.971 6.211 -27.523 1.00 93.50 397 GLY A C 1
ATOM 3104 O O . GLY A 1 397 ? 36.885 6.499 -28.014 1.00 93.50 397 GLY A O 1
ATOM 3105 N N . ARG A 1 398 ? 38.232 6.487 -26.243 1.00 93.75 398 ARG A N 1
ATOM 3106 C CA . ARG A 1 398 ? 37.273 7.155 -25.352 1.00 93.75 398 ARG A CA 1
ATOM 3107 C C . ARG A 1 398 ? 37.215 8.656 -25.611 1.00 93.75 398 ARG A C 1
ATOM 3109 O O . ARG A 1 398 ? 38.246 9.337 -25.602 1.00 93.75 398 ARG A O 1
ATOM 3116 N N . TYR A 1 399 ? 36.006 9.182 -25.776 1.00 93.00 399 TYR A N 1
ATOM 3117 C CA . TYR A 1 399 ? 35.757 10.620 -25.844 1.00 93.00 399 TYR A CA 1
ATOM 3118 C C . TYR A 1 399 ? 36.295 11.366 -24.613 1.00 93.00 399 TYR A C 1
ATOM 3120 O O . TYR A 1 399 ? 36.179 10.883 -23.487 1.00 93.00 399 TYR A O 1
ATOM 3128 N N . GLY A 1 400 ? 36.877 12.551 -24.830 1.00 87.50 400 GLY A N 1
ATOM 3129 C CA . GLY A 1 400 ? 37.348 13.432 -23.755 1.00 87.50 400 GLY A CA 1
ATOM 3130 C C . GLY A 1 400 ? 38.603 12.959 -23.010 1.00 87.50 400 GLY A C 1
ATOM 3131 O O . GLY A 1 400 ? 39.076 13.662 -22.122 1.00 87.50 400 GLY A O 1
ATOM 3132 N N . SER A 1 401 ? 39.172 11.802 -23.363 1.00 87.00 401 SER A N 1
ATOM 3133 C CA . SER A 1 401 ? 40.441 11.335 -22.795 1.00 87.00 401 SER A CA 1
ATOM 3134 C C . SER A 1 401 ? 41.612 12.229 -23.231 1.00 87.00 401 SER A C 1
ATOM 3136 O O . SER A 1 401 ? 41.663 12.670 -24.380 1.00 87.00 401 SER A O 1
ATOM 3138 N N . SER A 1 402 ? 42.577 12.480 -22.341 1.00 80.38 402 SER A N 1
ATOM 3139 C CA . SER A 1 402 ? 43.764 13.313 -22.620 1.00 80.38 402 SER A CA 1
ATOM 3140 C C . SER A 1 402 ? 44.837 12.617 -23.472 1.00 80.38 402 SER A C 1
ATOM 3142 O O . SER A 1 402 ? 45.711 13.283 -24.020 1.00 80.38 402 SER A O 1
ATOM 3144 N N . GLY A 1 403 ? 44.775 11.288 -23.598 1.00 80.25 403 GLY A N 1
ATOM 3145 C CA . GLY A 1 403 ? 45.708 10.489 -24.400 1.00 80.25 403 GLY A CA 1
ATOM 3146 C C . GLY A 1 403 ? 45.378 10.479 -25.893 1.00 80.25 403 GLY A C 1
ATOM 3147 O O . GLY A 1 403 ? 44.509 11.218 -26.355 1.00 80.25 403 GLY A O 1
ATOM 3148 N N . TYR A 1 404 ? 46.050 9.609 -26.647 1.00 86.44 404 TYR A N 1
ATOM 3149 C CA . TYR A 1 404 ? 45.775 9.381 -28.068 1.00 86.44 404 TYR A CA 1
ATOM 3150 C C . TYR A 1 404 ? 44.323 8.946 -28.328 1.00 86.44 404 TYR A C 1
ATOM 3152 O O . TYR A 1 404 ? 43.571 8.660 -27.400 1.00 86.44 404 TYR A O 1
ATOM 3160 N N . GLY A 1 405 ? 43.911 8.913 -29.595 1.00 90.62 405 GLY A N 1
ATOM 3161 C CA . GLY A 1 405 ? 42.685 8.234 -30.018 1.00 90.62 405 GLY A CA 1
ATOM 3162 C C . GLY A 1 405 ? 42.943 6.791 -30.450 1.00 90.62 405 GLY A C 1
ATOM 3163 O O . GLY A 1 405 ? 44.084 6.452 -30.744 1.00 90.62 405 GLY A O 1
ATOM 3164 N N . TRP A 1 406 ? 41.902 5.960 -30.551 1.00 94.31 406 TRP A N 1
ATOM 3165 C CA . TRP A 1 406 ? 42.037 4.656 -31.214 1.00 94.31 406 TRP A CA 1
ATOM 3166 C C . TRP A 1 406 ? 42.319 4.869 -32.702 1.00 94.31 406 TRP A C 1
ATOM 3168 O O . TRP A 1 406 ? 41.675 5.721 -33.326 1.00 94.31 406 TRP A O 1
ATOM 3178 N N . VAL A 1 407 ? 43.260 4.105 -33.261 1.00 94.31 407 VAL A N 1
ATOM 3179 C CA . VAL A 1 407 ? 43.657 4.186 -34.672 1.00 94.31 407 VAL A CA 1
ATOM 3180 C C . VAL A 1 407 ? 43.544 2.807 -35.308 1.00 94.31 407 VAL A C 1
ATOM 3182 O O . VAL A 1 407 ? 44.155 1.848 -34.846 1.00 94.31 407 VAL A O 1
ATOM 3185 N N . GLY A 1 408 ? 42.785 2.711 -36.396 1.00 94.19 408 GLY A N 1
ATOM 3186 C CA . GLY A 1 408 ? 42.734 1.531 -37.249 1.00 94.19 408 GLY A CA 1
ATOM 3187 C C . GLY A 1 408 ? 43.846 1.525 -38.300 1.00 94.19 408 GLY A C 1
ATOM 3188 O O . GLY A 1 408 ? 44.440 2.549 -38.640 1.00 94.19 408 GLY A O 1
ATOM 3189 N N . SER A 1 409 ? 44.127 0.351 -38.848 1.00 93.00 409 SER A N 1
ATOM 3190 C CA . SER A 1 409 ? 45.130 0.165 -39.895 1.00 93.00 409 SER A CA 1
ATOM 3191 C C . SER A 1 409 ? 44.631 0.619 -41.268 1.00 93.00 409 SER A C 1
ATOM 3193 O O . SER A 1 409 ? 45.439 1.128 -42.045 1.00 93.00 409 SER A O 1
ATOM 3195 N N . ASN A 1 410 ? 43.337 0.441 -41.575 1.00 91.62 410 ASN A N 1
ATOM 3196 C CA . ASN A 1 410 ? 42.718 0.814 -42.856 1.00 91.62 410 ASN A CA 1
ATOM 3197 C C . ASN A 1 410 ? 41.175 0.913 -42.759 1.00 91.62 410 ASN A C 1
ATOM 3199 O O . ASN A 1 410 ? 40.609 0.785 -41.678 1.00 91.62 410 ASN A O 1
ATOM 3203 N N . ALA A 1 411 ? 40.483 1.125 -43.886 1.00 88.62 411 ALA A N 1
ATOM 3204 C CA . ALA A 1 411 ? 39.019 1.281 -43.950 1.00 88.62 411 ALA A CA 1
ATOM 3205 C C . ALA A 1 411 ? 38.204 0.047 -43.503 1.00 88.62 411 ALA A C 1
ATOM 3207 O O . ALA A 1 411 ? 37.009 0.166 -43.258 1.00 88.62 411 ALA A O 1
ATOM 3208 N N . ASN A 1 412 ? 38.826 -1.129 -43.379 1.00 92.19 412 ASN A N 1
ATOM 3209 C CA . ASN A 1 412 ? 38.168 -2.333 -42.861 1.00 92.19 412 ASN A CA 1
ATOM 3210 C C . ASN A 1 412 ? 38.287 -2.463 -41.334 1.00 92.19 412 ASN A C 1
ATOM 3212 O O . ASN A 1 412 ? 37.758 -3.414 -40.758 1.00 92.19 412 ASN A O 1
ATOM 3216 N N . SER A 1 413 ? 39.000 -1.549 -40.669 1.00 95.44 413 SER A N 1
ATOM 3217 C CA . SER A 1 413 ? 39.099 -1.513 -39.211 1.00 95.44 413 SER A CA 1
ATOM 3218 C C . SER A 1 413 ? 37.757 -1.170 -38.566 1.00 95.44 413 SER A C 1
ATOM 3220 O O . SER A 1 413 ? 36.959 -0.424 -39.126 1.00 95.44 413 SER A O 1
ATOM 3222 N N . TRP A 1 414 ? 37.531 -1.638 -37.340 1.00 95.94 414 TRP A N 1
ATOM 3223 C CA . TRP A 1 414 ? 36.399 -1.181 -36.532 1.00 95.94 414 TRP A CA 1
ATOM 3224 C C . TRP A 1 414 ? 36.753 -1.091 -35.055 1.00 95.94 414 TRP A C 1
ATOM 3226 O O . TRP A 1 414 ? 37.591 -1.847 -34.568 1.00 95.94 414 TRP A O 1
ATOM 3236 N N . LEU A 1 415 ? 36.076 -0.185 -34.349 1.00 95.69 415 LEU A N 1
ATOM 3237 C CA . LEU A 1 415 ? 36.110 -0.061 -32.891 1.00 95.69 415 LEU A CA 1
ATOM 3238 C C . LEU A 1 415 ? 34.758 -0.484 -32.325 1.00 95.69 415 LEU A C 1
ATOM 3240 O O . LEU A 1 415 ? 33.729 0.054 -32.723 1.00 95.69 415 LEU A O 1
ATOM 3244 N N . GLN A 1 416 ? 34.751 -1.421 -31.388 1.00 94.50 416 GLN A N 1
ATOM 3245 C CA . GLN A 1 416 ? 33.559 -1.938 -30.734 1.00 94.50 416 GLN A CA 1
ATOM 3246 C C . GLN A 1 416 ? 33.511 -1.519 -29.274 1.00 94.50 416 GLN A C 1
ATOM 3248 O O . GLN A 1 416 ? 34.494 -1.622 -28.541 1.00 94.50 416 GLN A O 1
ATOM 3253 N N . LEU A 1 417 ? 32.314 -1.142 -28.852 1.00 91.44 417 LEU A N 1
ATOM 3254 C CA . LEU A 1 417 ? 31.949 -0.924 -27.467 1.00 91.44 417 LEU A CA 1
ATOM 3255 C C . LEU A 1 417 ? 30.967 -2.012 -27.048 1.00 91.44 417 LEU A C 1
ATOM 3257 O O . LEU A 1 417 ? 29.975 -2.259 -27.739 1.00 91.44 417 LEU A O 1
ATOM 3261 N N . ILE A 1 418 ? 31.243 -2.641 -25.915 1.00 82.31 418 ILE A N 1
ATOM 3262 C CA . ILE A 1 418 ? 30.364 -3.593 -25.249 1.00 82.31 418 ILE A CA 1
ATOM 3263 C C . ILE A 1 418 ? 29.766 -2.867 -24.054 1.00 82.31 418 ILE A C 1
ATOM 3265 O O . ILE A 1 418 ? 30.480 -2.333 -23.213 1.00 82.31 418 ILE A O 1
ATOM 3269 N N . ARG A 1 419 ? 28.445 -2.856 -23.944 1.00 72.62 419 ARG A N 1
ATOM 3270 C CA . ARG A 1 419 ? 27.782 -2.413 -22.723 1.00 72.62 419 ARG A CA 1
ATOM 3271 C C . ARG A 1 419 ? 27.344 -3.641 -21.945 1.00 72.62 419 ARG A C 1
ATOM 3273 O O . ARG A 1 419 ? 26.680 -4.517 -22.497 1.00 72.62 419 ARG A O 1
ATOM 3280 N N . SER A 1 420 ? 27.716 -3.726 -20.668 1.00 58.25 420 SER A N 1
ATOM 3281 C CA . SER A 1 420 ? 27.169 -4.780 -19.811 1.00 58.25 420 SER A CA 1
ATOM 3282 C C . SER A 1 420 ? 25.658 -4.614 -19.720 1.00 58.25 420 SER A C 1
ATOM 3284 O O . SER A 1 420 ? 25.170 -3.532 -19.391 1.00 58.25 420 SER A O 1
ATOM 3286 N N . VAL A 1 421 ? 24.921 -5.692 -19.968 1.00 56.41 421 VAL A N 1
ATOM 3287 C CA . VAL A 1 421 ? 23.534 -5.783 -19.518 1.00 56.41 421 VAL A CA 1
ATOM 3288 C C . VAL A 1 421 ? 23.602 -5.866 -17.999 1.00 56.41 421 VAL A C 1
ATOM 3290 O O . VAL A 1 421 ? 24.268 -6.749 -17.458 1.00 56.41 421 VAL A O 1
ATOM 3293 N N . ILE A 1 422 ? 22.974 -4.923 -17.304 1.00 50.69 422 ILE A N 1
ATOM 3294 C CA . ILE A 1 422 ? 22.737 -5.082 -15.872 1.00 50.69 422 ILE A CA 1
ATOM 3295 C C . ILE A 1 422 ? 21.540 -6.024 -15.779 1.00 50.69 422 ILE A C 1
ATOM 3297 O O . ILE A 1 422 ? 20.415 -5.635 -16.090 1.00 50.69 422 ILE A O 1
ATOM 3301 N N . THR A 1 423 ? 21.786 -7.284 -15.433 1.00 47.66 423 THR A N 1
ATOM 3302 C CA . THR A 1 423 ? 20.726 -8.183 -14.977 1.00 47.66 423 THR A CA 1
ATOM 3303 C C . THR A 1 423 ? 20.377 -7.764 -13.559 1.00 47.66 423 THR A C 1
ATOM 3305 O O . THR A 1 423 ? 21.238 -7.819 -12.676 1.00 47.66 423 THR A O 1
ATOM 3308 N N . GLY A 1 424 ? 19.145 -7.309 -13.331 1.00 47.38 424 GLY A N 1
ATOM 3309 C CA . GLY A 1 424 ? 18.663 -7.120 -11.966 1.00 47.38 424 GLY A CA 1
ATOM 3310 C C . GLY A 1 424 ? 18.773 -8.453 -11.231 1.00 47.38 424 GLY A C 1
ATOM 3311 O O . GLY A 1 424 ? 18.223 -9.445 -11.712 1.00 47.38 424 GLY A O 1
ATOM 3312 N N . LYS A 1 425 ? 19.504 -8.492 -10.107 1.00 43.09 425 LYS A N 1
ATOM 3313 C CA . LYS A 1 425 ? 19.702 -9.721 -9.315 1.00 43.09 425 LYS A CA 1
ATOM 3314 C C . LYS A 1 425 ? 18.377 -10.365 -8.882 1.00 43.09 425 LYS A C 1
ATOM 3316 O O . LYS A 1 425 ? 18.351 -11.573 -8.694 1.00 43.09 425 LYS A O 1
ATOM 3321 N N . ASP A 1 426 ? 17.296 -9.582 -8.841 1.00 43.16 426 ASP A N 1
ATOM 3322 C CA . ASP A 1 426 ? 16.017 -9.995 -8.259 1.00 43.16 426 ASP A CA 1
ATOM 3323 C C . ASP A 1 426 ? 14.865 -10.137 -9.275 1.00 43.16 426 ASP A C 1
ATOM 3325 O O . ASP A 1 426 ? 13.797 -10.621 -8.918 1.00 43.16 426 ASP A O 1
ATOM 3329 N N . THR A 1 427 ? 15.037 -9.737 -10.546 1.00 48.88 427 THR A N 1
ATOM 3330 C CA . THR A 1 427 ? 13.920 -9.699 -11.524 1.00 48.88 427 THR A CA 1
ATOM 3331 C C . THR A 1 427 ? 14.135 -10.524 -12.789 1.00 48.88 427 THR A C 1
ATOM 3333 O O . THR A 1 427 ? 13.203 -10.666 -13.578 1.00 48.88 427 THR A O 1
ATOM 3336 N N . GLY A 1 428 ? 15.351 -11.022 -13.044 1.00 45.03 428 GLY A N 1
ATOM 3337 C CA . GLY A 1 428 ? 15.678 -11.741 -14.285 1.00 45.03 428 GLY A CA 1
ATOM 3338 C C . GLY A 1 428 ? 15.536 -10.903 -15.569 1.00 45.03 428 GLY A C 1
ATOM 3339 O O . GLY A 1 428 ? 15.767 -11.418 -16.661 1.00 45.03 428 GLY A O 1
ATOM 3340 N N . LYS A 1 429 ? 15.182 -9.611 -15.472 1.00 47.25 429 LYS A N 1
ATOM 3341 C CA . LYS A 1 429 ? 15.039 -8.711 -16.622 1.00 47.25 429 LYS A CA 1
ATOM 3342 C C . LYS A 1 429 ? 16.405 -8.187 -17.070 1.00 47.25 429 LYS A C 1
ATOM 3344 O O . LYS A 1 429 ? 17.189 -7.660 -16.278 1.00 47.25 429 LYS A O 1
ATOM 3349 N N . CYS A 1 430 ? 16.680 -8.316 -18.366 1.00 53.38 430 CYS A N 1
ATOM 3350 C CA . CYS A 1 430 ? 17.822 -7.694 -19.026 1.00 53.38 430 CYS A CA 1
ATOM 3351 C C . CYS A 1 430 ? 17.498 -6.226 -19.331 1.00 53.38 430 CYS A C 1
ATOM 3353 O O . CYS A 1 430 ? 16.737 -5.953 -20.258 1.00 53.38 430 CYS A O 1
ATOM 3355 N N . ASN A 1 431 ? 18.101 -5.274 -18.611 1.00 60.22 431 ASN A N 1
ATOM 3356 C CA . ASN A 1 431 ? 17.982 -3.857 -18.968 1.00 60.22 431 ASN A CA 1
ATOM 3357 C C . ASN A 1 431 ? 18.814 -3.562 -20.221 1.00 60.22 431 ASN A C 1
ATOM 3359 O O . ASN A 1 431 ? 19.982 -3.162 -20.144 1.00 60.22 431 ASN A O 1
ATOM 3363 N N . LEU A 1 432 ? 18.209 -3.781 -21.391 1.00 67.75 432 LEU A N 1
ATOM 3364 C CA . LEU A 1 432 ? 18.773 -3.363 -22.668 1.00 67.75 432 LEU A CA 1
ATOM 3365 C C . LEU A 1 432 ? 18.923 -1.837 -22.679 1.00 67.75 432 LEU A C 1
ATOM 3367 O O . LEU A 1 432 ? 18.141 -1.093 -22.083 1.00 67.75 432 LEU A O 1
ATOM 3371 N N . THR A 1 433 ? 19.992 -1.366 -23.312 1.00 77.12 433 THR A N 1
ATOM 3372 C CA . THR A 1 433 ? 20.225 0.066 -23.496 1.00 77.12 433 THR A CA 1
ATOM 3373 C C . THR A 1 433 ? 19.831 0.437 -24.911 1.00 77.12 433 THR A C 1
ATOM 3375 O O . THR A 1 433 ? 20.299 -0.183 -25.868 1.00 77.12 433 THR A O 1
ATOM 3378 N N . LYS A 1 434 ? 19.012 1.478 -25.029 1.00 88.38 434 LYS A N 1
ATOM 3379 C CA . LYS A 1 434 ? 18.648 2.074 -26.306 1.00 88.38 434 LYS A CA 1
ATOM 3380 C C . LYS A 1 434 ? 19.572 3.251 -26.582 1.00 88.38 434 LYS A C 1
ATOM 3382 O O . LYS A 1 434 ? 19.660 4.181 -25.778 1.00 88.38 434 LYS A O 1
ATOM 3387 N N . VAL A 1 435 ? 20.281 3.202 -27.703 1.00 91.44 435 VAL A N 1
ATOM 3388 C CA . VAL A 1 435 ? 21.203 4.245 -28.160 1.00 91.44 435 VAL A CA 1
ATOM 3389 C C . VAL A 1 435 ? 20.429 5.232 -29.029 1.00 91.44 435 VAL A C 1
ATOM 3391 O O . VAL A 1 435 ? 19.703 4.833 -29.936 1.00 91.44 435 VAL A O 1
ATOM 3394 N N . TYR A 1 436 ? 20.595 6.523 -28.751 1.00 93.81 436 TYR A N 1
ATOM 3395 C CA . TYR A 1 436 ? 19.906 7.634 -29.422 1.00 93.81 436 TYR A CA 1
ATOM 3396 C C . TYR A 1 436 ? 20.848 8.525 -30.211 1.00 93.81 436 TYR A C 1
ATOM 3398 O O . TYR A 1 436 ? 20.455 9.089 -31.228 1.00 93.81 436 TYR A O 1
ATOM 3406 N N . ALA A 1 437 ? 22.080 8.669 -29.741 1.00 94.69 437 ALA A N 1
ATOM 3407 C CA . ALA A 1 437 ? 23.074 9.483 -30.405 1.00 94.69 437 ALA A CA 1
ATOM 3408 C C . ALA A 1 437 ? 24.471 8.925 -30.161 1.00 94.69 437 ALA A C 1
ATOM 3410 O O . ALA A 1 437 ? 24.728 8.183 -29.208 1.00 94.69 437 ALA A O 1
ATOM 3411 N N . VAL A 1 438 ? 25.380 9.318 -31.037 1.00 95.12 438 VAL A N 1
ATOM 3412 C CA . VAL A 1 438 ? 26.808 9.070 -30.902 1.00 95.12 438 VAL A CA 1
ATOM 3413 C C . VAL A 1 438 ? 27.540 10.393 -30.971 1.00 95.12 438 VAL A C 1
ATOM 3415 O O . VAL A 1 438 ? 27.073 11.352 -31.590 1.00 95.12 438 VAL A O 1
ATOM 3418 N N . ARG A 1 439 ? 28.705 10.452 -30.344 1.00 94.75 439 ARG A N 1
ATOM 3419 C CA . ARG A 1 439 ? 29.630 11.565 -30.523 1.00 94.75 439 ARG A CA 1
ATOM 3420 C C . ARG A 1 439 ? 30.954 11.036 -31.007 1.00 94.75 439 ARG A C 1
ATOM 3422 O O . ARG A 1 439 ? 31.400 9.979 -30.567 1.00 94.75 439 ARG A O 1
ATOM 3429 N N . ASN A 1 440 ? 31.562 11.799 -31.898 1.00 92.31 440 ASN A N 1
ATOM 3430 C CA . ASN A 1 440 ? 32.898 11.558 -32.387 1.00 92.31 440 ASN A CA 1
ATOM 3431 C C . ASN A 1 440 ? 33.784 12.779 -32.135 1.00 92.31 440 ASN A C 1
ATOM 3433 O O . ASN A 1 440 ? 33.339 13.923 -32.231 1.00 92.31 440 ASN A O 1
ATOM 3437 N N . GLN A 1 441 ? 35.042 12.498 -31.817 1.00 89.38 441 GLN A N 1
ATOM 3438 C CA . GLN A 1 441 ? 36.107 13.476 -31.717 1.00 89.38 441 GLN A CA 1
ATOM 3439 C C . GLN A 1 441 ? 37.367 12.933 -32.402 1.00 89.38 441 GLN A C 1
ATOM 3441 O O . GLN A 1 441 ? 37.761 11.781 -32.178 1.00 89.38 441 GLN A O 1
ATOM 3446 N N . GLY A 1 442 ? 38.017 13.765 -33.211 1.00 82.81 442 GLY A N 1
ATOM 3447 C CA . GLY A 1 442 ? 39.368 13.492 -33.694 1.00 82.81 442 GLY A CA 1
ATOM 3448 C C . GLY A 1 442 ? 40.438 13.949 -32.697 1.00 82.81 442 GLY A C 1
ATOM 3449 O O . GLY A 1 442 ? 40.199 14.796 -31.841 1.00 82.81 442 GLY A O 1
ATOM 3450 N N . TYR A 1 443 ? 41.625 13.357 -32.776 1.00 82.12 443 TYR A N 1
ATOM 3451 C CA . TYR A 1 443 ? 42.739 13.635 -31.866 1.00 82.12 443 TYR A CA 1
ATOM 3452 C C . TYR A 1 443 ? 43.876 14.409 -32.537 1.00 82.12 443 TYR A C 1
ATOM 3454 O O . TYR A 1 443 ? 44.448 15.309 -31.930 1.00 82.12 443 TYR A O 1
ATOM 3462 N N . SER A 1 444 ? 44.218 14.061 -33.779 1.00 80.25 444 SER A N 1
ATOM 3463 C CA . SER A 1 444 ? 45.372 14.615 -34.487 1.00 80.25 444 SER A CA 1
ATOM 3464 C C . SER A 1 444 ? 44.970 15.112 -35.870 1.00 80.25 444 SER A C 1
ATOM 3466 O O . SER A 1 444 ? 44.185 14.469 -36.560 1.00 80.25 444 SER A O 1
ATOM 3468 N N . SER A 1 445 ? 45.558 16.222 -36.312 1.00 83.94 445 SER A N 1
ATOM 3469 C CA . SER A 1 445 ? 45.470 16.662 -37.709 1.00 83.94 445 SER A CA 1
ATOM 3470 C C . SER A 1 445 ? 46.239 15.744 -38.667 1.00 83.94 445 SER A C 1
ATOM 3472 O O . SER A 1 445 ? 45.954 15.740 -39.862 1.00 83.94 445 SER A O 1
ATOM 3474 N N . SER A 1 446 ? 47.167 14.925 -38.159 1.00 85.69 446 SER A N 1
ATOM 3475 C CA . SER A 1 446 ? 47.937 13.971 -38.964 1.00 85.69 446 SER A CA 1
ATOM 3476 C C . SER A 1 446 ? 47.148 12.701 -39.289 1.00 85.69 446 SER A C 1
ATOM 3478 O O . SER A 1 446 ? 47.307 12.171 -40.387 1.00 85.69 446 SER A O 1
ATOM 3480 N N . TYR A 1 447 ? 46.289 12.231 -38.375 1.00 86.56 447 TYR A N 1
ATOM 3481 C CA . TYR A 1 447 ? 45.453 11.031 -38.532 1.00 86.56 447 TYR A CA 1
ATOM 3482 C C . TYR A 1 447 ? 44.044 11.300 -37.994 1.00 86.56 447 TYR A C 1
ATOM 3484 O O . TYR A 1 447 ? 43.878 11.491 -36.788 1.00 86.56 447 TYR A O 1
ATOM 3492 N N . TYR A 1 448 ? 43.034 11.291 -38.864 1.00 90.06 448 TYR A N 1
ATOM 3493 C CA . TYR A 1 448 ? 41.634 11.462 -38.465 1.00 90.06 448 TYR A CA 1
ATOM 3494 C C . TYR A 1 448 ? 40.679 10.834 -39.478 1.00 90.06 448 TYR A C 1
ATOM 3496 O O . TYR A 1 448 ? 40.954 10.781 -40.678 1.00 90.06 448 TYR A O 1
ATOM 3504 N N . SER A 1 449 ? 39.530 10.371 -38.989 1.00 93.81 449 SER A N 1
ATOM 3505 C CA . SER A 1 449 ? 38.440 9.911 -39.854 1.00 93.81 449 SER A CA 1
ATOM 3506 C C . SER A 1 449 ? 37.635 11.098 -40.383 1.00 93.81 449 SER A C 1
ATOM 3508 O O . SER A 1 449 ? 37.408 12.057 -39.649 1.00 93.81 449 SER A O 1
ATOM 3510 N N . THR A 1 450 ? 37.183 11.022 -41.635 1.00 93.69 450 THR A N 1
ATOM 3511 C CA . THR A 1 450 ? 36.265 11.999 -42.251 1.00 93.69 450 THR A CA 1
ATOM 3512 C C . THR A 1 450 ? 34.824 11.493 -42.327 1.00 93.69 450 THR A C 1
ATOM 3514 O O . THR A 1 450 ? 33.883 12.277 -42.429 1.00 93.69 450 THR A O 1
ATOM 3517 N N . GLY A 1 451 ? 34.630 10.176 -42.225 1.00 94.31 451 GLY A N 1
ATOM 3518 C CA . GLY A 1 451 ? 33.311 9.560 -42.180 1.00 94.31 451 GLY A CA 1
ATOM 3519 C C . GLY A 1 451 ? 33.346 8.162 -41.575 1.00 94.31 451 GLY A C 1
ATOM 3520 O O . GLY A 1 451 ? 34.372 7.478 -41.622 1.00 94.31 451 GLY A O 1
ATOM 3521 N N . TYR A 1 452 ? 32.230 7.742 -40.985 1.00 95.50 452 TYR A N 1
ATOM 3522 C CA . TYR A 1 452 ? 32.065 6.404 -40.419 1.00 95.50 452 TYR A CA 1
ATOM 3523 C C . TYR A 1 452 ? 30.610 5.933 -40.474 1.00 95.50 452 TYR A C 1
ATOM 3525 O O . TYR A 1 452 ? 29.678 6.727 -40.552 1.00 95.50 452 TYR A O 1
ATOM 3533 N N . THR A 1 453 ? 30.408 4.622 -40.393 1.00 96.69 453 THR A N 1
ATOM 3534 C CA . THR A 1 453 ? 29.089 3.988 -40.241 1.00 96.69 453 THR A CA 1
ATOM 3535 C C . THR A 1 453 ? 29.040 3.191 -38.942 1.00 96.69 453 THR A C 1
ATOM 3537 O O . THR A 1 453 ? 30.072 2.945 -38.311 1.00 96.69 453 THR A O 1
ATOM 3540 N N . LEU A 1 454 ? 27.838 2.791 -38.522 1.00 96.81 454 LEU A N 1
ATOM 3541 C CA . LEU A 1 454 ? 27.638 1.989 -37.318 1.00 96.81 454 LEU A CA 1
ATOM 3542 C C . LEU A 1 454 ? 27.025 0.632 -37.648 1.00 96.81 454 LEU A C 1
ATOM 3544 O O . LEU A 1 454 ? 26.158 0.530 -38.518 1.00 96.81 454 LEU A O 1
ATOM 3548 N N . SER A 1 455 ? 27.416 -0.390 -36.890 1.00 95.69 455 SER A N 1
ATOM 3549 C CA . SER A 1 455 ? 26.657 -1.638 -36.795 1.00 95.69 455 SER A CA 1
ATOM 3550 C C . SER A 1 455 ? 26.403 -2.006 -35.341 1.00 95.69 455 SER A C 1
ATOM 3552 O O . SER A 1 455 ? 27.288 -1.841 -34.500 1.00 95.69 455 SER A O 1
ATOM 3554 N N . ILE A 1 456 ? 25.231 -2.553 -35.058 1.00 92.75 456 ILE A N 1
ATOM 3555 C CA . ILE A 1 456 ? 24.769 -2.878 -33.711 1.00 92.75 456 ILE A CA 1
ATOM 3556 C C . ILE A 1 456 ? 24.452 -4.362 -33.582 1.00 92.75 456 ILE A C 1
ATOM 3558 O O . ILE A 1 456 ? 24.108 -5.017 -34.564 1.00 92.75 456 ILE A O 1
ATOM 3562 N N . SER A 1 457 ? 24.555 -4.882 -32.366 1.00 89.44 457 SER A N 1
ATOM 3563 C CA . SER A 1 457 ? 24.177 -6.255 -32.049 1.00 89.44 457 SER A CA 1
ATOM 3564 C C . SER A 1 457 ? 23.692 -6.368 -30.603 1.00 89.44 457 SER A C 1
ATOM 3566 O O . SER A 1 457 ? 24.112 -5.606 -29.724 1.00 89.44 457 SER A O 1
ATOM 3568 N N . ILE A 1 458 ? 22.802 -7.327 -30.358 1.00 85.62 458 ILE A N 1
ATOM 3569 C CA . ILE A 1 458 ? 22.330 -7.705 -29.020 1.00 85.62 458 ILE A CA 1
ATOM 3570 C C . ILE A 1 458 ? 23.062 -8.970 -28.536 1.00 85.62 458 ILE A C 1
ATOM 3572 O O . ILE A 1 458 ? 23.422 -9.057 -27.360 1.00 85.62 458 ILE A O 1
ATOM 3576 N N . ASP A 1 459 ? 23.330 -9.917 -29.440 1.00 84.00 459 ASP A N 1
ATOM 3577 C CA . ASP A 1 459 ? 23.914 -11.239 -29.163 1.00 84.00 459 ASP A CA 1
ATOM 3578 C C . ASP A 1 459 ? 25.451 -11.276 -29.263 1.00 84.00 459 ASP A C 1
ATOM 3580 O O . ASP A 1 459 ? 26.092 -12.136 -28.663 1.00 84.00 459 ASP A O 1
ATOM 3584 N N . GLY A 1 460 ? 26.056 -10.316 -29.963 1.00 84.50 460 GLY A N 1
ATOM 3585 C CA . GLY A 1 460 ? 27.494 -10.250 -30.227 1.00 84.50 460 GLY A CA 1
ATOM 3586 C C . GLY A 1 460 ? 27.947 -11.091 -31.421 1.00 84.50 460 GLY A C 1
ATOM 3587 O O . GLY A 1 460 ? 29.140 -11.097 -31.726 1.00 84.50 460 GLY A O 1
ATOM 3588 N N . THR A 1 461 ? 27.027 -11.762 -32.117 1.00 84.56 461 THR A N 1
ATOM 3589 C CA . THR A 1 461 ? 27.305 -12.591 -33.299 1.00 84.56 461 THR A CA 1
ATOM 3590 C C . THR A 1 461 ? 26.708 -11.970 -34.559 1.00 84.56 461 THR A C 1
ATOM 3592 O O . THR A 1 461 ? 27.398 -11.856 -35.573 1.00 84.56 461 THR A O 1
ATOM 3595 N N . THR A 1 462 ? 25.472 -11.477 -34.486 1.00 91.44 462 THR A N 1
ATOM 3596 C CA . THR A 1 462 ? 24.750 -10.886 -35.614 1.00 91.44 462 THR A CA 1
ATOM 3597 C C . THR A 1 462 ? 24.808 -9.367 -35.529 1.00 91.44 462 THR A C 1
ATOM 3599 O O . THR A 1 462 ? 24.214 -8.766 -34.634 1.00 91.44 462 THR A O 1
ATOM 3602 N N . PHE A 1 463 ? 25.515 -8.729 -36.467 1.00 93.31 463 PHE A N 1
ATOM 3603 C CA . PHE A 1 463 ? 25.636 -7.270 -36.530 1.00 93.31 463 PHE A CA 1
ATOM 3604 C C . PHE A 1 463 ? 24.807 -6.688 -37.671 1.00 93.31 463 PHE A C 1
ATOM 3606 O O . PHE A 1 463 ? 25.057 -6.973 -38.841 1.00 93.31 463 PHE A O 1
ATOM 3613 N N . LEU A 1 464 ? 23.861 -5.817 -37.325 1.00 93.94 464 LEU A N 1
ATOM 3614 C CA . LEU A 1 464 ? 23.011 -5.108 -38.278 1.00 93.94 464 LEU A CA 1
ATOM 3615 C C . LEU A 1 464 ? 23.511 -3.671 -38.474 1.00 93.94 464 LEU A C 1
ATOM 3617 O O . LEU A 1 464 ? 23.888 -3.023 -37.495 1.00 93.94 464 LEU A O 1
ATOM 3621 N N . PRO A 1 465 ? 23.536 -3.142 -39.709 1.00 95.62 465 PRO A N 1
ATOM 3622 C CA . PRO A 1 465 ? 23.910 -1.753 -39.940 1.00 95.62 465 PRO A CA 1
ATOM 3623 C C . PRO A 1 465 ? 22.842 -0.791 -39.406 1.00 95.62 465 PRO A C 1
ATOM 3625 O O . PRO A 1 465 ? 21.643 -1.058 -39.489 1.00 95.62 465 PRO A O 1
ATOM 3628 N N . VAL A 1 466 ? 23.275 0.370 -38.916 1.00 95.44 466 VAL A N 1
ATOM 3629 C CA . VAL A 1 466 ? 22.366 1.501 -38.702 1.00 95.44 466 VAL A CA 1
ATOM 3630 C C . VAL A 1 466 ? 22.055 2.119 -40.060 1.00 95.44 466 VAL A C 1
ATOM 3632 O O . VAL A 1 466 ? 22.954 2.617 -40.742 1.00 95.44 466 VAL A O 1
ATOM 3635 N N . ASN A 1 467 ? 20.781 2.101 -40.442 1.00 94.12 467 ASN A N 1
ATOM 3636 C CA . ASN A 1 467 ? 20.330 2.586 -41.741 1.00 94.12 467 ASN A CA 1
ATOM 3637 C C . ASN A 1 467 ? 19.765 4.010 -41.667 1.00 94.12 467 ASN A C 1
ATOM 3639 O O . ASN A 1 467 ? 19.240 4.451 -40.645 1.00 94.12 467 ASN A O 1
ATOM 3643 N N . ASN A 1 468 ? 19.879 4.732 -42.778 1.00 91.00 468 ASN A N 1
ATOM 3644 C CA . ASN A 1 468 ? 19.217 6.006 -43.008 1.00 91.00 468 ASN A CA 1
ATOM 3645 C C . ASN A 1 468 ? 17.719 5.789 -43.305 1.00 91.00 468 ASN A C 1
ATOM 3647 O O . ASN A 1 468 ? 17.240 4.658 -43.397 1.00 91.00 468 ASN A O 1
ATOM 3651 N N . THR A 1 469 ? 16.968 6.876 -43.473 1.00 87.06 469 THR A N 1
ATOM 3652 C CA . THR A 1 469 ? 15.518 6.834 -43.739 1.00 87.06 469 THR A CA 1
ATOM 3653 C C . THR A 1 469 ? 15.143 6.097 -45.026 1.00 87.06 469 THR A C 1
ATOM 3655 O O . THR A 1 469 ? 14.017 5.628 -45.138 1.00 87.06 469 THR A O 1
ATOM 3658 N N . ASN A 1 470 ? 16.085 5.950 -45.961 1.00 89.38 470 ASN A N 1
ATOM 3659 C CA . ASN A 1 470 ? 15.891 5.306 -47.259 1.00 89.38 470 ASN A CA 1
ATOM 3660 C C . ASN A 1 470 ? 16.367 3.838 -47.264 1.00 89.38 470 ASN A C 1
ATOM 3662 O O . ASN A 1 470 ? 16.396 3.209 -48.316 1.00 89.38 470 ASN A O 1
ATOM 3666 N N . GLY A 1 471 ? 16.782 3.292 -46.113 1.00 85.00 471 GLY A N 1
ATOM 3667 C CA . GLY A 1 471 ? 17.203 1.893 -45.966 1.00 85.00 471 GLY A CA 1
ATOM 3668 C C . GLY A 1 471 ? 18.672 1.597 -46.301 1.00 85.00 471 GLY A C 1
ATOM 3669 O O . GLY A 1 471 ? 19.118 0.474 -46.086 1.00 85.00 471 GLY A O 1
ATOM 3670 N N . GLY A 1 472 ? 19.450 2.580 -46.767 1.00 90.69 472 GLY A N 1
ATOM 3671 C CA . GLY A 1 472 ? 20.901 2.440 -46.957 1.00 90.69 472 GLY A CA 1
ATOM 3672 C C . GLY A 1 472 ? 21.680 2.650 -45.655 1.00 90.69 472 GLY A C 1
ATOM 3673 O O . GLY A 1 472 ? 21.156 3.252 -44.721 1.00 90.69 472 GLY A O 1
ATOM 3674 N N . LYS A 1 473 ? 22.947 2.214 -45.581 1.00 92.19 473 LYS A N 1
ATOM 3675 C CA . LYS A 1 473 ? 23.803 2.465 -44.402 1.00 92.19 473 LYS A CA 1
ATOM 3676 C C . LYS A 1 473 ? 23.891 3.968 -44.118 1.00 92.19 473 LYS A C 1
ATOM 3678 O O . LYS A 1 473 ? 24.140 4.762 -45.025 1.00 92.19 473 LYS A O 1
ATOM 3683 N N . HIS A 1 474 ? 23.684 4.363 -42.867 1.00 95.56 474 HIS A N 1
ATOM 3684 C CA . HIS A 1 474 ? 23.807 5.757 -42.463 1.00 95.56 474 HIS A CA 1
ATOM 3685 C C . HIS A 1 474 ? 25.276 6.114 -42.221 1.00 95.56 474 HIS A C 1
ATOM 3687 O O . HIS A 1 474 ? 25.927 5.518 -41.359 1.00 95.56 474 HIS A O 1
ATOM 3693 N N . THR A 1 475 ? 25.779 7.098 -42.966 1.00 94.50 475 THR A N 1
ATOM 3694 C CA . THR A 1 475 ? 27.144 7.612 -42.827 1.00 94.50 475 THR A CA 1
ATOM 3695 C C . THR A 1 475 ? 27.138 8.871 -41.975 1.00 94.50 475 THR A C 1
ATOM 3697 O O . THR A 1 475 ? 26.496 9.862 -42.315 1.00 94.50 475 THR A O 1
ATOM 3700 N N . PHE A 1 476 ? 27.888 8.832 -40.883 1.00 95.25 476 PHE A N 1
ATOM 3701 C CA . PHE A 1 476 ? 28.155 9.965 -40.014 1.00 95.25 476 PHE A CA 1
ATOM 3702 C C . PHE A 1 476 ? 29.414 10.686 -40.482 1.00 95.25 476 PHE A C 1
ATOM 3704 O O . PHE A 1 476 ? 30.406 10.052 -40.848 1.00 95.25 476 PHE A O 1
ATOM 3711 N N . HIS A 1 477 ? 29.388 12.013 -40.430 1.00 93.75 477 HIS A N 1
ATOM 3712 C CA . HIS A 1 477 ? 30.571 12.831 -40.664 1.00 93.75 477 HIS A CA 1
ATOM 3713 C C . HIS A 1 477 ? 31.513 12.775 -39.448 1.00 93.75 477 HIS A C 1
ATOM 3715 O O . HIS A 1 477 ? 31.067 12.747 -38.300 1.00 93.75 477 HIS A O 1
ATOM 3721 N N . ALA A 1 478 ? 32.821 12.765 -39.698 1.00 91.94 478 ALA A N 1
ATOM 3722 C CA . ALA A 1 478 ? 33.863 12.867 -38.679 1.00 91.94 478 ALA A CA 1
ATOM 3723 C C . ALA A 1 478 ? 34.901 13.914 -39.093 1.00 91.94 478 ALA A C 1
ATOM 3725 O O . ALA A 1 478 ? 35.054 14.217 -40.272 1.00 91.94 478 ALA A O 1
ATOM 3726 N N . SER A 1 479 ? 35.616 14.483 -38.127 1.00 89.06 479 SER A N 1
ATOM 3727 C CA . SER A 1 479 ? 36.805 15.298 -38.393 1.00 89.06 479 SER A CA 1
ATOM 3728 C C . SER A 1 479 ? 37.656 15.406 -37.123 1.00 89.06 479 SER A C 1
ATOM 3730 O O . SER A 1 479 ? 37.459 14.658 -36.166 1.00 89.06 479 SER A O 1
ATOM 3732 N N . THR A 1 480 ? 38.603 16.344 -37.085 1.00 86.75 480 THR A N 1
ATOM 3733 C CA . THR A 1 480 ? 39.336 16.702 -35.861 1.00 86.75 480 THR A CA 1
ATOM 3734 C C . THR A 1 480 ? 38.467 17.406 -34.813 1.00 86.75 480 THR A C 1
ATOM 3736 O O . THR A 1 480 ? 38.855 17.475 -33.649 1.00 86.75 480 THR A O 1
ATOM 3739 N N . GLY A 1 481 ? 37.295 17.918 -35.202 1.00 85.94 481 GLY A N 1
ATOM 3740 C CA . GLY A 1 481 ? 36.350 18.569 -34.298 1.00 85.94 481 GLY A CA 1
ATOM 3741 C C . GLY A 1 481 ? 35.537 17.588 -33.451 1.00 85.94 481 GLY A C 1
ATOM 3742 O O . GLY A 1 481 ? 35.696 16.371 -33.525 1.00 85.94 481 GLY A O 1
ATOM 3743 N N . ASN A 1 482 ? 34.649 18.143 -32.629 1.00 88.56 482 ASN A N 1
ATOM 3744 C CA . ASN A 1 482 ? 33.775 17.398 -31.731 1.00 88.56 482 ASN A CA 1
ATOM 3745 C C . ASN A 1 482 ? 32.324 17.515 -32.202 1.00 88.56 482 ASN A C 1
ATOM 3747 O O . ASN A 1 482 ? 31.746 18.599 -32.137 1.00 88.56 482 ASN A O 1
ATOM 3751 N N . TYR A 1 483 ? 31.741 16.405 -32.650 1.00 88.88 483 TYR A N 1
ATOM 3752 C CA . TYR A 1 483 ? 30.397 16.391 -33.220 1.00 88.88 483 TYR A CA 1
ATOM 3753 C C . TYR A 1 483 ? 29.545 15.295 -32.601 1.00 88.88 483 TYR A C 1
ATOM 3755 O O . TYR A 1 483 ? 29.958 14.137 -32.518 1.00 88.88 483 TYR A O 1
ATOM 3763 N N . GLN A 1 484 ? 28.326 15.663 -32.211 1.00 93.56 484 GLN A N 1
ATOM 3764 C CA . GLN A 1 484 ? 27.295 14.728 -31.788 1.00 93.56 484 GLN A CA 1
ATOM 3765 C C . GLN A 1 484 ? 26.233 14.602 -32.875 1.00 93.56 484 GLN A C 1
ATOM 3767 O O . GLN A 1 484 ? 25.713 15.607 -33.355 1.00 93.56 484 GLN A O 1
ATOM 3772 N N . TYR A 1 485 ? 25.866 13.368 -33.201 1.00 94.31 485 TYR A N 1
ATOM 3773 C CA . TYR A 1 485 ? 24.834 13.057 -34.177 1.00 94.31 485 TYR A CA 1
ATOM 3774 C C . TYR A 1 485 ? 23.767 12.175 -33.549 1.00 94.31 485 TYR A C 1
ATOM 3776 O O . TYR A 1 485 ? 24.074 11.147 -32.941 1.00 94.31 485 TYR A O 1
ATOM 3784 N N . SER A 1 486 ? 22.508 12.572 -33.725 1.00 93.50 486 SER A N 1
ATOM 3785 C CA . SER A 1 486 ? 21.382 11.692 -33.420 1.00 93.50 486 SER A CA 1
ATOM 3786 C C . SER A 1 486 ? 21.318 10.569 -34.448 1.00 93.50 486 SER A C 1
ATOM 3788 O O . SER A 1 486 ? 21.563 10.782 -35.635 1.00 93.50 486 SER A O 1
ATOM 3790 N N . LEU A 1 487 ? 20.979 9.372 -33.988 1.00 93.12 487 LEU A N 1
ATOM 3791 C CA . LEU A 1 487 ? 20.683 8.247 -34.860 1.00 93.12 487 LEU A CA 1
ATOM 3792 C C . LEU A 1 487 ? 19.380 8.526 -35.633 1.00 93.12 487 LEU A C 1
ATOM 3794 O O . LEU A 1 487 ? 18.459 9.113 -35.059 1.00 93.12 487 LEU A O 1
ATOM 3798 N N . PRO A 1 488 ? 19.246 8.070 -36.895 1.00 91.62 488 PRO A N 1
ATOM 3799 C CA . PRO A 1 488 ? 18.002 8.212 -37.660 1.00 91.62 488 PRO A CA 1
ATOM 3800 C C . PRO A 1 488 ? 16.787 7.609 -36.949 1.00 91.62 488 PRO A C 1
ATOM 3802 O O . PRO A 1 488 ? 15.681 8.140 -37.024 1.00 91.62 488 PRO A O 1
ATOM 3805 N N . LYS A 1 489 ? 17.013 6.494 -36.249 1.00 91.12 489 LYS A N 1
ATOM 3806 C CA . LYS A 1 489 ? 16.082 5.881 -35.305 1.00 91.12 489 LYS A CA 1
ATOM 3807 C C . LYS A 1 489 ? 16.873 5.390 -34.091 1.00 91.12 489 LYS A C 1
ATOM 3809 O O . LYS A 1 489 ? 17.979 4.883 -34.286 1.00 91.12 489 LYS A O 1
ATOM 3814 N N . PRO A 1 490 ? 16.341 5.516 -32.866 1.00 90.38 490 PRO A N 1
ATOM 3815 C CA . PRO A 1 490 ? 16.947 4.901 -31.693 1.00 90.38 490 PRO A CA 1
ATOM 3816 C C . PRO A 1 490 ? 17.017 3.381 -31.846 1.00 90.38 490 PRO A C 1
ATOM 3818 O O . PRO A 1 490 ? 16.107 2.778 -32.417 1.00 90.38 490 PRO A O 1
ATOM 3821 N N . VAL A 1 491 ? 18.077 2.761 -31.334 1.00 89.44 491 VAL A N 1
ATOM 3822 C CA . VAL A 1 491 ? 18.325 1.325 -31.522 1.00 89.44 491 VAL A CA 1
ATOM 3823 C C . VAL A 1 491 ? 18.743 0.633 -30.237 1.00 89.44 491 VAL A C 1
ATOM 3825 O O . VAL A 1 491 ? 19.534 1.169 -29.462 1.00 89.44 491 VAL A O 1
ATOM 3828 N N . ASP A 1 492 ? 18.258 -0.587 -30.045 1.00 87.62 492 ASP A N 1
ATOM 3829 C CA . ASP A 1 492 ? 18.666 -1.428 -28.926 1.00 87.62 492 ASP A CA 1
ATOM 3830 C C . ASP A 1 492 ? 19.991 -2.103 -29.249 1.00 87.62 492 ASP A C 1
ATOM 3832 O O . ASP A 1 492 ? 20.128 -2.790 -30.263 1.00 87.62 492 ASP A O 1
ATOM 3836 N N . ALA A 1 493 ? 20.992 -1.878 -28.400 1.00 85.69 493 ALA A N 1
ATOM 3837 C CA . ALA A 1 493 ? 22.328 -2.390 -28.650 1.00 85.69 493 ALA A CA 1
ATOM 3838 C C . ALA A 1 493 ? 23.041 -2.771 -27.354 1.00 85.69 493 ALA A C 1
ATOM 3840 O O . ALA A 1 493 ? 23.119 -1.997 -26.397 1.00 85.69 493 ALA A O 1
ATOM 3841 N N . ARG A 1 494 ? 23.634 -3.967 -27.367 1.00 85.50 494 ARG A N 1
ATOM 3842 C CA . ARG A 1 494 ? 24.643 -4.394 -26.392 1.00 85.50 494 ARG A CA 1
ATOM 3843 C C . ARG A 1 494 ? 26.051 -4.163 -26.933 1.00 85.50 494 ARG A C 1
ATOM 3845 O O . ARG A 1 494 ? 26.948 -3.787 -26.183 1.00 85.50 494 ARG A O 1
ATOM 3852 N N . PHE A 1 495 ? 26.223 -4.359 -28.235 1.00 89.31 495 PHE A N 1
ATOM 3853 C CA . PHE A 1 495 ? 27.467 -4.157 -28.958 1.00 89.31 495 PHE A CA 1
ATOM 3854 C C . PHE A 1 495 ? 27.257 -3.070 -30.006 1.00 89.31 495 PHE A C 1
ATOM 3856 O O . PHE A 1 495 ? 26.319 -3.148 -30.800 1.00 89.31 495 PHE A O 1
ATOM 3863 N N . VAL A 1 496 ? 28.139 -2.075 -30.033 1.00 93.94 496 VAL A N 1
ATOM 3864 C CA . VAL A 1 496 ? 28.130 -1.006 -31.041 1.00 93.94 496 VAL A CA 1
ATOM 3865 C C . VAL A 1 496 ? 29.502 -0.945 -31.689 1.00 93.94 496 VAL A C 1
ATOM 3867 O O . VAL A 1 496 ? 30.492 -0.743 -30.992 1.00 93.94 496 VAL A O 1
ATOM 3870 N N . ARG A 1 497 ? 29.567 -1.114 -33.012 1.00 95.81 497 ARG A N 1
ATOM 3871 C CA . ARG A 1 497 ? 30.797 -0.977 -33.800 1.00 95.81 497 ARG A CA 1
ATOM 3872 C C . ARG A 1 497 ? 30.779 0.303 -34.615 1.00 95.81 497 ARG A C 1
ATOM 3874 O O . ARG A 1 497 ? 29.806 0.568 -35.318 1.00 95.81 497 ARG A O 1
ATOM 3881 N N . PHE A 1 498 ? 31.887 1.025 -34.566 1.00 96.62 498 PHE A N 1
ATOM 3882 C CA . PHE A 1 498 ? 32.205 2.164 -35.410 1.00 96.62 498 PHE A CA 1
ATOM 3883 C C . PHE A 1 498 ? 33.119 1.702 -36.538 1.00 96.62 498 PHE A C 1
ATOM 3885 O O . PHE A 1 498 ? 34.192 1.159 -36.277 1.00 96.62 498 PHE A O 1
ATOM 3892 N N . HIS A 1 499 ? 32.692 1.939 -37.776 1.00 96.62 499 HIS A N 1
ATOM 3893 C CA . HIS A 1 499 ? 33.387 1.538 -39.000 1.00 96.62 499 HIS A CA 1
ATOM 3894 C C . HIS A 1 499 ? 33.802 2.788 -39.780 1.00 96.62 499 HIS A C 1
ATOM 3896 O O . HIS A 1 499 ? 32.954 3.367 -40.466 1.00 96.62 499 HIS A O 1
ATOM 3902 N N . PRO A 1 500 ? 35.058 3.249 -39.668 1.00 95.19 500 PRO A N 1
ATOM 3903 C CA . PRO A 1 500 ? 35.588 4.325 -40.498 1.00 95.19 500 PRO A CA 1
ATOM 3904 C C . PRO A 1 500 ? 35.427 3.997 -41.985 1.00 95.19 500 PRO A C 1
ATOM 3906 O O . PRO A 1 500 ? 35.910 2.972 -42.451 1.00 95.19 500 PRO A O 1
ATOM 3909 N N . THR A 1 501 ? 34.769 4.869 -42.741 1.00 94.19 501 THR A N 1
ATOM 3910 C CA . THR A 1 501 ? 34.565 4.689 -44.188 1.00 94.19 501 THR A CA 1
ATOM 3911 C C . THR A 1 501 ? 35.525 5.530 -45.019 1.00 94.19 501 THR A C 1
ATOM 3913 O O . THR A 1 501 ? 35.814 5.188 -46.161 1.00 94.19 501 THR A O 1
ATOM 3916 N N . SER A 1 502 ? 36.023 6.632 -44.455 1.00 94.62 502 SER A N 1
ATOM 3917 C CA . SER A 1 502 ? 36.975 7.540 -45.097 1.00 94.62 502 SER A CA 1
ATOM 3918 C C . SER A 1 502 ? 37.819 8.260 -44.042 1.00 94.62 502 SER A C 1
ATOM 3920 O O . SER A 1 502 ? 37.349 8.514 -42.929 1.00 94.62 502 SER A O 1
ATOM 3922 N N . TYR A 1 503 ? 39.078 8.567 -44.363 1.00 94.00 503 TYR A N 1
ATOM 3923 C CA . TYR A 1 503 ? 40.032 9.158 -43.420 1.00 94.00 503 TYR A CA 1
ATOM 3924 C C . TYR A 1 503 ? 41.213 9.834 -44.121 1.00 94.00 503 TYR A C 1
ATOM 3926 O O . TYR A 1 503 ? 41.532 9.532 -45.269 1.00 94.00 503 TYR A O 1
ATOM 3934 N N . HIS A 1 504 ? 41.891 10.714 -43.388 1.00 92.31 504 HIS A N 1
ATOM 3935 C CA . HIS A 1 504 ? 43.179 11.288 -43.759 1.00 92.31 504 HIS A CA 1
ATOM 3936 C C . HIS A 1 504 ? 44.309 10.480 -43.106 1.00 92.31 504 HIS A C 1
ATOM 3938 O O . HIS A 1 504 ? 44.358 10.366 -41.879 1.00 92.31 504 HIS A O 1
ATOM 3944 N N . ASN A 1 505 ? 45.215 9.925 -43.920 1.00 92.44 505 ASN A N 1
ATOM 3945 C CA . ASN A 1 505 ? 46.322 9.021 -43.558 1.00 92.44 505 ASN A CA 1
ATOM 3946 C C . ASN A 1 505 ? 45.916 7.707 -42.860 1.00 92.44 505 ASN A C 1
ATOM 3948 O O . ASN A 1 505 ? 46.183 6.630 -43.392 1.00 92.44 505 ASN A O 1
ATOM 3952 N N . LYS A 1 506 ? 45.286 7.764 -41.679 1.00 92.12 506 LYS A N 1
ATOM 3953 C CA . LYS A 1 506 ? 44.787 6.597 -40.931 1.00 92.12 506 LYS A CA 1
ATOM 3954 C C . LYS A 1 506 ? 43.447 6.899 -40.249 1.00 92.12 506 LYS A C 1
ATOM 3956 O O . LYS A 1 506 ? 43.246 8.026 -39.791 1.00 92.12 506 LYS A O 1
ATOM 3961 N N . PRO A 1 507 ? 42.546 5.908 -40.133 1.00 93.62 507 PRO A N 1
ATOM 3962 C CA . PRO A 1 507 ? 41.270 6.086 -39.458 1.00 93.62 507 PRO A CA 1
ATOM 3963 C C . PRO A 1 507 ? 41.472 6.183 -37.950 1.00 93.62 507 PRO A C 1
ATOM 3965 O O . PRO A 1 507 ? 41.839 5.208 -37.299 1.00 93.62 507 PRO A O 1
ATOM 3968 N N . GLN A 1 508 ? 41.212 7.357 -37.388 1.00 93.06 508 GLN A N 1
ATOM 3969 C CA . GLN A 1 508 ? 41.274 7.597 -35.951 1.00 93.06 508 GLN A CA 1
ATOM 3970 C C . GLN A 1 508 ? 39.897 8.021 -35.442 1.00 93.06 508 GLN A C 1
ATOM 3972 O O . GLN A 1 508 ? 39.229 8.841 -36.079 1.00 93.06 508 GLN A O 1
ATOM 3977 N N . LEU A 1 509 ? 39.469 7.460 -34.308 1.00 92.25 509 LEU A N 1
ATOM 3978 C CA . LEU A 1 509 ? 38.214 7.819 -33.644 1.00 92.25 509 LEU A CA 1
ATOM 3979 C C . LEU A 1 509 ? 38.396 7.940 -32.125 1.00 92.25 509 LEU A C 1
ATOM 3981 O O . LEU A 1 509 ? 39.095 7.142 -31.498 1.00 92.25 509 LEU A O 1
ATOM 3985 N N . LYS A 1 510 ? 37.735 8.935 -31.531 1.00 94.19 510 LYS A N 1
ATOM 3986 C CA . LYS A 1 510 ? 37.281 8.911 -30.138 1.00 94.19 510 LYS A CA 1
ATOM 3987 C C . LYS A 1 510 ? 35.765 8.990 -30.128 1.00 94.19 510 LYS A C 1
ATOM 3989 O O . LYS A 1 510 ? 35.202 9.725 -30.939 1.00 94.19 510 LYS A O 1
ATOM 3994 N N . VAL A 1 511 ? 35.113 8.231 -29.256 1.00 95.06 511 VAL A N 1
ATOM 3995 C CA . VAL A 1 511 ? 33.667 8.016 -29.309 1.00 95.06 511 VAL A CA 1
ATOM 3996 C C . VAL A 1 511 ? 33.000 8.083 -27.939 1.00 95.06 511 VAL A C 1
ATOM 3998 O O . VAL A 1 511 ? 33.600 7.761 -26.912 1.00 95.06 511 VAL A O 1
ATOM 4001 N N . GLU A 1 512 ? 31.740 8.510 -27.941 1.00 94.81 512 GLU A N 1
ATOM 4002 C CA . GLU A 1 512 ? 30.804 8.416 -26.818 1.00 94.81 512 GLU A CA 1
ATOM 4003 C C . GLU A 1 512 ? 29.442 7.962 -27.344 1.00 94.81 512 GLU A C 1
ATOM 4005 O O . GLU A 1 512 ? 29.077 8.251 -28.489 1.00 94.81 512 GLU A O 1
ATOM 4010 N N . LEU A 1 513 ? 28.694 7.254 -26.502 1.00 94.12 513 LEU A N 1
ATOM 4011 C CA . LEU A 1 513 ? 27.326 6.845 -26.790 1.00 94.12 513 LEU A CA 1
ATOM 4012 C C . LEU A 1 513 ? 26.362 7.607 -25.882 1.00 94.12 513 LEU A C 1
ATOM 4014 O O . LEU A 1 513 ? 26.659 7.857 -24.715 1.00 94.12 513 LEU A O 1
ATOM 4018 N N . TYR A 1 514 ? 25.184 7.922 -26.407 1.00 93.50 514 TYR A N 1
ATOM 4019 C CA . TYR A 1 514 ? 24.119 8.583 -25.663 1.00 93.50 514 TYR A CA 1
ATOM 4020 C C . TYR A 1 514 ? 22.834 7.779 -25.756 1.00 93.50 514 TYR A C 1
ATOM 4022 O O . TYR A 1 514 ? 22.492 7.274 -26.830 1.00 93.50 514 TYR A O 1
ATOM 4030 N N . GLY A 1 515 ? 22.119 7.656 -24.643 1.00 91.62 515 GLY A N 1
ATOM 4031 C CA . GLY A 1 515 ? 20.878 6.904 -24.608 1.00 91.62 515 GLY A CA 1
ATOM 4032 C C . GLY A 1 515 ? 20.301 6.687 -23.217 1.00 91.62 515 GLY A C 1
ATOM 4033 O O . GLY A 1 515 ? 20.747 7.276 -22.233 1.00 91.62 515 GLY A O 1
ATOM 4034 N N . CYS A 1 516 ? 19.313 5.799 -23.152 1.00 87.31 516 CYS A N 1
ATOM 4035 C CA . CYS A 1 516 ? 18.584 5.462 -21.933 1.00 87.31 516 CYS A CA 1
ATOM 4036 C C . CYS A 1 516 ? 18.444 3.949 -21.762 1.00 87.31 516 CYS A C 1
ATOM 4038 O O . CYS A 1 516 ? 18.513 3.178 -22.721 1.00 87.31 516 CYS A O 1
ATOM 4040 N N . HIS A 1 517 ? 18.233 3.534 -20.517 1.00 77.62 517 HIS A N 1
ATOM 4041 C CA . HIS A 1 517 ? 17.853 2.168 -20.176 1.00 77.62 517 HIS A CA 1
ATOM 4042 C C . HIS A 1 517 ? 16.332 2.027 -20.232 1.00 77.62 517 HIS A C 1
ATOM 4044 O O . HIS A 1 517 ? 15.623 2.963 -19.861 1.00 77.62 517 HIS A O 1
ATOM 4050 N N . TYR A 1 518 ? 15.844 0.861 -20.651 1.00 66.38 518 TYR A N 1
ATOM 4051 C CA . TYR A 1 518 ? 14.456 0.488 -20.389 1.00 66.38 518 TYR A CA 1
ATOM 4052 C C . TYR A 1 518 ? 14.245 0.302 -18.880 1.00 66.38 518 TYR A C 1
ATOM 4054 O O . TYR A 1 518 ? 15.150 -0.175 -18.190 1.00 66.38 518 TYR A O 1
ATOM 4062 N N . LYS A 1 519 ? 13.078 0.716 -18.382 1.00 54.00 519 LYS A N 1
ATOM 4063 C CA . LYS A 1 519 ? 12.604 0.383 -17.035 1.00 54.00 519 LYS A CA 1
ATOM 4064 C C . LYS A 1 519 ? 11.697 -0.839 -17.088 1.00 54.00 519 LYS A C 1
ATOM 4066 O O . LYS A 1 519 ? 10.916 -0.932 -18.060 1.00 54.00 519 LYS A O 1
#

Mean predicted aligned error: 19.01 Å